Protein AF-A0A3A4QJX8-F1 (afdb_monomer_lite)

Foldseek 3Di:
DDDDDDDDDDDDDDDDPVVVVVVVPPPDDDDDDDDDDDPPPPPPPDDDPVVVVVVVVVVPPPPPDDDDDDDDDDDDDDDDDDDDDPPDDQDDQDPVAAQEAAEDAADCCVPQVVLLVVLLCLLSVVRSHHYHYQPPADHCCLQCCVVPDDPCLLQNLLLVQLSGDPPHAHEYAALSSLQSNVVNLVVCLVDPVSQVVSCVVRVDGGDNPHHYYYPLSVLVSCVVVVVLQPFALLAAAAEEAAAAAQSQPHDPVCPVPDGNPCSLVSNNVSSRYHYDDWDHNHHHLCLSCCPPCVVVNLVSLCVVLVRCVVRPHQEYEYSHSSNQVSNQVRPPDLRQHHYYYSSNVVCLSRLHDPPPPSCVSGSNRCVVVCVVSVSHD

Sequence (377 aa):
MRSDKQPSPRGPPSPNPIFMTFIKKWSIRFTATVAPTNWRSCCATIWPEEIRLRILTLACACCKNANSIFCLRRSVACPISENFSRRKRPLPMPDKKFLEFSYFPGCSLETTAKENNRSLYTFCERHNIALKELDDWNCCGSSSTHSIDHDPAKWLPTRNLALAPPGRPLMAACPNCYMRLKLAHMILNQNGDDREEYKRLWGRDFDPDLRIITFFELLSDLAEAGAFETHKPGLKGMRVAAYYGCMLARPPVMRHERNFYGLMEKVLLSLGAEPLKWGYSARCCGTFLAASRPDIAARSVADIMAGAEQVRAECIVTACAMCQMNLEIRSRLPGKTPVFHFSELLALSLGIGGGKGWFRRHLIDPRPLLRARKLIG

pLDDT: mean 75.68, std 26.72, range [21.42, 98.19]

Secondary structure (DSSP, 8-state):
--PPPPPPPPPPPPPPTHHHHHHTT-------------GGGGGGSS--HHHHHHHHHHTSSTTS-----------------S-----PPPPPP--SS-EEEEEE--HHHHHT-HHHHHHHHHHHHHTTEEEEEPTT-----TTTHHHH-HHHHHHHHHHHHHHSPTTS-EEESSHHHHHHHHHHHHHHHH-HHHHHHHHHHHSS---TT--EEEHHHHHHHHHHTTTTTTS--TTTT-EEEEE-GGGG---GGGTTSPP-TTHHHHHHHHTT-EEPP-TTTT----GGGTTT-HHHHHHHHHHHHHHHHHTT-SEEEESSHHHHHHHHHH--S-----EEEHHHHHHHHTT----TTGGGG-SS--HHHHHHTTS--

Radius of gyration: 25.17 Å; chains: 1; bounding box: 93×65×52 Å

Structure (mmCIF, N/CA/C/O backbone):
data_AF-A0A3A4QJX8-F1
#
_entry.id   AF-A0A3A4QJX8-F1
#
loop_
_atom_site.group_PDB
_atom_site.id
_atom_site.type_symbol
_atom_site.label_atom_id
_atom_site.label_alt_id
_atom_site.label_comp_id
_atom_site.label_asym_id
_atom_site.label_entity_id
_atom_site.label_seq_id
_atom_site.pdbx_PDB_ins_code
_atom_site.Cartn_x
_atom_site.Cartn_y
_atom_site.Cartn_z
_atom_site.occupancy
_atom_site.B_iso_or_equiv
_atom_site.auth_seq_id
_atom_site.auth_comp_id
_atom_site.auth_asym_id
_atom_site.auth_atom_id
_atom_site.pdbx_PDB_model_num
ATOM 1 N N . MET A 1 1 ? 70.877 -0.647 -26.194 1.00 34.88 1 MET A N 1
ATOM 2 C CA . MET A 1 1 ? 70.172 -1.380 -25.124 1.00 34.88 1 MET A CA 1
ATOM 3 C C . MET A 1 1 ? 68.832 -0.697 -24.874 1.00 34.88 1 MET A C 1
ATOM 5 O O . MET A 1 1 ? 68.828 0.465 -24.516 1.00 34.88 1 MET A O 1
ATOM 9 N N . ARG A 1 2 ? 67.756 -1.442 -25.173 1.00 31.66 2 ARG A N 1
ATOM 10 C CA . ARG A 1 2 ? 66.374 -1.434 -24.643 1.00 31.66 2 ARG A CA 1
ATOM 11 C C . ARG A 1 2 ? 65.581 -0.118 -24.549 1.00 31.66 2 ARG A C 1
ATOM 13 O O . ARG A 1 2 ? 65.767 0.685 -23.648 1.00 31.66 2 ARG A O 1
ATOM 20 N N . SER A 1 3 ? 64.606 -0.015 -25.453 1.00 29.14 3 SER A N 1
ATOM 21 C CA . SER A 1 3 ? 63.384 0.781 -25.342 1.00 29.14 3 SER A CA 1
ATOM 22 C C . SER A 1 3 ? 62.307 -0.001 -24.573 1.00 29.14 3 SER A C 1
ATOM 24 O O . SER A 1 3 ? 61.985 -1.134 -24.936 1.00 29.14 3 SER A O 1
ATOM 26 N N . ASP A 1 4 ? 61.738 0.600 -23.528 1.00 33.84 4 ASP A N 1
ATOM 27 C CA . ASP A 1 4 ? 60.621 0.032 -22.767 1.00 33.84 4 ASP A CA 1
ATOM 28 C C . ASP A 1 4 ? 59.278 0.326 -23.456 1.00 33.84 4 ASP A C 1
ATOM 30 O O . ASP A 1 4 ? 58.887 1.478 -23.647 1.00 33.84 4 ASP A O 1
ATOM 34 N N . LYS A 1 5 ? 58.556 -0.739 -23.831 1.00 35.41 5 LYS A N 1
ATOM 35 C CA . LYS A 1 5 ? 57.153 -0.706 -24.273 1.00 35.41 5 LYS A CA 1
ATOM 36 C C . LYS A 1 5 ? 56.242 -1.083 -23.100 1.00 35.41 5 LYS A C 1
ATOM 38 O O . LYS A 1 5 ? 56.389 -2.164 -22.534 1.00 35.41 5 LYS A O 1
ATOM 43 N N . GLN A 1 6 ? 55.267 -0.233 -22.779 1.00 32.62 6 GLN A N 1
ATOM 44 C CA . GLN A 1 6 ? 54.141 -0.563 -21.892 1.00 32.62 6 GLN A CA 1
ATOM 45 C C . GLN A 1 6 ? 53.175 -1.572 -22.561 1.00 32.62 6 GLN A C 1
ATOM 47 O O . GLN A 1 6 ? 52.979 -1.494 -23.777 1.00 32.62 6 GLN A O 1
ATOM 52 N N . PRO A 1 7 ? 52.536 -2.496 -21.812 1.00 34.75 7 PRO A N 1
ATOM 53 C CA . PRO A 1 7 ? 51.542 -3.422 -22.357 1.00 34.75 7 PRO A CA 1
ATOM 54 C C . PRO A 1 7 ? 50.116 -2.834 -22.363 1.00 34.75 7 PRO A C 1
ATOM 56 O O . PRO A 1 7 ? 49.698 -2.159 -21.425 1.00 34.75 7 PRO A O 1
ATOM 59 N N . SER A 1 8 ? 49.347 -3.148 -23.411 1.00 33.94 8 SER A N 1
ATOM 60 C CA . SER A 1 8 ? 47.922 -2.814 -23.574 1.00 33.94 8 SER A CA 1
ATOM 61 C C . SER A 1 8 ? 46.993 -3.680 -22.697 1.00 33.94 8 SER A C 1
ATOM 63 O O . SER A 1 8 ? 47.307 -4.854 -22.467 1.00 33.94 8 SER A O 1
ATOM 65 N N . PRO A 1 9 ? 45.812 -3.186 -22.270 1.00 34.75 9 PRO A N 1
ATOM 66 C CA . PRO A 1 9 ? 44.851 -3.977 -21.499 1.00 34.75 9 PRO A CA 1
ATOM 67 C C . PRO A 1 9 ? 44.106 -5.000 -22.379 1.00 34.75 9 PRO A C 1
ATOM 69 O O . PRO A 1 9 ? 43.700 -4.706 -23.501 1.00 34.75 9 PRO A O 1
ATOM 72 N N . ARG A 1 10 ? 43.939 -6.224 -21.860 1.00 33.81 10 ARG A N 1
ATOM 73 C CA . ARG A 1 10 ? 43.224 -7.343 -22.504 1.00 33.81 10 ARG A CA 1
ATOM 74 C C . ARG A 1 10 ? 41.706 -7.148 -22.381 1.00 33.81 10 ARG A C 1
ATOM 76 O O . ARG A 1 10 ? 41.230 -6.787 -21.309 1.00 33.81 10 ARG A O 1
ATOM 83 N N . GLY A 1 11 ? 40.964 -7.420 -23.457 1.00 36.19 11 GLY A N 1
ATOM 84 C CA . GLY A 1 11 ? 39.494 -7.439 -23.467 1.00 36.19 11 GLY A CA 1
ATOM 85 C C . GLY A 1 11 ? 38.885 -8.614 -22.676 1.00 36.19 11 GLY A C 1
ATOM 86 O O . GLY A 1 11 ? 39.611 -9.536 -22.291 1.00 36.19 11 GLY A O 1
ATOM 87 N N . PRO A 1 12 ? 37.564 -8.590 -22.410 1.00 34.88 12 PRO A N 1
ATOM 88 C CA . PRO A 1 12 ? 36.885 -9.598 -21.595 1.00 34.88 12 PRO A CA 1
ATOM 89 C C . PRO A 1 12 ? 36.792 -10.964 -22.307 1.00 34.88 12 PRO A C 1
ATOM 91 O O . PRO A 1 12 ? 36.687 -11.009 -23.535 1.00 34.88 12 PRO A O 1
ATOM 94 N N . PRO A 1 13 ? 36.816 -12.091 -21.565 1.00 36.34 13 PRO A N 1
ATOM 95 C CA . PRO A 1 13 ? 36.761 -13.425 -22.154 1.00 36.34 13 PRO A CA 1
ATOM 96 C C . PRO A 1 13 ? 35.344 -13.784 -22.628 1.00 36.34 13 PRO A C 1
ATOM 98 O O . PRO A 1 13 ? 34.347 -13.437 -21.996 1.00 36.34 13 PRO A O 1
ATOM 101 N N . SER A 1 14 ? 35.262 -14.527 -23.732 1.00 39.19 14 SER A N 1
ATOM 102 C CA . SER A 1 14 ? 34.026 -15.094 -24.284 1.00 39.19 14 SER A CA 1
ATOM 103 C C . SER A 1 14 ? 33.377 -16.125 -23.342 1.00 39.19 14 SER A C 1
ATOM 105 O O . SER A 1 14 ? 34.102 -16.876 -22.680 1.00 39.19 14 SER A O 1
ATOM 107 N N . PRO A 1 15 ? 32.036 -16.241 -23.306 1.00 37.75 15 PRO A N 1
ATOM 108 C CA . PRO A 1 15 ? 31.345 -17.156 -22.402 1.00 37.75 15 PRO A CA 1
ATOM 109 C C . PRO A 1 15 ? 31.545 -18.639 -22.763 1.00 37.75 15 PRO A C 1
ATOM 111 O O . PRO A 1 15 ? 31.557 -19.035 -23.927 1.00 37.75 15 PRO A O 1
ATOM 114 N N . ASN A 1 16 ? 31.680 -19.457 -21.717 1.00 37.38 16 ASN A N 1
ATOM 115 C CA . ASN A 1 16 ? 31.965 -20.891 -21.757 1.00 37.38 16 ASN A CA 1
ATOM 116 C C . ASN A 1 16 ? 30.760 -21.712 -22.299 1.00 37.38 16 ASN A C 1
ATOM 118 O O . ASN A 1 16 ? 29.659 -21.608 -21.746 1.00 37.38 16 ASN A O 1
ATOM 122 N N . PRO A 1 17 ? 30.943 -22.567 -23.327 1.00 36.31 17 PRO A N 1
ATOM 123 C CA . PRO A 1 17 ? 29.863 -23.313 -23.993 1.00 36.31 17 PRO A CA 1
ATOM 124 C C . PRO A 1 17 ? 29.139 -24.361 -23.121 1.00 36.31 17 PRO A C 1
ATOM 126 O O . PRO A 1 17 ? 28.079 -24.860 -23.502 1.00 36.31 17 PRO A O 1
ATOM 129 N N . ILE A 1 18 ? 29.636 -24.667 -21.918 1.00 39.19 18 ILE A N 1
ATOM 130 C CA . ILE A 1 18 ? 29.004 -25.636 -21.003 1.00 39.19 18 ILE A CA 1
ATOM 131 C C . ILE A 1 18 ? 27.717 -25.072 -20.359 1.00 39.19 18 ILE A C 1
ATOM 133 O O . ILE A 1 18 ? 26.780 -25.825 -20.091 1.00 39.19 18 ILE A O 1
ATOM 137 N N . PHE A 1 19 ? 27.598 -23.748 -20.196 1.00 34.91 19 PHE A N 1
ATOM 138 C CA . PHE A 1 19 ? 26.443 -23.116 -19.534 1.00 34.91 19 PHE A CA 1
ATOM 139 C C . PHE A 1 19 ? 25.174 -23.092 -20.413 1.00 34.91 19 PHE A C 1
ATOM 141 O O . PHE A 1 19 ? 24.059 -23.246 -19.918 1.00 34.91 19 PHE A O 1
ATOM 148 N N . MET A 1 20 ? 25.326 -22.978 -21.738 1.00 34.25 20 MET A N 1
ATOM 149 C CA . MET A 1 20 ? 24.193 -22.910 -22.678 1.00 34.25 20 MET A CA 1
ATOM 150 C C . MET A 1 20 ? 23.488 -24.255 -22.901 1.00 34.25 20 MET A C 1
ATOM 152 O O . MET A 1 20 ? 22.307 -24.290 -23.250 1.00 34.25 20 MET A O 1
ATOM 156 N N . THR A 1 21 ? 24.173 -25.371 -22.649 1.00 32.56 21 THR A N 1
ATOM 157 C CA . THR A 1 21 ? 23.607 -26.718 -22.837 1.00 32.56 21 THR A CA 1
ATOM 158 C C . THR A 1 21 ? 22.718 -27.140 -21.656 1.00 32.56 21 THR A C 1
ATOM 160 O O . THR A 1 21 ? 21.839 -27.987 -21.810 1.00 32.56 21 THR A O 1
ATOM 163 N N . PHE A 1 22 ? 22.878 -26.503 -20.488 1.00 33.41 22 PHE A N 1
ATOM 164 C CA . PHE A 1 22 ? 22.120 -26.813 -19.270 1.00 33.41 22 PHE A CA 1
ATOM 165 C C . PHE A 1 22 ? 20.679 -26.268 -19.306 1.00 33.41 22 PHE A C 1
ATOM 167 O O . PHE A 1 22 ? 19.753 -26.920 -18.828 1.00 33.41 22 PHE A O 1
ATOM 174 N N . ILE A 1 23 ? 20.465 -25.113 -19.947 1.00 34.44 23 ILE A N 1
ATOM 175 C CA . ILE A 1 23 ? 19.156 -24.435 -20.001 1.00 34.44 23 ILE A CA 1
ATOM 176 C C . ILE A 1 23 ? 18.172 -25.142 -20.953 1.00 34.44 23 ILE A C 1
ATOM 178 O O . ILE A 1 23 ? 16.965 -25.109 -20.728 1.00 34.44 23 ILE A O 1
ATOM 182 N N . LYS A 1 24 ? 18.657 -25.860 -21.976 1.00 31.62 24 LYS A N 1
ATOM 183 C CA . LYS A 1 24 ? 17.790 -26.564 -22.943 1.00 31.62 24 LYS A CA 1
ATOM 184 C C . LYS A 1 24 ? 17.239 -27.915 -22.461 1.00 31.62 24 LYS A C 1
ATOM 186 O O . LYS A 1 24 ? 16.343 -28.443 -23.106 1.00 31.62 24 LYS A O 1
ATOM 191 N N . LYS A 1 25 ? 17.741 -28.491 -21.358 1.00 28.72 25 LYS A N 1
ATOM 192 C CA . LYS A 1 25 ? 17.367 -29.854 -20.912 1.00 28.72 25 LYS A CA 1
ATOM 193 C C . LYS A 1 25 ? 16.323 -29.927 -19.787 1.00 28.72 25 LYS A C 1
ATOM 195 O O . LYS A 1 25 ? 15.890 -31.027 -19.466 1.00 28.72 25 LYS A O 1
ATOM 200 N N . TRP A 1 26 ? 15.892 -28.800 -19.213 1.00 29.97 26 TRP A N 1
ATOM 201 C CA . TRP A 1 26 ? 14.998 -28.771 -18.038 1.00 29.97 26 TRP A CA 1
ATOM 202 C C . TRP A 1 26 ? 13.561 -28.298 -18.316 1.00 29.97 26 TRP A C 1
ATOM 204 O O . TRP A 1 26 ? 12.843 -27.884 -17.411 1.00 29.97 26 TRP A O 1
ATOM 214 N N . SER A 1 27 ? 13.093 -28.422 -19.558 1.00 30.11 27 SER A N 1
ATOM 215 C CA . SER A 1 27 ? 11.668 -28.349 -19.891 1.00 30.11 27 SER A CA 1
ATOM 216 C C . SER A 1 27 ? 11.034 -29.743 -19.803 1.00 30.11 27 SER A C 1
ATOM 218 O O . SER A 1 27 ? 10.849 -30.405 -20.824 1.00 30.11 27 SER A O 1
ATOM 220 N N . ILE A 1 28 ? 10.710 -30.214 -18.595 1.00 28.03 28 ILE A N 1
ATOM 221 C CA . ILE A 1 28 ? 9.864 -31.404 -18.404 1.00 28.03 28 ILE A CA 1
ATOM 222 C C . ILE A 1 28 ? 8.749 -31.075 -17.405 1.00 28.03 28 ILE A C 1
ATOM 224 O O . ILE A 1 28 ? 8.997 -30.686 -16.267 1.00 28.03 28 ILE A O 1
ATOM 228 N N . ARG A 1 29 ? 7.508 -31.220 -17.888 1.00 28.34 29 ARG A N 1
ATOM 229 C CA . ARG A 1 29 ? 6.239 -31.157 -17.147 1.00 28.34 29 ARG A CA 1
ATOM 230 C C . ARG A 1 29 ? 6.253 -32.112 -15.950 1.00 28.34 29 ARG A C 1
ATOM 232 O O . ARG A 1 29 ? 6.611 -33.270 -16.126 1.00 28.34 29 ARG A O 1
ATOM 239 N N . PHE A 1 30 ? 5.713 -31.687 -14.808 1.00 24.16 30 PHE A N 1
ATOM 240 C CA . PHE A 1 30 ? 5.224 -32.620 -13.789 1.00 24.16 30 PHE A CA 1
ATOM 241 C C . PHE A 1 30 ? 3.836 -32.221 -13.286 1.00 24.16 30 PHE A C 1
ATOM 243 O O . PHE A 1 30 ? 3.646 -31.220 -12.599 1.00 24.16 30 PHE A O 1
ATOM 250 N N . THR A 1 31 ? 2.865 -33.045 -13.668 1.00 25.00 31 THR A N 1
ATOM 251 C CA . THR A 1 31 ? 1.567 -33.232 -13.021 1.00 25.00 31 THR A CA 1
ATOM 252 C C . THR A 1 31 ? 1.694 -34.241 -11.872 1.00 25.00 31 THR A C 1
ATOM 254 O O . THR A 1 31 ? 2.441 -35.206 -11.998 1.00 25.00 31 THR A O 1
ATOM 257 N N . ALA A 1 32 ? 0.856 -34.052 -10.845 1.00 23.36 32 ALA A N 1
ATOM 258 C CA . ALA A 1 32 ? 0.386 -35.023 -9.840 1.00 23.36 32 ALA A CA 1
ATOM 259 C C . ALA A 1 32 ? 1.192 -35.240 -8.527 1.00 23.36 32 ALA A C 1
ATOM 261 O O . ALA A 1 32 ? 2.211 -35.917 -8.476 1.00 23.36 32 ALA A O 1
ATOM 262 N N . THR A 1 33 ? 0.612 -34.682 -7.450 1.00 25.83 33 THR A N 1
ATOM 263 C CA . THR A 1 33 ? 0.292 -35.281 -6.126 1.00 25.83 33 THR A CA 1
ATOM 264 C C . THR A 1 33 ? 1.274 -36.232 -5.430 1.00 25.83 33 THR A C 1
ATOM 266 O O . THR A 1 33 ? 1.272 -37.408 -5.766 1.00 25.83 33 THR A O 1
ATOM 269 N N . VAL A 1 34 ? 1.889 -35.790 -4.314 1.00 24.80 34 VAL A N 1
ATOM 270 C CA . VAL A 1 34 ? 2.037 -36.564 -3.051 1.00 24.80 34 VAL A CA 1
ATOM 271 C C . VAL A 1 34 ? 2.145 -35.596 -1.849 1.00 24.80 34 VAL A C 1
ATOM 273 O O . VAL A 1 34 ? 2.796 -34.556 -1.935 1.00 24.80 34 VAL A O 1
ATOM 276 N N . ALA A 1 35 ? 1.473 -35.928 -0.741 1.00 22.44 35 ALA A N 1
ATOM 277 C CA . ALA A 1 35 ? 1.447 -35.216 0.545 1.00 22.44 35 ALA A CA 1
ATOM 278 C C . ALA A 1 35 ? 2.652 -35.604 1.464 1.00 22.44 35 ALA A C 1
ATOM 280 O O . ALA A 1 35 ? 3.434 -36.477 1.100 1.00 22.44 35 ALA A O 1
ATOM 281 N N . PRO A 1 36 ? 2.860 -34.954 2.630 1.00 35.78 36 PRO A N 1
ATOM 282 C CA . PRO A 1 36 ? 4.188 -34.580 3.133 1.00 35.78 36 PRO A CA 1
ATOM 283 C C . PRO A 1 36 ? 4.789 -35.550 4.161 1.00 35.78 36 PRO A C 1
ATOM 285 O O . PRO A 1 36 ? 4.071 -36.056 5.012 1.00 35.78 36 PRO A O 1
ATOM 288 N N . THR A 1 37 ? 6.119 -35.702 4.188 1.00 23.03 37 THR A N 1
ATOM 289 C CA . THR A 1 37 ? 6.895 -35.990 5.416 1.00 23.03 37 THR A CA 1
ATOM 290 C C . THR A 1 37 ? 8.404 -35.744 5.208 1.00 23.03 37 THR A C 1
ATOM 292 O O . THR A 1 37 ? 8.977 -36.131 4.200 1.00 23.03 37 THR A O 1
ATOM 295 N N . ASN A 1 38 ? 9.037 -35.111 6.206 1.00 25.94 38 ASN A N 1
ATOM 296 C CA . ASN A 1 38 ? 10.486 -34.963 6.453 1.00 25.94 38 ASN A CA 1
ATOM 297 C C . ASN A 1 38 ? 11.374 -34.156 5.474 1.00 25.94 38 ASN A C 1
ATOM 299 O O . ASN A 1 38 ? 11.999 -34.674 4.559 1.00 25.94 38 ASN A O 1
ATOM 303 N N . TRP A 1 39 ? 11.580 -32.875 5.811 1.00 27.47 39 TRP A N 1
ATOM 304 C CA . TRP A 1 39 ? 12.445 -31.908 5.106 1.00 27.47 39 TRP A CA 1
ATOM 305 C C . TRP A 1 39 ? 13.965 -32.073 5.348 1.00 27.47 39 TRP A C 1
ATOM 307 O O . TRP A 1 39 ? 14.774 -31.428 4.684 1.00 27.47 39 TRP A O 1
ATOM 317 N N . ARG A 1 40 ? 14.396 -32.930 6.285 1.00 27.44 40 ARG A N 1
ATOM 318 C CA . ARG A 1 40 ? 15.812 -33.001 6.708 1.00 27.44 40 ARG A CA 1
ATOM 319 C C . ARG A 1 40 ? 16.726 -33.858 5.821 1.00 27.44 40 ARG A C 1
ATOM 321 O O . ARG A 1 40 ? 17.934 -33.816 6.016 1.00 27.44 40 ARG A O 1
ATOM 328 N N . SER A 1 41 ? 16.197 -34.566 4.828 1.00 30.81 41 SER A N 1
ATOM 329 C CA . SER A 1 41 ? 16.977 -35.441 3.934 1.00 30.81 41 SER A CA 1
ATOM 330 C C . SER A 1 41 ? 17.248 -34.862 2.535 1.00 30.81 41 SER A C 1
ATOM 332 O O . SER A 1 41 ? 18.052 -35.430 1.804 1.00 30.81 41 SER A O 1
ATOM 334 N N . CYS A 1 42 ? 16.675 -33.709 2.157 1.00 27.58 42 CYS A N 1
ATOM 335 C CA . CYS A 1 42 ? 16.881 -33.125 0.816 1.00 27.58 42 CYS A CA 1
ATOM 336 C C . CYS A 1 42 ? 18.126 -32.228 0.669 1.00 27.58 42 CYS A C 1
ATOM 338 O O . CYS A 1 42 ? 18.514 -31.913 -0.453 1.00 27.58 42 CYS A O 1
ATOM 340 N N . CYS A 1 43 ? 18.780 -31.814 1.758 1.00 29.55 43 CYS A N 1
ATOM 341 C CA . CYS A 1 43 ? 19.888 -30.847 1.688 1.00 29.55 43 CYS A CA 1
ATOM 342 C C . CYS A 1 43 ? 21.292 -31.471 1.570 1.00 29.55 43 CYS A C 1
ATOM 344 O O . CYS A 1 43 ? 22.281 -30.736 1.558 1.00 29.55 43 CYS A O 1
ATOM 346 N N . ALA A 1 44 ? 21.414 -32.797 1.471 1.00 33.06 44 ALA A N 1
ATOM 347 C CA . ALA A 1 44 ? 22.715 -33.473 1.473 1.00 33.06 44 ALA A CA 1
ATOM 348 C C . ALA A 1 44 ? 23.283 -33.807 0.079 1.00 33.06 44 ALA A C 1
ATOM 350 O O . ALA A 1 44 ? 24.427 -34.240 0.004 1.00 33.06 44 ALA A O 1
ATOM 351 N N . THR A 1 45 ? 22.555 -33.571 -1.019 1.00 32.97 45 THR A N 1
ATOM 352 C CA . THR A 1 45 ? 22.919 -34.167 -2.326 1.00 32.97 45 THR A CA 1
ATOM 353 C C . THR A 1 45 ? 23.102 -33.189 -3.492 1.00 32.97 45 THR A C 1
ATOM 355 O O . THR A 1 45 ? 23.201 -33.637 -4.628 1.00 32.97 45 THR A O 1
ATOM 358 N N . ILE A 1 46 ? 23.150 -31.867 -3.267 1.00 38.22 46 ILE A N 1
ATOM 359 C CA . ILE A 1 46 ? 23.064 -30.890 -4.383 1.00 38.22 46 ILE A CA 1
ATOM 360 C C . ILE A 1 46 ? 24.272 -29.934 -4.519 1.00 38.22 46 ILE A C 1
ATOM 362 O O . ILE A 1 46 ? 24.297 -29.135 -5.445 1.00 38.22 46 ILE A O 1
ATOM 366 N N . TRP A 1 47 ? 25.313 -29.990 -3.677 1.00 34.25 47 TRP A N 1
ATOM 367 C CA . TRP A 1 47 ? 26.427 -29.022 -3.785 1.00 34.25 47 TRP A CA 1
ATOM 368 C C . TRP A 1 47 ? 27.813 -29.664 -3.594 1.00 34.25 47 TRP A C 1
ATOM 370 O O . TRP A 1 47 ? 28.034 -30.275 -2.547 1.00 34.25 47 TRP A O 1
ATOM 380 N N . PRO A 1 48 ? 28.756 -29.499 -4.549 1.00 39.69 48 PRO A N 1
ATOM 381 C CA . PRO A 1 48 ? 30.147 -29.928 -4.396 1.00 39.69 48 PRO A CA 1
ATOM 382 C C . PRO A 1 48 ? 30.887 -29.167 -3.285 1.00 39.69 48 PRO A C 1
ATOM 384 O O . PRO A 1 48 ? 30.662 -27.976 -3.050 1.00 39.69 48 PRO A O 1
ATOM 387 N N . GLU A 1 49 ? 31.807 -29.867 -2.625 1.00 37.94 49 GLU A N 1
ATOM 388 C CA . GLU A 1 49 ? 32.555 -29.447 -1.430 1.00 37.94 49 GLU A CA 1
ATOM 389 C C . GLU A 1 49 ? 33.399 -28.167 -1.633 1.00 37.94 49 GLU A C 1
ATOM 391 O O . GLU A 1 49 ? 33.572 -27.368 -0.711 1.00 37.94 49 GLU A O 1
ATOM 396 N N . GLU A 1 50 ? 33.807 -27.883 -2.871 1.00 36.09 50 GLU A N 1
ATOM 397 C CA . GLU A 1 50 ? 34.602 -26.705 -3.249 1.00 36.09 50 GLU A CA 1
ATOM 398 C C . GLU A 1 50 ? 33.850 -25.369 -3.093 1.00 36.09 50 GLU A C 1
ATOM 400 O O . GLU A 1 50 ? 34.462 -24.325 -2.848 1.00 36.09 50 GLU A O 1
ATOM 405 N N . ILE A 1 51 ? 32.513 -25.380 -3.165 1.00 42.41 51 ILE A N 1
ATOM 406 C CA . ILE A 1 51 ? 31.695 -24.171 -2.977 1.00 42.41 51 ILE A CA 1
ATOM 407 C C . ILE A 1 51 ? 31.536 -23.840 -1.486 1.00 42.41 51 ILE A C 1
ATOM 409 O O . ILE A 1 51 ? 31.482 -22.667 -1.109 1.00 42.41 51 ILE A O 1
ATOM 413 N N . ARG A 1 52 ? 31.536 -24.854 -0.610 1.00 40.50 52 ARG A N 1
ATOM 414 C CA . ARG A 1 52 ? 31.433 -24.655 0.845 1.00 40.50 52 ARG A CA 1
ATOM 415 C C . ARG A 1 52 ? 32.673 -23.968 1.419 1.00 40.50 52 ARG A C 1
ATOM 417 O O . ARG A 1 52 ? 32.539 -23.114 2.292 1.00 40.50 52 ARG A O 1
ATOM 424 N N . LEU A 1 53 ? 33.860 -24.273 0.892 1.00 36.56 53 LEU A N 1
ATOM 425 C CA . LEU A 1 53 ? 35.120 -23.697 1.372 1.00 36.56 53 LEU A CA 1
ATOM 426 C C . LEU A 1 53 ? 35.318 -22.233 0.946 1.00 36.56 53 LEU A C 1
ATOM 428 O O . LEU A 1 53 ? 35.813 -21.440 1.745 1.00 36.56 53 LEU A O 1
ATOM 432 N N . ARG A 1 54 ? 34.847 -21.831 -0.245 1.00 35.50 54 ARG A N 1
ATOM 433 C CA . ARG A 1 54 ? 34.922 -20.430 -0.715 1.00 35.50 54 ARG A CA 1
ATOM 434 C C . ARG A 1 54 ? 33.991 -19.473 0.036 1.00 35.50 54 ARG A C 1
ATOM 436 O O . ARG A 1 54 ? 34.326 -18.302 0.203 1.00 35.50 54 ARG A O 1
ATOM 443 N N . ILE A 1 55 ? 32.854 -19.965 0.529 1.00 39.09 55 ILE A N 1
ATOM 444 C CA . ILE A 1 55 ? 31.901 -19.172 1.326 1.00 39.09 55 ILE A CA 1
ATOM 445 C C . ILE A 1 55 ? 32.470 -18.854 2.722 1.00 39.09 55 ILE A C 1
ATOM 447 O O . ILE A 1 55 ? 32.201 -17.786 3.269 1.00 39.09 55 ILE A O 1
ATOM 451 N N . LEU A 1 56 ? 33.312 -19.730 3.280 1.00 32.09 56 LEU A N 1
ATOM 452 C CA . LEU A 1 56 ? 33.903 -19.547 4.611 1.00 32.09 56 LEU A CA 1
ATOM 453 C C . LEU A 1 56 ? 35.142 -18.635 4.622 1.00 32.09 56 LEU A C 1
ATOM 455 O O . LEU A 1 56 ? 35.378 -17.953 5.617 1.00 32.09 56 LEU A O 1
ATOM 459 N N . THR A 1 57 ? 35.906 -18.547 3.529 1.00 33.53 57 THR A N 1
ATOM 460 C CA . THR A 1 57 ? 37.117 -17.698 3.483 1.00 33.53 57 THR A CA 1
ATOM 461 C C . THR A 1 57 ? 36.815 -16.218 3.219 1.00 33.53 57 THR A C 1
ATOM 463 O O . THR A 1 57 ? 37.528 -15.348 3.715 1.00 33.53 57 THR A O 1
ATOM 466 N N . LEU A 1 58 ? 35.727 -15.900 2.506 1.00 33.31 58 LEU A N 1
ATOM 467 C CA . LEU A 1 58 ? 35.328 -14.513 2.214 1.00 33.31 58 LEU A CA 1
ATOM 468 C C . LEU A 1 58 ? 34.679 -13.793 3.411 1.00 33.31 58 LEU A C 1
ATOM 470 O O . LEU A 1 58 ? 34.715 -12.566 3.481 1.00 33.31 58 LEU A O 1
ATOM 474 N N . ALA A 1 59 ? 34.165 -14.536 4.396 1.00 29.66 59 ALA A N 1
ATOM 475 C CA . ALA A 1 59 ? 33.576 -13.972 5.612 1.00 29.66 59 ALA A CA 1
ATOM 476 C C . ALA A 1 59 ? 34.617 -13.397 6.599 1.00 29.66 59 ALA A C 1
ATOM 478 O O . ALA A 1 59 ? 34.262 -12.601 7.466 1.00 29.66 59 ALA A O 1
ATOM 479 N N . CYS A 1 60 ? 35.903 -13.749 6.468 1.00 26.88 60 CYS A N 1
ATOM 480 C CA . CYS A 1 60 ? 36.940 -13.355 7.430 1.00 26.88 60 CYS A CA 1
ATOM 481 C C . CYS A 1 60 ? 37.740 -12.098 7.022 1.00 26.88 60 CYS A C 1
ATOM 483 O O . CYS A 1 60 ? 38.411 -11.496 7.861 1.00 26.88 60 CYS A O 1
ATOM 485 N N . ALA A 1 61 ? 37.663 -11.661 5.759 1.00 27.41 61 ALA A N 1
ATOM 486 C CA . ALA A 1 61 ? 38.491 -10.564 5.239 1.00 27.41 61 ALA A CA 1
ATOM 487 C C . ALA A 1 61 ? 37.889 -9.156 5.431 1.00 27.41 61 ALA A C 1
ATOM 489 O O . ALA A 1 61 ? 38.604 -8.163 5.333 1.00 27.41 61 ALA A O 1
ATOM 490 N N . CYS A 1 62 ? 36.595 -9.040 5.751 1.00 28.02 62 CYS A N 1
ATOM 491 C CA . CYS A 1 62 ? 35.897 -7.747 5.771 1.00 28.02 62 CYS A CA 1
ATOM 492 C C . CYS A 1 62 ? 35.960 -6.996 7.122 1.00 28.02 62 CYS A C 1
ATOM 494 O O . CYS A 1 62 ? 35.399 -5.911 7.249 1.00 28.02 62 CYS A O 1
ATOM 496 N N . CYS A 1 63 ? 36.653 -7.541 8.131 1.00 27.42 63 CYS A N 1
ATOM 497 C CA . CYS A 1 63 ? 36.702 -6.986 9.495 1.00 27.42 63 CYS A CA 1
ATOM 498 C C . CYS A 1 63 ? 37.958 -6.154 9.828 1.00 27.42 63 CYS A C 1
ATOM 500 O O . CYS A 1 63 ? 38.171 -5.823 10.992 1.00 27.42 63 CYS A O 1
ATOM 502 N N . LYS A 1 64 ? 38.795 -5.785 8.850 1.00 26.30 64 LYS A N 1
ATOM 503 C CA . LYS A 1 64 ? 40.006 -4.976 9.088 1.00 26.30 64 LYS A CA 1
ATOM 504 C C . LYS A 1 64 ? 40.109 -3.793 8.123 1.00 26.30 64 LYS A C 1
ATOM 506 O O . LYS A 1 64 ? 40.880 -3.859 7.177 1.00 26.30 64 LYS A O 1
ATOM 511 N N . ASN A 1 65 ? 39.324 -2.739 8.354 1.00 26.48 65 ASN A N 1
ATOM 512 C CA . ASN A 1 65 ? 39.748 -1.342 8.154 1.00 26.48 65 ASN A CA 1
ATOM 513 C C . ASN A 1 65 ? 38.603 -0.371 8.471 1.00 26.48 65 ASN A C 1
ATOM 515 O O . ASN A 1 65 ? 37.814 0.002 7.608 1.00 26.48 65 ASN A O 1
ATOM 519 N N . ALA A 1 66 ? 38.545 0.062 9.727 1.00 27.55 66 ALA A N 1
ATOM 520 C CA . ALA A 1 66 ? 37.833 1.259 10.145 1.00 27.55 66 ALA A CA 1
ATOM 521 C C . ALA A 1 66 ? 38.873 2.203 10.757 1.00 27.55 66 ALA A C 1
ATOM 523 O O . ALA A 1 66 ? 39.409 1.888 11.814 1.00 27.55 66 ALA A O 1
ATOM 524 N N . ASN A 1 67 ? 39.209 3.291 10.053 1.00 25.12 67 ASN A N 1
ATOM 525 C CA . ASN A 1 67 ? 39.732 4.544 10.613 1.00 25.12 67 ASN A CA 1
ATOM 526 C C . ASN A 1 67 ? 40.056 5.549 9.494 1.00 25.12 67 ASN A C 1
ATOM 528 O O . ASN A 1 67 ? 41.063 5.419 8.804 1.00 25.12 67 ASN A O 1
ATOM 532 N N . SER A 1 68 ? 39.229 6.582 9.344 1.00 26.83 68 SER A N 1
ATOM 533 C CA . SER A 1 68 ? 39.685 7.981 9.370 1.00 26.83 68 SER A CA 1
ATOM 534 C C . SER A 1 68 ? 38.502 8.945 9.219 1.00 26.83 68 SER A C 1
ATOM 536 O O . SER A 1 68 ? 37.588 8.757 8.419 1.00 26.83 68 SER A O 1
ATOM 538 N N . ILE A 1 69 ? 38.522 9.954 10.083 1.00 24.44 69 ILE A N 1
ATOM 539 C CA . ILE A 1 69 ? 37.622 11.105 10.182 1.00 24.44 69 ILE A CA 1
ATOM 540 C C . ILE A 1 69 ? 38.309 12.282 9.459 1.00 24.44 69 ILE A C 1
ATOM 542 O O . ILE A 1 69 ? 39.531 12.279 9.347 1.00 24.44 69 ILE A O 1
ATOM 546 N N . PHE A 1 70 ? 37.514 13.296 9.084 1.00 21.44 70 PHE A N 1
ATOM 547 C CA . PHE A 1 70 ? 37.851 14.664 8.632 1.00 21.44 70 PHE A CA 1
ATOM 548 C C . PHE A 1 70 ? 37.898 14.918 7.114 1.00 21.44 70 PHE A C 1
ATOM 550 O O . PHE A 1 70 ? 38.873 14.595 6.452 1.00 21.44 70 PHE A O 1
ATOM 557 N N . CYS A 1 71 ? 36.884 15.637 6.597 1.00 23.14 71 CYS A N 1
ATOM 558 C CA . CYS A 1 71 ? 37.102 16.944 5.950 1.00 23.14 71 CYS A CA 1
ATOM 559 C C . CYS A 1 71 ? 35.792 17.707 5.634 1.00 23.14 71 CYS A C 1
ATOM 561 O O . CYS A 1 71 ? 35.050 17.387 4.714 1.00 23.14 71 CYS A O 1
ATOM 563 N N . LEU A 1 72 ? 35.540 18.715 6.473 1.00 23.61 72 LEU A N 1
ATOM 564 C CA . LEU A 1 72 ? 35.125 20.102 6.200 1.00 23.61 72 LEU A CA 1
ATOM 565 C C . LEU A 1 72 ? 34.103 20.468 5.095 1.00 23.61 72 LEU A C 1
ATOM 567 O O . LEU A 1 72 ? 34.333 20.371 3.896 1.00 23.61 72 LEU A O 1
ATOM 571 N N . ARG A 1 73 ? 33.035 21.107 5.602 1.00 22.41 73 ARG A N 1
ATOM 572 C CA . ARG A 1 73 ? 32.226 22.217 5.062 1.00 22.41 73 ARG A CA 1
ATOM 573 C C . ARG A 1 73 ? 32.786 22.944 3.823 1.00 22.41 73 ARG A C 1
ATOM 575 O O . ARG A 1 73 ? 33.802 23.628 3.919 1.00 22.41 73 ARG A O 1
ATOM 582 N N . ARG A 1 74 ? 31.962 23.034 2.772 1.00 23.53 74 ARG A N 1
ATOM 583 C CA . ARG A 1 74 ? 31.719 24.288 2.034 1.00 23.53 74 ARG A CA 1
ATOM 584 C C . ARG A 1 74 ? 30.344 24.260 1.370 1.00 23.53 74 ARG A C 1
ATOM 586 O O . ARG A 1 74 ? 30.078 23.472 0.470 1.00 23.53 74 ARG A O 1
ATOM 593 N N . SER A 1 75 ? 29.473 25.125 1.870 1.00 25.48 75 SER A N 1
ATOM 594 C CA . SER A 1 75 ? 28.168 25.453 1.315 1.00 25.48 75 SER A CA 1
ATOM 595 C C . SER A 1 75 ? 28.375 26.203 0.001 1.00 25.48 75 SER A C 1
ATOM 597 O O . SER A 1 75 ? 28.890 27.319 0.012 1.00 25.48 75 SER A O 1
ATOM 599 N N . VAL A 1 76 ? 27.986 25.601 -1.119 1.00 25.55 76 VAL A N 1
ATOM 600 C CA . VAL A 1 76 ? 27.850 26.305 -2.397 1.00 25.55 76 VAL A CA 1
ATOM 601 C C . VAL A 1 76 ? 26.388 26.192 -2.798 1.00 25.55 76 VAL A C 1
ATOM 603 O O . VAL A 1 76 ? 25.866 25.096 -2.996 1.00 25.55 76 VAL A O 1
ATOM 606 N N . ALA A 1 77 ? 25.713 27.338 -2.812 1.00 22.33 77 ALA A N 1
ATOM 607 C CA . ALA A 1 77 ? 24.339 27.478 -3.254 1.00 22.33 77 ALA A CA 1
ATOM 608 C C . ALA A 1 77 ? 24.230 27.055 -4.727 1.00 22.33 77 ALA A C 1
ATOM 610 O O . ALA A 1 77 ? 24.975 27.545 -5.573 1.00 22.33 77 ALA A O 1
ATOM 611 N N . CYS A 1 78 ? 23.308 26.141 -5.026 1.00 21.42 78 CYS A N 1
ATOM 612 C CA . CYS A 1 78 ? 22.966 25.753 -6.389 1.00 21.42 78 CYS A CA 1
ATOM 613 C C . CYS A 1 78 ? 21.661 26.472 -6.775 1.00 21.42 78 CYS A C 1
ATOM 615 O O . CYS A 1 78 ? 20.642 26.234 -6.119 1.00 21.42 78 CYS A O 1
ATOM 617 N N . PRO A 1 79 ? 21.664 27.364 -7.781 1.00 23.11 79 PRO A N 1
ATOM 618 C CA . PRO A 1 79 ? 20.452 28.010 -8.254 1.00 23.11 79 PRO A CA 1
ATOM 619 C C . PRO A 1 79 ? 19.711 27.038 -9.178 1.00 23.11 79 PRO A C 1
ATOM 621 O O . PRO A 1 79 ? 20.161 26.745 -10.281 1.00 23.11 79 PRO A O 1
ATOM 624 N N . ILE A 1 80 ? 18.576 26.512 -8.717 1.00 25.06 80 ILE A N 1
ATOM 625 C CA . ILE A 1 80 ? 17.608 25.817 -9.570 1.00 25.06 80 ILE A CA 1
ATOM 626 C C . ILE A 1 80 ? 16.356 26.686 -9.593 1.00 25.06 80 ILE A C 1
ATOM 628 O O . ILE A 1 80 ? 15.546 26.640 -8.668 1.00 25.06 80 ILE A O 1
ATOM 632 N N . SER A 1 81 ? 16.200 27.476 -10.650 1.00 25.59 81 SER A N 1
ATOM 633 C CA . SER A 1 81 ? 14.917 28.055 -11.029 1.00 25.59 81 SER A CA 1
ATOM 634 C C . SER A 1 81 ? 14.548 27.568 -12.423 1.00 25.59 81 SER A C 1
ATOM 636 O O . SER A 1 81 ? 15.375 27.557 -13.328 1.00 25.59 81 SER A O 1
ATOM 638 N N . GLU A 1 82 ? 13.274 27.209 -12.544 1.00 27.22 82 GLU A N 1
ATOM 639 C CA . GLU A 1 82 ? 12.511 27.126 -13.788 1.00 27.22 82 GLU A CA 1
ATOM 640 C C . GLU A 1 82 ? 12.778 25.926 -14.699 1.00 27.22 82 GLU A C 1
ATOM 642 O O . GLU A 1 82 ? 13.627 25.923 -15.582 1.00 27.22 82 GLU A O 1
ATOM 647 N N . ASN A 1 83 ? 11.913 24.929 -14.493 1.00 27.44 83 ASN A N 1
ATOM 648 C CA . ASN A 1 83 ? 11.189 24.146 -15.501 1.00 27.44 83 ASN A CA 1
ATOM 649 C C . ASN A 1 83 ? 11.243 22.659 -15.170 1.00 27.44 83 ASN A C 1
ATOM 651 O O . ASN A 1 83 ? 12.231 21.995 -15.441 1.00 27.44 83 ASN A O 1
ATOM 655 N N . PHE A 1 84 ? 10.156 22.153 -14.578 1.00 27.92 84 PHE A N 1
ATOM 656 C CA . PHE A 1 84 ? 9.442 20.932 -14.987 1.00 27.92 84 PHE A CA 1
ATOM 657 C C . PHE A 1 84 ? 8.454 20.521 -13.883 1.00 27.92 84 PHE A C 1
ATOM 659 O O . PHE A 1 84 ? 8.701 19.640 -13.065 1.00 27.92 84 PHE A O 1
ATOM 666 N N . SER A 1 85 ? 7.280 21.151 -13.881 1.00 27.73 85 SER A N 1
ATOM 667 C CA . SER A 1 85 ? 6.088 20.619 -13.216 1.00 27.73 85 SER A CA 1
ATOM 668 C C . SER A 1 85 ? 5.084 20.222 -14.299 1.00 27.73 85 SER A C 1
ATOM 670 O O . SER A 1 85 ? 4.093 20.912 -14.532 1.00 27.73 85 SER A O 1
ATOM 672 N N . ARG A 1 86 ? 5.313 19.085 -14.967 1.00 33.12 86 ARG A N 1
ATOM 673 C CA . ARG A 1 86 ? 4.215 18.374 -15.637 1.00 33.12 86 ARG A CA 1
ATOM 674 C C . ARG A 1 86 ? 3.385 17.704 -14.540 1.00 33.12 86 ARG A C 1
ATOM 676 O O . ARG A 1 86 ? 3.642 16.557 -14.180 1.00 33.12 86 ARG A O 1
ATOM 683 N N . ARG A 1 87 ? 2.416 18.427 -13.965 1.00 35.81 87 ARG A N 1
ATOM 684 C CA . ARG A 1 87 ? 1.379 17.804 -13.127 1.00 35.81 87 ARG A CA 1
ATOM 685 C C . ARG A 1 87 ? 0.659 16.779 -14.005 1.00 35.81 87 ARG A C 1
ATOM 687 O O . ARG A 1 87 ? 0.048 17.149 -15.006 1.00 35.81 87 ARG A O 1
ATOM 694 N N . LYS A 1 88 ? 0.780 15.491 -13.675 1.00 45.19 88 LYS A N 1
ATOM 695 C CA . LYS A 1 88 ? -0.029 14.443 -14.309 1.00 45.19 88 LYS A CA 1
ATOM 696 C C . LYS A 1 88 ? -1.500 14.769 -14.040 1.00 45.19 88 LYS A C 1
ATOM 698 O O . LYS A 1 88 ? -1.850 15.125 -12.917 1.00 45.19 88 LYS A O 1
ATOM 703 N N . ARG A 1 89 ? -2.324 14.718 -15.088 1.00 38.31 89 ARG A N 1
ATOM 704 C CA . ARG A 1 89 ? -3.758 15.030 -15.024 1.00 38.31 89 ARG A CA 1
ATOM 705 C C . ARG A 1 89 ? -4.433 14.051 -14.034 1.00 38.31 89 ARG A C 1
ATOM 707 O O . ARG A 1 89 ? -4.115 12.861 -14.123 1.00 38.31 89 ARG A O 1
ATOM 714 N N . PRO A 1 90 ? -5.303 14.514 -13.114 1.00 47.03 90 PRO A N 1
ATOM 715 C CA . PRO A 1 90 ? -6.062 13.630 -12.226 1.00 47.03 90 PRO A CA 1
ATOM 716 C C . PRO A 1 90 ? -6.834 12.586 -13.037 1.00 47.03 90 PRO A C 1
ATOM 718 O O . PRO A 1 90 ? -7.241 12.871 -14.170 1.00 47.03 90 PRO A O 1
ATOM 721 N N . LEU A 1 91 ? -7.024 11.382 -12.488 1.00 48.44 91 LEU A N 1
ATOM 722 C CA . LEU A 1 91 ? -7.912 10.400 -13.112 1.00 48.44 91 LEU A CA 1
ATOM 723 C C . LEU A 1 91 ? -9.328 11.001 -13.220 1.00 48.44 91 LEU A C 1
ATOM 725 O O . LEU A 1 91 ? -9.798 11.603 -12.254 1.00 48.44 91 LEU A O 1
ATOM 729 N N . PRO A 1 92 ? -9.998 10.891 -14.382 1.00 42.88 92 PRO A N 1
ATOM 730 C CA . PRO A 1 92 ? -11.354 11.398 -14.534 1.00 42.88 92 PRO A CA 1
ATOM 731 C C . PRO A 1 92 ? -12.294 10.686 -13.553 1.00 42.88 92 PRO A C 1
ATOM 733 O O . PRO A 1 92 ? -12.173 9.477 -13.340 1.00 42.88 92 PRO A O 1
ATOM 736 N N . MET A 1 93 ? -13.236 11.440 -12.981 1.00 44.69 93 MET A N 1
ATOM 737 C CA . MET A 1 93 ? -14.372 10.881 -12.244 1.00 44.69 93 MET A CA 1
ATOM 738 C C . MET A 1 93 ? -15.075 9.827 -13.108 1.00 44.69 93 MET A C 1
ATOM 740 O O . MET A 1 93 ? -15.222 10.051 -14.313 1.00 44.69 93 MET A O 1
ATOM 744 N N . PRO A 1 94 ? -15.493 8.680 -12.545 1.00 45.12 94 PRO A N 1
ATOM 745 C CA . PRO A 1 94 ? -16.078 7.610 -13.336 1.00 45.12 94 PRO A CA 1
ATOM 746 C C . PRO A 1 94 ? -17.452 8.023 -13.874 1.00 45.12 94 PRO A C 1
ATOM 748 O O . PRO A 1 94 ? -18.474 7.911 -13.203 1.00 45.12 94 PRO A O 1
ATOM 751 N N . ASP A 1 95 ? -17.459 8.466 -15.125 1.00 45.25 95 ASP A N 1
ATOM 752 C CA . ASP A 1 95 ? -18.649 8.698 -15.931 1.00 45.25 95 ASP A CA 1
ATOM 753 C C . ASP A 1 95 ? -18.977 7.392 -16.670 1.00 45.25 95 ASP A C 1
ATOM 755 O O . ASP A 1 95 ? -18.370 7.112 -17.698 1.00 45.25 95 ASP A O 1
ATOM 759 N N . LYS A 1 96 ? -19.833 6.527 -16.093 1.00 48.06 96 LYS A N 1
ATOM 760 C CA . LYS A 1 96 ? -20.344 5.217 -16.604 1.00 48.06 96 LYS A CA 1
ATOM 761 C C . LYS A 1 96 ? -19.358 4.225 -17.277 1.00 48.06 96 LYS A C 1
ATOM 763 O O . LYS A 1 96 ? -19.774 3.129 -17.649 1.00 48.06 96 LYS A O 1
ATOM 768 N N . LYS A 1 97 ? -18.072 4.541 -17.413 1.00 57.34 97 LYS A N 1
ATOM 769 C CA . LYS A 1 97 ? -17.030 3.752 -18.071 1.00 57.34 97 LYS A CA 1
ATOM 770 C C . LYS A 1 97 ? -16.067 3.259 -16.997 1.00 57.34 97 LYS A C 1
ATOM 772 O O . LYS A 1 97 ? -15.520 4.059 -16.243 1.00 57.34 97 LYS A O 1
ATOM 777 N N . PHE A 1 98 ? -15.891 1.942 -16.916 1.00 69.94 98 PHE A N 1
ATOM 778 C CA . PHE A 1 98 ? -14.981 1.330 -15.952 1.00 69.94 98 PHE A CA 1
ATOM 779 C C . PHE A 1 98 ? -13.550 1.821 -16.190 1.00 69.94 98 PHE A C 1
ATOM 781 O O . PHE A 1 98 ? -13.047 1.762 -17.315 1.00 69.94 98 PHE A O 1
ATOM 788 N N . LEU A 1 99 ? -12.892 2.285 -15.127 1.00 87.94 99 LEU A N 1
ATOM 789 C CA . LEU A 1 99 ? -11.447 2.495 -15.142 1.00 87.94 99 LEU A CA 1
ATOM 790 C C . LEU A 1 99 ? -10.783 1.121 -15.058 1.00 87.94 99 LEU A C 1
ATOM 792 O O . LEU A 1 99 ? -11.096 0.345 -14.160 1.00 87.94 99 LEU A O 1
ATOM 796 N N . GLU A 1 100 ? -9.883 0.803 -15.982 1.00 94.31 100 GLU A N 1
ATOM 797 C CA . GLU A 1 100 ? -9.249 -0.514 -16.042 1.00 94.31 100 GLU A CA 1
ATOM 798 C C . GLU A 1 100 ? -7.742 -0.418 -15.787 1.00 94.31 100 GLU A C 1
ATOM 800 O O . GLU A 1 100 ? -7.042 0.381 -16.412 1.00 94.31 100 GLU A O 1
ATOM 805 N N . PHE A 1 101 ? -7.243 -1.261 -14.883 1.00 96.88 101 PHE A N 1
ATOM 806 C CA . PHE A 1 101 ? -5.829 -1.356 -14.532 1.00 96.88 101 PHE A CA 1
ATOM 807 C C . PHE A 1 101 ? -5.326 -2.779 -14.722 1.00 96.88 101 PHE A C 1
ATOM 809 O O . PHE A 1 101 ? -5.982 -3.742 -14.322 1.00 96.88 101 PHE A O 1
ATOM 816 N N . SER A 1 102 ? -4.120 -2.907 -15.266 1.00 97.69 102 SER A N 1
ATOM 817 C CA . SER A 1 102 ? -3.330 -4.120 -15.081 1.00 97.69 102 SER A CA 1
ATOM 818 C C . SER A 1 102 ? -2.956 -4.200 -13.605 1.00 97.69 102 SER A C 1
ATOM 820 O O . SER A 1 102 ? -2.608 -3.183 -13.004 1.00 97.69 102 SER A O 1
ATOM 822 N N . TYR A 1 103 ? -3.033 -5.375 -13.001 1.00 97.69 103 TYR A N 1
ATOM 823 C CA . TYR A 1 103 ? -2.921 -5.538 -11.561 1.00 97.69 103 TYR A CA 1
ATOM 824 C C . TYR A 1 103 ? -1.767 -6.458 -11.191 1.00 97.69 103 TYR A C 1
ATOM 826 O O . TYR A 1 103 ? -1.642 -7.574 -11.687 1.00 97.69 103 TYR A O 1
ATOM 834 N N . PHE A 1 104 ? -0.919 -5.971 -10.292 1.00 97.38 104 PHE A N 1
ATOM 835 C CA . PHE A 1 104 ? 0.174 -6.731 -9.713 1.00 97.38 104 PHE A CA 1
ATOM 836 C C . PHE A 1 104 ? 0.014 -6.780 -8.186 1.00 97.38 104 PHE A C 1
ATOM 838 O O . PHE A 1 104 ? 0.373 -5.810 -7.499 1.00 97.38 104 PHE A O 1
ATOM 845 N N . PRO A 1 105 ? -0.514 -7.890 -7.627 1.00 94.69 105 PRO A N 1
ATOM 846 C CA . PRO A 1 105 ? -0.705 -8.019 -6.180 1.00 94.69 105 PRO A CA 1
ATOM 847 C C . PRO A 1 105 ? 0.633 -8.126 -5.438 1.00 94.69 105 PRO A C 1
ATOM 849 O O . PRO A 1 105 ? 0.796 -7.609 -4.328 1.00 94.69 105 PRO A O 1
ATOM 852 N N . GLY A 1 106 ? 1.613 -8.778 -6.069 1.00 93.81 106 GLY A N 1
ATOM 853 C CA . GLY A 1 106 ? 2.853 -9.205 -5.435 1.00 93.81 106 GLY A CA 1
ATOM 854 C C . GLY A 1 106 ? 2.672 -10.451 -4.560 1.00 93.81 106 GLY A C 1
ATOM 855 O O . GLY A 1 106 ? 1.564 -10.880 -4.239 1.00 93.81 106 GLY A O 1
ATOM 856 N N . CYS A 1 107 ? 3.794 -11.037 -4.136 1.00 92.75 107 CYS A N 1
ATOM 857 C CA . CYS A 1 107 ? 3.817 -12.350 -3.483 1.00 92.75 107 CYS A CA 1
ATOM 858 C C . CYS A 1 107 ? 3.025 -12.429 -2.173 1.00 92.75 107 CYS A C 1
ATOM 860 O O . CYS A 1 107 ? 2.384 -13.444 -1.907 1.00 92.75 107 CYS A O 1
ATOM 862 N N . SER A 1 108 ? 3.048 -11.380 -1.352 1.00 90.75 108 SER A N 1
ATOM 863 C CA . SER A 1 108 ? 2.415 -11.404 -0.031 1.00 90.75 108 SER A CA 1
ATOM 864 C C . SER A 1 108 ? 0.894 -11.371 -0.110 1.00 90.75 108 SER A C 1
ATOM 866 O O . SER A 1 108 ? 0.242 -12.179 0.545 1.00 90.75 108 SER A O 1
ATOM 868 N N . LEU A 1 109 ? 0.334 -10.470 -0.925 1.00 91.25 109 LEU A N 1
ATOM 869 C CA . LEU A 1 109 ? -1.114 -10.353 -1.104 1.00 91.25 109 LEU A CA 1
ATOM 870 C C . LEU A 1 109 ? -1.683 -11.594 -1.796 1.00 91.25 109 LEU A C 1
ATOM 872 O O . LEU A 1 109 ? -2.777 -12.031 -1.451 1.00 91.25 109 LEU A O 1
ATOM 876 N N . GLU A 1 110 ? -0.919 -12.205 -2.702 1.00 91.50 110 GLU A N 1
ATOM 877 C CA . GLU A 1 110 ? -1.355 -13.432 -3.366 1.00 91.50 110 GLU A CA 1
ATOM 878 C C . GLU A 1 110 ? -1.382 -14.651 -2.435 1.00 91.50 110 GLU A C 1
ATOM 880 O O . GLU A 1 110 ? -2.167 -15.571 -2.628 1.00 91.50 110 GLU A O 1
ATOM 885 N N . THR A 1 111 ? -0.556 -14.696 -1.388 1.00 89.31 111 THR A N 1
ATOM 886 C CA . THR A 1 111 ? -0.367 -15.933 -0.607 1.00 89.31 111 THR A CA 1
ATOM 887 C C . THR A 1 111 ? -0.836 -15.819 0.836 1.00 89.31 111 THR A C 1
ATOM 889 O O . THR A 1 111 ? -1.788 -16.477 1.270 1.00 89.31 111 THR A O 1
ATOM 892 N N . THR A 1 112 ? -0.121 -15.017 1.607 1.00 85.81 112 THR A N 1
ATOM 893 C CA . THR A 1 112 ? -0.194 -14.970 3.064 1.00 85.81 112 THR A CA 1
ATOM 894 C C . THR A 1 112 ? -1.221 -13.948 3.532 1.00 85.81 112 THR A C 1
ATOM 896 O O . THR A 1 112 ? -1.875 -14.214 4.533 1.00 85.81 112 THR A O 1
ATOM 899 N N . ALA A 1 113 ? -1.449 -12.887 2.751 1.00 89.81 113 ALA A N 1
ATOM 900 C CA . ALA A 1 113 ? -2.386 -11.803 3.037 1.00 89.81 113 ALA A CA 1
ATOM 901 C C . ALA A 1 113 ? -3.549 -11.718 2.020 1.00 89.81 113 ALA A C 1
ATOM 903 O O . ALA A 1 113 ? -3.827 -10.664 1.439 1.00 89.81 113 ALA A O 1
ATOM 904 N N . LYS A 1 114 ? -4.212 -12.852 1.751 1.00 90.31 114 LYS A N 1
ATOM 905 C CA . LYS A 1 114 ? -5.294 -12.958 0.747 1.00 90.31 114 LYS A CA 1
ATOM 906 C C . LYS A 1 114 ? -6.514 -12.097 1.079 1.00 90.31 114 LYS A C 1
ATOM 908 O O . LYS A 1 114 ? -7.201 -11.624 0.178 1.00 90.31 114 LYS A O 1
ATOM 913 N N . GLU A 1 115 ? -6.791 -11.892 2.358 1.00 88.56 115 GLU A N 1
ATOM 914 C CA . GLU A 1 115 ? -7.824 -10.990 2.875 1.00 88.56 115 GLU A CA 1
ATOM 915 C C . GLU A 1 115 ? -7.574 -9.531 2.462 1.00 88.56 115 GLU A C 1
ATOM 917 O O . GLU A 1 115 ? -8.510 -8.815 2.091 1.00 88.56 115 GLU A O 1
ATOM 922 N N . ASN A 1 116 ? -6.306 -9.124 2.388 1.00 91.19 116 ASN A N 1
ATOM 923 C CA . ASN A 1 116 ? -5.916 -7.797 1.919 1.00 91.19 116 ASN A CA 1
ATOM 924 C C . ASN A 1 116 ? -6.107 -7.664 0.409 1.00 91.19 116 ASN A C 1
ATOM 926 O O . ASN A 1 116 ? -6.639 -6.661 -0.056 1.00 91.19 116 ASN A O 1
ATOM 930 N N . ASN A 1 117 ? -5.745 -8.697 -0.356 1.00 92.50 117 ASN A N 1
ATOM 931 C CA . ASN A 1 117 ? -5.990 -8.715 -1.798 1.00 92.50 117 ASN A CA 1
ATOM 932 C C . ASN A 1 117 ? -7.495 -8.639 -2.099 1.00 92.50 117 ASN A C 1
ATOM 934 O O . ASN A 1 117 ? -7.954 -7.792 -2.860 1.00 92.50 117 ASN A O 1
ATOM 938 N N . ARG A 1 118 ? -8.290 -9.474 -1.418 1.00 91.12 118 ARG A N 1
ATOM 939 C CA . ARG A 1 118 ? -9.746 -9.516 -1.581 1.00 91.12 118 ARG A CA 1
ATOM 940 C C . ARG A 1 118 ? -10.415 -8.196 -1.206 1.00 91.12 118 ARG A C 1
ATOM 942 O O . ARG A 1 118 ? -11.311 -7.757 -1.924 1.00 91.12 118 ARG A O 1
ATOM 949 N N . SER A 1 119 ? -10.000 -7.569 -0.105 1.00 91.50 119 SER A N 1
ATOM 950 C CA . SER A 1 119 ? -10.542 -6.268 0.310 1.00 91.50 119 SER A CA 1
ATOM 951 C C . SER A 1 119 ? -10.253 -5.170 -0.710 1.00 91.50 119 SER A C 1
ATOM 953 O O . SER A 1 119 ? -11.130 -4.357 -0.986 1.00 91.50 119 SER A O 1
ATOM 955 N N . LEU A 1 120 ? -9.070 -5.192 -1.326 1.00 92.31 120 LEU A N 1
ATOM 956 C CA . LEU A 1 120 ? -8.697 -4.264 -2.387 1.00 92.31 120 LEU A CA 1
ATOM 957 C C . LEU A 1 120 ? -9.543 -4.477 -3.653 1.00 92.31 120 LEU A C 1
ATOM 959 O O . LEU A 1 120 ? -10.123 -3.513 -4.144 1.00 92.31 120 LEU A O 1
ATOM 963 N N . TYR A 1 121 ? -9.686 -5.718 -4.134 1.00 92.25 121 TYR A N 1
ATOM 964 C CA . TYR A 1 121 ? -10.575 -6.034 -5.265 1.00 92.25 121 TYR A CA 1
ATOM 965 C C . TYR A 1 121 ? -12.009 -5.572 -5.003 1.00 92.25 121 TYR A C 1
ATOM 967 O O . TYR A 1 121 ? -12.588 -4.855 -5.810 1.00 92.25 121 TYR A O 1
ATOM 975 N N . THR A 1 122 ? -12.543 -5.917 -3.830 1.00 90.94 122 THR A N 1
ATOM 976 C CA . THR A 1 122 ? -13.908 -5.562 -3.423 1.00 90.94 122 THR A CA 1
ATOM 977 C C . THR A 1 122 ? -14.119 -4.044 -3.412 1.00 90.94 122 THR A C 1
ATOM 979 O O . THR A 1 122 ? -15.151 -3.545 -3.859 1.00 90.94 122 THR A O 1
ATOM 982 N N . PHE A 1 123 ? -13.129 -3.297 -2.916 1.00 90.56 123 PHE A N 1
ATOM 983 C CA . PHE A 1 123 ? -13.140 -1.840 -2.946 1.00 90.56 123 PHE A CA 1
ATOM 984 C C . PHE A 1 123 ? -13.136 -1.309 -4.388 1.00 90.56 123 PHE A C 1
ATOM 986 O O . PHE A 1 123 ? -13.987 -0.499 -4.747 1.00 90.56 123 PHE A O 1
ATOM 993 N N . CYS A 1 124 ? -12.222 -1.785 -5.235 1.00 92.38 124 CYS A N 1
ATOM 994 C CA . CYS A 1 124 ? -12.131 -1.348 -6.627 1.00 92.38 124 CYS A CA 1
ATOM 995 C C . CYS A 1 124 ? -13.416 -1.645 -7.417 1.00 92.38 124 CYS A C 1
ATOM 997 O O . CYS A 1 124 ? -13.927 -0.751 -8.091 1.00 92.38 124 CYS A O 1
ATOM 999 N N . GLU A 1 125 ? -13.995 -2.838 -7.270 1.00 89.94 125 GLU A N 1
ATOM 1000 C CA . GLU A 1 125 ? -15.264 -3.212 -7.908 1.00 89.94 125 GLU A CA 1
ATOM 1001 C C . GLU A 1 125 ? -16.398 -2.256 -7.523 1.00 89.94 125 GLU A C 1
ATOM 1003 O O . GLU A 1 125 ? -17.132 -1.785 -8.394 1.00 89.94 125 GLU A O 1
ATOM 1008 N N . ARG A 1 126 ? -16.504 -1.888 -6.237 1.00 87.75 126 ARG A N 1
ATOM 1009 C CA . ARG A 1 126 ? -17.515 -0.930 -5.764 1.00 87.75 126 ARG A CA 1
ATOM 1010 C C . ARG A 1 126 ? -17.384 0.446 -6.417 1.00 87.75 126 ARG A C 1
ATOM 1012 O O . ARG A 1 126 ? -18.392 1.125 -6.602 1.00 87.75 126 ARG A O 1
ATOM 1019 N N . HIS A 1 127 ? -16.164 0.841 -6.760 1.00 88.50 127 HIS A N 1
ATOM 1020 C CA . HIS A 1 127 ? -15.852 2.116 -7.401 1.00 88.50 127 HIS A CA 1
ATOM 1021 C C . HIS A 1 127 ? -15.773 2.018 -8.937 1.00 88.50 127 HIS A C 1
ATOM 1023 O O . HIS A 1 127 ? -15.251 2.928 -9.576 1.00 88.50 127 HIS A O 1
ATOM 1029 N N . ASN A 1 128 ? -16.319 0.953 -9.542 1.00 90.56 128 ASN A N 1
ATOM 1030 C CA . ASN A 1 128 ? -16.284 0.698 -10.988 1.00 90.56 128 ASN A CA 1
ATOM 1031 C C . ASN A 1 128 ? -14.856 0.689 -11.565 1.00 90.56 128 ASN A C 1
ATOM 1033 O O . ASN A 1 128 ? -14.598 1.193 -12.662 1.00 90.56 128 ASN A O 1
ATOM 1037 N N . ILE A 1 129 ? -13.917 0.113 -10.815 1.00 94.19 129 ILE A N 1
ATOM 1038 C CA . ILE A 1 129 ? -12.522 -0.051 -11.215 1.00 94.19 129 ILE A CA 1
ATOM 1039 C C . ILE A 1 129 ? -12.256 -1.536 -11.452 1.00 94.19 129 ILE A C 1
ATOM 1041 O O . ILE A 1 129 ? -12.300 -2.347 -10.527 1.00 94.19 129 ILE A O 1
ATOM 1045 N N . ALA A 1 130 ? -11.962 -1.891 -12.698 1.00 94.94 130 ALA A N 1
ATOM 1046 C CA . ALA A 1 130 ? -11.629 -3.248 -13.096 1.00 94.94 130 ALA A CA 1
ATOM 1047 C C . ALA A 1 130 ? -10.123 -3.496 -12.935 1.00 94.94 130 ALA A C 1
ATOM 1049 O O . ALA A 1 130 ? -9.294 -2.803 -13.527 1.00 94.94 130 ALA A O 1
ATOM 1050 N N . LEU A 1 131 ? -9.773 -4.513 -12.151 1.00 96.12 131 LEU A N 1
ATOM 1051 C CA . LEU A 1 131 ? -8.398 -4.971 -11.974 1.00 96.12 131 LEU A CA 1
ATOM 1052 C C . LEU A 1 131 ? -8.184 -6.252 -12.782 1.00 96.12 131 LEU A C 1
ATOM 1054 O O . LEU A 1 131 ? -8.873 -7.250 -12.574 1.00 96.12 131 LEU A O 1
ATOM 1058 N N . LYS A 1 132 ? -7.243 -6.213 -13.726 1.00 96.62 132 LYS A N 1
ATOM 1059 C CA . LYS A 1 132 ? -6.847 -7.350 -14.563 1.00 96.62 132 LYS A CA 1
ATOM 1060 C C . LYS A 1 132 ? -5.471 -7.818 -14.130 1.00 96.62 132 LYS A C 1
ATOM 1062 O O . LYS A 1 132 ? -4.482 -7.167 -14.456 1.00 96.62 132 LYS A O 1
ATOM 1067 N N . GLU A 1 133 ? -5.412 -8.895 -13.356 1.00 97.12 133 GLU A N 1
ATOM 1068 C CA . GLU A 1 133 ? -4.136 -9.441 -12.896 1.00 97.12 133 GLU A CA 1
ATOM 1069 C C . GLU A 1 133 ? -3.218 -9.786 -14.072 1.00 97.12 133 GLU A C 1
ATOM 1071 O O . GLU A 1 133 ? -3.684 -10.229 -15.119 1.00 97.12 133 GLU A O 1
ATOM 1076 N N . LEU A 1 134 ? -1.921 -9.513 -13.921 1.00 97.25 134 LEU A N 1
ATOM 1077 C CA . LEU A 1 134 ? -0.925 -9.924 -14.904 1.00 97.25 134 LEU A CA 1
ATOM 1078 C C . LEU A 1 134 ? -0.837 -11.454 -14.940 1.00 97.25 134 LEU A C 1
ATOM 1080 O O . LEU A 1 134 ? -0.619 -12.083 -13.911 1.00 97.25 134 LEU A O 1
ATOM 1084 N N . ASP A 1 135 ? -0.926 -12.061 -16.115 1.00 95.69 135 ASP A N 1
ATOM 1085 C CA . ASP A 1 135 ? -0.689 -13.498 -16.228 1.00 95.69 135 ASP A CA 1
ATOM 1086 C C . ASP A 1 135 ? 0.807 -13.804 -16.058 1.00 95.69 135 ASP A C 1
ATOM 1088 O O . ASP A 1 135 ? 1.654 -13.130 -16.644 1.00 95.69 135 ASP A O 1
ATOM 1092 N N . ASP A 1 136 ? 1.135 -14.833 -15.270 1.00 94.81 136 ASP A N 1
ATOM 1093 C CA . ASP A 1 136 ? 2.508 -15.343 -15.090 1.00 94.81 136 ASP A CA 1
ATOM 1094 C C . ASP A 1 136 ? 3.524 -14.314 -14.535 1.00 94.81 136 ASP A C 1
ATOM 1096 O O . ASP A 1 136 ? 4.714 -14.300 -14.882 1.00 94.81 136 ASP A O 1
ATOM 1100 N N . TRP A 1 137 ? 3.062 -13.430 -13.642 1.00 96.56 137 TRP A N 1
ATOM 1101 C CA . TRP A 1 137 ? 3.937 -12.504 -12.920 1.00 96.56 137 TRP A CA 1
ATOM 1102 C C . TRP A 1 137 ? 4.887 -13.232 -11.955 1.00 96.56 137 TRP A C 1
ATOM 1104 O O . TRP A 1 137 ? 4.582 -14.289 -11.404 1.00 96.56 137 TRP A O 1
ATOM 1114 N N . ASN A 1 138 ? 6.044 -12.623 -11.670 1.00 95.19 138 ASN A N 1
ATOM 1115 C CA . ASN A 1 138 ? 6.997 -13.109 -10.661 1.00 95.19 138 ASN A CA 1
ATOM 1116 C C . ASN A 1 138 ? 7.194 -12.114 -9.509 1.00 95.19 138 ASN A C 1
ATOM 1118 O O . ASN A 1 138 ? 6.915 -10.918 -9.610 1.00 95.19 138 ASN A O 1
ATOM 1122 N N . CYS A 1 139 ? 7.749 -12.595 -8.394 1.00 94.12 139 CYS A N 1
ATOM 1123 C CA . CYS A 1 139 ? 8.125 -11.738 -7.270 1.00 94.12 139 CYS A CA 1
ATOM 1124 C C . CYS A 1 139 ? 9.062 -10.604 -7.721 1.00 94.12 139 CYS A C 1
ATOM 1126 O O . CYS A 1 139 ? 10.044 -10.850 -8.413 1.00 94.12 139 CYS A O 1
ATOM 1128 N N . CYS A 1 140 ? 8.813 -9.375 -7.267 1.00 92.56 140 CYS A N 1
ATOM 1129 C CA . CYS A 1 140 ? 9.596 -8.189 -7.631 1.00 92.56 140 CYS A CA 1
ATOM 1130 C C . CYS A 1 140 ? 11.003 -8.112 -6.999 1.00 92.56 140 CYS A C 1
ATOM 1132 O O . CYS A 1 140 ? 11.722 -7.144 -7.236 1.00 92.56 140 CYS A O 1
ATOM 1134 N N . GLY A 1 141 ? 11.377 -9.063 -6.135 1.00 89.69 141 GLY A N 1
ATOM 1135 C CA . GLY A 1 141 ? 12.691 -9.092 -5.477 1.00 89.69 141 GLY A CA 1
ATOM 1136 C C . GLY A 1 141 ? 12.891 -8.043 -4.372 1.00 89.69 141 GLY A C 1
ATOM 1137 O O . GLY A 1 141 ? 14.024 -7.764 -3.973 1.00 89.69 141 GLY A O 1
ATOM 1138 N N . SER A 1 142 ? 11.817 -7.439 -3.847 1.00 82.94 142 SER A N 1
ATOM 1139 C CA . SER A 1 142 ? 11.935 -6.278 -2.954 1.00 82.94 142 SER A CA 1
ATOM 1140 C C . SER A 1 142 ? 12.669 -6.529 -1.635 1.00 82.94 142 SER A C 1
ATOM 1142 O O . SER A 1 142 ? 13.222 -5.580 -1.083 1.00 82.94 142 SER A O 1
ATOM 1144 N N . SER A 1 143 ? 12.657 -7.765 -1.127 1.00 74.25 143 SER A N 1
ATOM 1145 C CA . SER A 1 143 ? 13.105 -8.103 0.230 1.00 74.25 143 SER A CA 1
ATOM 1146 C C . SER A 1 143 ? 14.626 -8.143 0.361 1.00 74.25 143 SER A C 1
ATOM 1148 O O . SER A 1 143 ? 15.187 -7.405 1.161 1.00 74.25 143 SER A O 1
ATOM 1150 N N . SER A 1 144 ? 15.291 -8.981 -0.436 1.00 76.44 144 SER A N 1
ATOM 1151 C CA . SER A 1 144 ? 16.720 -9.284 -0.251 1.00 76.44 144 SER A CA 1
ATOM 1152 C C . SER A 1 144 ? 17.511 -9.248 -1.550 1.00 76.44 144 SER A C 1
ATOM 1154 O O . SER A 1 144 ? 18.710 -9.012 -1.508 1.00 76.44 144 SER A O 1
ATOM 1156 N N . THR A 1 145 ? 16.855 -9.421 -2.702 1.00 80.31 145 THR A N 1
ATOM 1157 C CA . THR A 1 145 ? 17.532 -9.542 -3.998 1.00 80.31 145 THR A CA 1
ATOM 1158 C C . THR A 1 145 ? 18.426 -8.341 -4.281 1.00 80.31 145 THR A C 1
ATOM 1160 O O . THR A 1 145 ? 19.605 -8.506 -4.551 1.00 80.31 145 THR A O 1
ATOM 1163 N N . HIS A 1 146 ? 17.902 -7.132 -4.082 1.00 74.19 146 HIS A N 1
ATOM 1164 C CA . HIS A 1 146 ? 18.645 -5.883 -4.268 1.00 74.19 146 HIS A CA 1
ATOM 1165 C C . HIS A 1 146 ? 19.874 -5.692 -3.369 1.00 74.19 146 HIS A C 1
ATOM 1167 O O . HIS A 1 146 ? 20.674 -4.806 -3.641 1.00 74.19 146 HIS A O 1
ATOM 1173 N N . SER A 1 147 ? 19.992 -6.449 -2.278 1.00 76.00 147 SER A N 1
ATOM 1174 C CA . SER A 1 147 ? 21.144 -6.393 -1.373 1.00 76.00 147 SER A CA 1
ATOM 1175 C C . SER A 1 147 ? 22.169 -7.488 -1.664 1.00 76.00 147 SER A C 1
ATOM 1177 O O . SER A 1 147 ? 23.249 -7.458 -1.086 1.00 76.00 147 SER A O 1
ATOM 1179 N N . ILE A 1 148 ? 21.814 -8.469 -2.499 1.00 80.00 148 ILE A N 1
ATOM 1180 C CA . ILE A 1 148 ? 22.630 -9.653 -2.788 1.00 80.00 148 ILE A CA 1
ATOM 1181 C C . ILE A 1 148 ? 23.218 -9.558 -4.194 1.00 80.00 148 ILE A C 1
ATOM 1183 O O . ILE A 1 148 ? 24.405 -9.809 -4.365 1.00 80.00 148 ILE A O 1
ATOM 1187 N N . ASP A 1 149 ? 22.399 -9.199 -5.185 1.00 84.44 149 ASP A N 1
ATOM 1188 C CA . ASP A 1 149 ? 22.810 -9.172 -6.586 1.00 84.44 149 ASP A CA 1
ATOM 1189 C C . ASP A 1 149 ? 22.029 -8.104 -7.367 1.00 84.44 149 ASP A C 1
ATOM 1191 O O . ASP A 1 149 ? 20.797 -8.021 -7.301 1.00 84.44 149 ASP A O 1
ATOM 1195 N N . HIS A 1 150 ? 22.767 -7.270 -8.096 1.00 84.00 150 HIS A N 1
ATOM 1196 C CA . HIS A 1 150 ? 22.222 -6.172 -8.882 1.00 84.00 150 HIS A CA 1
ATOM 1197 C C . HIS A 1 150 ? 21.406 -6.672 -10.082 1.00 84.00 150 HIS A C 1
ATOM 1199 O O . HIS A 1 150 ? 20.358 -6.100 -10.395 1.00 84.00 150 HIS A O 1
ATOM 1205 N N . ASP A 1 151 ? 21.830 -7.765 -10.714 1.00 86.94 151 ASP A N 1
ATOM 1206 C CA . ASP A 1 151 ? 21.239 -8.222 -11.970 1.00 86.94 151 ASP A CA 1
ATOM 1207 C C . ASP A 1 151 ? 19.832 -8.798 -11.760 1.00 86.94 151 ASP A C 1
ATOM 1209 O O . ASP A 1 151 ? 18.877 -8.259 -12.326 1.00 86.94 151 ASP A O 1
ATOM 1213 N N . PRO A 1 152 ? 19.596 -9.768 -10.855 1.00 86.44 152 PRO A N 1
ATOM 1214 C CA . PRO A 1 152 ? 18.245 -10.208 -10.521 1.00 86.44 152 PRO A CA 1
ATOM 1215 C C . PRO A 1 152 ? 17.379 -9.087 -9.931 1.00 86.44 152 PRO A C 1
ATOM 1217 O O . PRO A 1 152 ? 16.162 -9.083 -10.127 1.00 86.44 152 PRO A O 1
ATOM 1220 N N . ALA A 1 153 ? 17.972 -8.115 -9.227 1.00 86.94 153 ALA A N 1
ATOM 1221 C CA . ALA A 1 153 ? 17.234 -6.963 -8.712 1.00 86.94 153 ALA A CA 1
ATOM 1222 C C . ALA A 1 153 ? 16.712 -6.048 -9.829 1.00 86.94 153 ALA A C 1
ATOM 1224 O O . ALA A 1 153 ? 15.669 -5.413 -9.651 1.00 86.94 153 ALA A O 1
ATOM 1225 N N . LYS A 1 154 ? 17.404 -6.023 -10.972 1.00 88.19 154 LYS A N 1
ATOM 1226 C CA . LYS A 1 154 ? 16.983 -5.362 -12.208 1.00 88.19 154 LYS A CA 1
ATOM 1227 C C . LYS A 1 154 ? 16.016 -6.237 -13.011 1.00 88.19 154 LYS A C 1
ATOM 1229 O O . LYS A 1 154 ? 14.962 -5.769 -13.431 1.00 88.19 154 LYS A O 1
ATOM 1234 N N . TRP A 1 155 ? 16.309 -7.520 -13.199 1.00 92.06 155 TRP A N 1
ATOM 1235 C CA . TRP A 1 155 ? 15.545 -8.389 -14.102 1.00 92.06 155 TRP A CA 1
ATOM 1236 C C . TRP A 1 155 ? 14.165 -8.786 -13.563 1.00 92.06 155 TRP A C 1
ATOM 1238 O O . TRP A 1 155 ? 13.182 -8.739 -14.298 1.00 92.06 155 TRP A O 1
ATOM 1248 N N . LEU A 1 156 ? 14.043 -9.117 -12.274 1.00 95.44 156 LEU A N 1
ATOM 1249 C CA . LEU A 1 156 ? 12.764 -9.542 -11.688 1.00 95.44 156 LEU A CA 1
ATOM 1250 C C . LEU A 1 156 ? 11.622 -8.522 -11.862 1.00 95.44 156 LEU A C 1
ATOM 1252 O O . LEU A 1 156 ? 10.534 -8.929 -12.273 1.00 95.44 156 LEU A O 1
ATOM 1256 N N . PRO A 1 157 ? 11.791 -7.218 -11.563 1.00 96.19 157 PRO A N 1
ATOM 1257 C CA . PRO A 1 157 ? 10.734 -6.246 -11.818 1.00 96.19 157 PRO A CA 1
ATOM 1258 C C . PRO A 1 157 ? 10.483 -6.022 -13.315 1.00 96.19 157 PRO A C 1
ATOM 1260 O O . PRO A 1 157 ? 9.334 -5.807 -13.690 1.00 96.19 157 PRO A O 1
ATOM 1263 N N . THR A 1 158 ? 11.502 -6.100 -14.178 1.00 96.69 158 THR A N 1
ATOM 1264 C CA . THR A 1 158 ? 11.315 -5.828 -15.615 1.00 96.69 158 THR A CA 1
ATOM 1265 C C . THR A 1 158 ? 10.480 -6.879 -16.333 1.00 96.69 158 THR A C 1
ATOM 1267 O O . THR A 1 158 ? 9.708 -6.509 -17.215 1.00 96.69 158 THR A O 1
ATOM 1270 N N . ARG A 1 159 ? 10.523 -8.147 -15.908 1.00 96.56 159 ARG A N 1
ATOM 1271 C CA . ARG A 1 159 ? 9.596 -9.173 -16.413 1.00 96.56 159 ARG A CA 1
ATOM 1272 C C . ARG A 1 159 ? 8.136 -8.761 -16.222 1.00 96.56 159 ARG A C 1
ATOM 1274 O O . ARG A 1 159 ? 7.354 -8.835 -17.159 1.00 96.56 159 ARG A O 1
ATOM 1281 N N . ASN A 1 160 ? 7.782 -8.240 -15.048 1.00 97.75 160 ASN A N 1
ATOM 1282 C CA . ASN A 1 160 ? 6.423 -7.759 -14.782 1.00 97.75 160 ASN A CA 1
ATOM 1283 C C . ASN A 1 160 ? 6.060 -6.518 -15.617 1.00 97.75 160 ASN A C 1
ATOM 1285 O O . ASN A 1 160 ? 4.900 -6.352 -15.980 1.00 97.75 160 ASN A O 1
ATOM 1289 N N . LEU A 1 161 ? 7.035 -5.665 -15.960 1.00 97.62 161 LEU A N 1
ATOM 1290 C CA . LEU A 1 161 ? 6.812 -4.572 -16.915 1.00 97.62 161 LEU A CA 1
ATOM 1291 C C . LEU A 1 161 ? 6.520 -5.112 -18.324 1.00 97.62 161 LEU A C 1
ATOM 1293 O O . LEU A 1 161 ? 5.655 -4.576 -19.000 1.00 97.62 161 LEU A O 1
ATOM 1297 N N . ALA A 1 162 ? 7.197 -6.185 -18.750 1.00 97.12 162 ALA A N 1
ATOM 1298 C CA . ALA A 1 162 ? 6.988 -6.824 -20.058 1.00 97.12 162 ALA A CA 1
ATOM 1299 C C . ALA A 1 162 ? 5.633 -7.530 -20.207 1.00 97.12 162 ALA A C 1
ATOM 1301 O O . ALA A 1 162 ? 5.161 -7.738 -21.326 1.00 97.12 162 ALA A O 1
ATOM 1302 N N . LEU A 1 163 ? 5.018 -7.906 -19.086 1.00 97.06 163 LEU A N 1
ATOM 1303 C CA . LEU A 1 163 ? 3.683 -8.501 -19.042 1.00 97.06 163 LEU A CA 1
ATOM 1304 C C . LEU A 1 163 ? 2.570 -7.447 -19.094 1.00 97.06 163 LEU A C 1
ATOM 1306 O O . LEU A 1 163 ? 1.428 -7.784 -19.402 1.00 97.06 163 LEU A O 1
ATOM 1310 N N . ALA A 1 164 ? 2.877 -6.181 -18.799 1.00 96.19 164 ALA A N 1
ATOM 1311 C CA . ALA A 1 164 ? 1.884 -5.121 -18.828 1.00 96.19 164 ALA A CA 1
ATOM 1312 C C . ALA A 1 164 ? 1.502 -4.780 -20.284 1.00 96.19 164 ALA A C 1
ATOM 1314 O O . ALA A 1 164 ? 2.377 -4.455 -21.087 1.00 96.19 164 ALA A O 1
ATOM 1315 N N . PRO A 1 165 ? 0.210 -4.839 -20.651 1.00 93.69 165 PRO A N 1
ATOM 1316 C CA . PRO A 1 165 ? -0.233 -4.463 -21.985 1.00 93.69 165 PRO A CA 1
ATOM 1317 C C . PRO A 1 165 ? -0.088 -2.950 -22.219 1.00 93.69 165 PRO A C 1
ATOM 1319 O O . PRO A 1 165 ? -0.339 -2.161 -21.300 1.00 93.69 165 PRO A O 1
ATOM 1322 N N . PRO A 1 166 ? 0.248 -2.531 -23.453 1.00 90.31 166 PRO A N 1
ATOM 1323 C CA . PRO A 1 166 ? 0.381 -1.121 -23.794 1.00 90.31 166 PRO A CA 1
ATOM 1324 C C . PRO A 1 166 ? -0.949 -0.385 -23.606 1.00 90.31 166 PRO A C 1
ATOM 1326 O O . PRO A 1 166 ? -2.030 -0.931 -23.837 1.00 90.31 166 PRO A O 1
ATOM 1329 N N . GLY A 1 167 ? -0.874 0.873 -23.173 1.00 89.94 167 GLY A N 1
ATOM 1330 C CA . GLY A 1 167 ? -2.045 1.737 -22.993 1.00 89.94 167 GLY A CA 1
ATOM 1331 C C . GLY A 1 167 ? -2.902 1.448 -21.752 1.00 89.94 167 GLY A C 1
ATOM 1332 O O . GLY A 1 167 ? -3.804 2.236 -21.462 1.00 89.94 167 GLY A O 1
ATOM 1333 N N . ARG A 1 168 ? -2.618 0.389 -20.976 1.00 94.69 168 ARG A N 1
ATOM 1334 C CA . ARG A 1 168 ? -3.284 0.119 -19.691 1.00 94.69 168 ARG A CA 1
ATOM 1335 C C . ARG A 1 168 ? -2.317 0.356 -18.524 1.00 94.69 168 ARG A C 1
ATOM 1337 O O . ARG A 1 168 ? -1.299 -0.329 -18.437 1.00 94.69 168 ARG A O 1
ATOM 1344 N N . PRO A 1 169 ? -2.616 1.278 -17.590 1.00 96.56 169 PRO A N 1
ATOM 1345 C CA . PRO A 1 169 ? -1.745 1.511 -16.445 1.00 96.56 169 PRO A CA 1
ATOM 1346 C C . PRO A 1 169 ? -1.587 0.256 -15.574 1.00 96.56 169 PRO A C 1
ATOM 1348 O O . PRO A 1 169 ? -2.535 -0.508 -15.384 1.00 96.56 169 PRO A O 1
ATOM 1351 N N . LEU A 1 170 ? -0.394 0.072 -15.009 1.00 97.88 170 LEU A N 1
ATOM 1352 C CA . LEU A 1 170 ? -0.061 -1.020 -14.099 1.00 97.88 170 LEU A CA 1
ATOM 1353 C C . LEU A 1 170 ? -0.189 -0.556 -12.646 1.00 97.88 170 LEU A C 1
ATOM 1355 O O . LEU A 1 170 ? 0.615 0.245 -12.168 1.00 97.88 170 LEU A O 1
ATOM 1359 N N . MET A 1 171 ? -1.174 -1.081 -11.924 1.00 97.25 171 MET A N 1
ATOM 1360 C CA . MET A 1 171 ? -1.327 -0.865 -10.492 1.00 97.25 171 MET A CA 1
ATOM 1361 C C . MET A 1 171 ? -0.602 -1.948 -9.694 1.00 97.25 171 MET A C 1
ATOM 1363 O O . MET A 1 171 ? -0.936 -3.130 -9.768 1.00 97.25 171 MET A O 1
ATOM 1367 N N . ALA A 1 172 ? 0.349 -1.524 -8.865 1.00 95.69 172 ALA A N 1
ATOM 1368 C CA . ALA A 1 172 ? 0.977 -2.374 -7.865 1.00 95.69 172 ALA A CA 1
ATOM 1369 C C . ALA A 1 172 ? 0.313 -2.166 -6.497 1.00 95.69 172 ALA A C 1
ATOM 1371 O O . ALA A 1 172 ? 0.300 -1.054 -5.957 1.00 95.69 172 ALA A O 1
ATOM 1372 N N . ALA A 1 173 ? -0.210 -3.246 -5.916 1.00 91.81 173 ALA A N 1
ATOM 1373 C CA . ALA A 1 173 ? -0.884 -3.197 -4.618 1.00 91.81 173 ALA A CA 1
ATOM 1374 C C . ALA A 1 173 ? 0.095 -3.044 -3.447 1.00 91.81 173 ALA A C 1
ATOM 1376 O O . ALA A 1 173 ? -0.171 -2.342 -2.475 1.00 91.81 173 ALA A O 1
ATOM 1377 N N . CYS A 1 174 ? 1.256 -3.693 -3.540 1.00 90.88 174 CYS A N 1
ATOM 1378 C CA . CYS A 1 174 ? 2.297 -3.611 -2.526 1.00 90.88 174 CYS A CA 1
ATOM 1379 C C . CYS A 1 174 ? 3.204 -2.380 -2.763 1.00 90.88 174 CYS A C 1
ATOM 1381 O O . CYS A 1 174 ? 3.801 -2.269 -3.840 1.00 90.88 174 CYS A O 1
ATOM 1383 N N . PRO A 1 175 ? 3.423 -1.506 -1.758 1.00 89.94 175 PRO A N 1
ATOM 1384 C CA . PRO A 1 175 ? 4.291 -0.331 -1.906 1.00 89.94 175 PRO A CA 1
ATOM 1385 C C . PRO A 1 175 ? 5.733 -0.656 -2.325 1.00 89.94 175 PRO A C 1
ATOM 1387 O O . PRO A 1 175 ? 6.334 0.046 -3.136 1.00 89.94 175 PRO A O 1
ATOM 1390 N N . ASN A 1 176 ? 6.285 -1.763 -1.821 1.00 90.25 176 ASN A N 1
ATOM 1391 C CA . ASN A 1 176 ? 7.629 -2.206 -2.193 1.00 90.25 176 ASN A CA 1
ATOM 1392 C C . ASN A 1 176 ? 7.687 -2.758 -3.624 1.00 90.25 176 ASN A C 1
ATOM 1394 O O . ASN A 1 176 ? 8.692 -2.569 -4.308 1.00 90.25 176 ASN A O 1
ATOM 1398 N N . CYS A 1 177 ? 6.614 -3.407 -4.087 1.00 93.62 177 CYS A N 1
ATOM 1399 C CA . CYS A 1 177 ? 6.490 -3.847 -5.475 1.00 93.62 177 CYS A CA 1
ATOM 1400 C C . CYS A 1 177 ? 6.480 -2.645 -6.421 1.00 93.62 177 CYS A C 1
ATOM 1402 O O . CYS A 1 177 ? 7.258 -2.619 -7.372 1.00 93.62 177 CYS A O 1
ATOM 1404 N N . TYR A 1 178 ? 5.678 -1.622 -6.105 1.00 94.44 178 TYR A N 1
ATOM 1405 C CA . TYR A 1 178 ? 5.677 -0.357 -6.838 1.00 94.44 178 TYR A CA 1
ATOM 1406 C C . TYR A 1 178 ? 7.081 0.241 -6.936 1.00 94.44 178 TYR A C 1
ATOM 1408 O O . TYR A 1 178 ? 7.537 0.554 -8.031 1.00 94.44 178 TYR A O 1
ATOM 1416 N N . MET A 1 179 ? 7.792 0.350 -5.808 1.00 92.25 179 MET A N 1
ATOM 1417 C CA . MET A 1 179 ? 9.133 0.935 -5.786 1.00 92.25 179 MET A CA 1
ATOM 1418 C C . MET A 1 179 ? 10.099 0.188 -6.717 1.00 92.25 179 MET A C 1
ATOM 1420 O O . MET A 1 179 ? 10.853 0.825 -7.445 1.00 92.25 179 MET A O 1
ATOM 1424 N N . ARG A 1 180 ? 10.067 -1.151 -6.749 1.00 93.44 180 ARG A N 1
ATOM 1425 C CA . ARG A 1 180 ? 10.944 -1.938 -7.636 1.00 93.44 180 ARG A CA 1
ATOM 1426 C C . ARG A 1 180 ? 10.575 -1.801 -9.107 1.00 93.44 180 ARG A C 1
ATOM 1428 O O . ARG A 1 180 ? 11.466 -1.576 -9.920 1.00 93.44 180 ARG A O 1
ATOM 1435 N N . LEU A 1 181 ? 9.287 -1.879 -9.438 1.00 96.06 181 LEU A N 1
ATOM 1436 C CA . LEU A 1 181 ? 8.806 -1.684 -10.808 1.00 96.06 181 LEU A CA 1
ATOM 1437 C C . LEU A 1 181 ? 9.164 -0.293 -11.329 1.00 96.06 181 LEU A C 1
ATOM 1439 O O . LEU A 1 181 ? 9.684 -0.149 -12.431 1.00 96.06 181 LEU A O 1
ATOM 1443 N N . LYS A 1 182 ? 8.930 0.731 -10.508 1.00 95.06 182 LYS A N 1
ATOM 1444 C CA . LYS A 1 182 ? 9.173 2.120 -10.872 1.00 95.06 182 LYS A CA 1
ATOM 1445 C C . LYS A 1 182 ? 10.668 2.421 -11.015 1.00 95.06 182 LYS A C 1
ATOM 1447 O O . LYS A 1 182 ? 11.039 3.085 -11.973 1.00 95.06 182 LYS A O 1
ATOM 1452 N N . LEU A 1 183 ? 11.528 1.897 -10.133 1.00 93.06 183 LEU A N 1
ATOM 1453 C CA . LEU A 1 183 ? 12.986 2.015 -10.287 1.00 93.06 183 LEU A CA 1
ATOM 1454 C C . LEU A 1 183 ? 13.462 1.368 -11.591 1.00 93.06 183 LEU A C 1
ATOM 1456 O O . LEU A 1 183 ? 14.203 1.993 -12.341 1.00 93.06 183 LEU A O 1
ATOM 1460 N N . ALA A 1 184 ? 13.004 0.149 -11.881 1.00 95.06 184 ALA A N 1
ATOM 1461 C CA . ALA A 1 184 ? 13.366 -0.554 -13.107 1.00 95.06 184 ALA A CA 1
ATOM 1462 C C . ALA A 1 184 ? 12.913 0.204 -14.366 1.00 95.06 184 ALA A C 1
ATOM 1464 O O . ALA A 1 184 ? 13.689 0.365 -15.302 1.00 95.06 184 ALA A O 1
ATOM 1465 N N . HIS A 1 185 ? 11.689 0.740 -14.360 1.00 96.44 185 HIS A N 1
ATOM 1466 C CA . HIS A 1 185 ? 11.161 1.567 -15.450 1.00 96.44 185 HIS A CA 1
ATOM 1467 C C . HIS A 1 185 ? 11.969 2.856 -15.655 1.00 96.44 185 HIS A C 1
ATOM 1469 O O . HIS A 1 185 ? 12.228 3.248 -16.789 1.00 96.44 185 HIS A O 1
ATOM 1475 N N . MET A 1 186 ? 12.421 3.499 -14.574 1.00 94.75 186 MET A N 1
ATOM 1476 C CA . MET A 1 186 ? 13.279 4.687 -14.657 1.00 94.75 186 MET A CA 1
ATOM 1477 C C . MET A 1 186 ? 14.665 4.369 -15.225 1.00 94.75 186 MET A C 1
ATOM 1479 O O . MET A 1 186 ? 15.159 5.137 -16.044 1.00 94.75 186 MET A O 1
ATOM 1483 N N . ILE A 1 187 ? 15.268 3.244 -14.826 1.00 93.75 187 ILE A N 1
ATOM 1484 C CA . ILE A 1 187 ? 16.565 2.785 -15.349 1.00 93.75 187 ILE A CA 1
ATOM 1485 C C . ILE A 1 187 ? 16.466 2.525 -16.858 1.00 93.75 187 ILE A C 1
ATOM 1487 O O . ILE A 1 187 ? 17.245 3.082 -17.627 1.00 93.75 187 ILE A O 1
ATOM 1491 N N . LEU A 1 188 ? 15.450 1.772 -17.294 1.00 95.62 188 LEU A N 1
ATOM 1492 C CA . LEU A 1 188 ? 15.216 1.487 -18.715 1.00 95.62 188 LEU A CA 1
ATOM 1493 C C . LEU A 1 188 ? 14.958 2.755 -19.540 1.00 95.62 188 LEU A C 1
ATOM 1495 O O . LEU A 1 188 ? 15.394 2.851 -20.681 1.00 95.62 188 LEU A O 1
ATOM 1499 N N . ASN A 1 189 ? 14.293 3.759 -18.967 1.00 95.44 189 ASN A N 1
ATOM 1500 C CA . ASN A 1 189 ? 14.096 5.044 -19.640 1.00 95.44 189 ASN A CA 1
ATOM 1501 C C . ASN A 1 189 ? 15.390 5.849 -19.830 1.00 95.44 189 ASN A C 1
ATOM 1503 O O . ASN A 1 189 ? 15.448 6.703 -20.71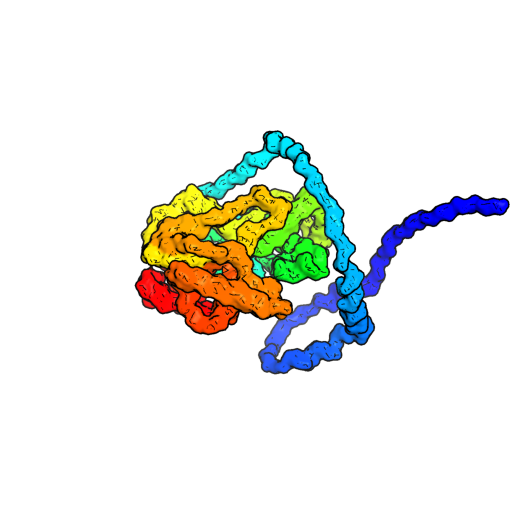1 1.00 95.44 189 ASN A O 1
ATOM 1507 N N . GLN A 1 190 ? 16.408 5.616 -19.002 1.00 94.50 190 GLN A N 1
ATOM 1508 C CA . GLN A 1 190 ? 17.646 6.399 -18.996 1.00 94.50 190 GLN A CA 1
ATOM 1509 C C . GLN A 1 190 ? 18.793 5.715 -19.743 1.00 94.50 190 GLN A C 1
ATOM 1511 O O . GLN A 1 190 ? 19.709 6.403 -20.187 1.00 94.50 190 GLN A O 1
ATOM 1516 N N . ASN A 1 191 ? 18.752 4.390 -19.900 1.00 94.25 191 ASN A N 1
ATOM 1517 C CA . ASN A 1 191 ? 19.861 3.614 -20.445 1.00 94.25 191 ASN A CA 1
ATOM 1518 C C . ASN A 1 191 ? 19.443 2.785 -21.673 1.00 94.25 191 ASN A C 1
ATOM 1520 O O . ASN A 1 191 ? 18.501 1.996 -21.627 1.00 94.25 191 ASN A O 1
ATOM 1524 N N . GLY A 1 192 ? 20.146 2.972 -22.795 1.00 94.56 192 GLY A N 1
ATOM 1525 C CA . GLY A 1 192 ? 19.948 2.188 -24.019 1.00 94.56 192 GLY A CA 1
ATOM 1526 C C . GLY A 1 192 ? 20.352 0.723 -23.859 1.00 94.56 192 GLY A C 1
ATOM 1527 O O . GLY A 1 192 ? 19.598 -0.155 -24.265 1.00 94.56 192 GLY A O 1
ATOM 1528 N N . ASP A 1 193 ? 21.472 0.456 -23.189 1.00 95.38 193 ASP A N 1
ATOM 1529 C CA . ASP A 1 193 ? 21.999 -0.903 -23.031 1.00 95.38 193 ASP A CA 1
ATOM 1530 C C . ASP A 1 193 ? 21.060 -1.774 -22.186 1.00 95.38 193 ASP A C 1
ATOM 1532 O O . ASP A 1 193 ? 20.803 -2.932 -22.515 1.00 95.38 193 ASP A O 1
ATOM 1536 N N . ASP A 1 194 ? 20.465 -1.194 -21.138 1.00 95.25 194 ASP A N 1
ATOM 1537 C CA . ASP A 1 194 ? 19.463 -1.887 -20.323 1.00 95.25 194 ASP A CA 1
ATOM 1538 C C . ASP A 1 194 ? 18.188 -2.205 -21.131 1.00 95.25 194 ASP A C 1
ATOM 1540 O O . ASP A 1 194 ? 17.537 -3.219 -20.869 1.00 95.25 194 ASP A O 1
ATOM 1544 N N . ARG A 1 195 ? 17.829 -1.384 -22.132 1.00 96.44 195 ARG A N 1
ATOM 1545 C CA . ARG A 1 195 ? 16.690 -1.652 -23.033 1.00 96.44 195 ARG A CA 1
ATOM 1546 C C . ARG A 1 195 ? 16.985 -2.776 -24.019 1.00 96.44 195 ARG A C 1
ATOM 1548 O O . ARG A 1 195 ? 16.118 -3.621 -24.237 1.00 96.44 195 ARG A O 1
ATOM 1555 N N . GLU A 1 196 ? 18.193 -2.829 -24.569 1.00 96.50 196 GLU A N 1
ATOM 1556 C CA . GLU A 1 196 ? 18.610 -3.947 -25.421 1.00 96.50 196 GLU A CA 1
ATOM 1557 C C . GLU A 1 196 ? 18.653 -5.257 -24.629 1.00 96.50 196 GLU A C 1
ATOM 1559 O O . GLU A 1 196 ? 18.163 -6.296 -25.082 1.00 96.50 196 GLU A O 1
ATOM 1564 N N . GLU A 1 197 ? 19.153 -5.210 -23.392 1.00 95.81 197 GLU A N 1
ATOM 1565 C CA . GLU A 1 197 ? 19.117 -6.362 -22.501 1.00 95.81 197 GLU A CA 1
ATOM 1566 C C . GLU A 1 197 ? 17.680 -6.793 -22.175 1.00 95.81 197 GLU A C 1
ATOM 1568 O O . GLU A 1 197 ? 17.360 -7.980 -22.259 1.00 95.81 197 GLU A O 1
ATOM 1573 N N . TYR A 1 198 ? 16.800 -5.843 -21.854 1.00 96.69 198 TYR A N 1
ATOM 1574 C CA . TYR A 1 198 ? 15.376 -6.091 -21.631 1.00 96.69 198 TYR A CA 1
ATOM 1575 C C . TYR A 1 198 ? 14.730 -6.803 -22.824 1.00 96.69 198 TYR A C 1
ATOM 1577 O O . TYR A 1 198 ? 14.066 -7.829 -22.652 1.00 96.69 198 TYR A O 1
ATOM 1585 N N . LYS A 1 199 ? 14.971 -6.300 -24.039 1.00 97.19 199 LYS A N 1
ATOM 1586 C CA . LYS A 1 199 ? 14.443 -6.882 -25.275 1.00 97.19 199 LYS A CA 1
ATOM 1587 C C . LYS A 1 199 ? 14.965 -8.297 -25.493 1.00 97.19 199 LYS A C 1
ATOM 1589 O O . LYS A 1 199 ? 14.190 -9.188 -25.833 1.00 97.19 199 LYS A O 1
ATOM 1594 N N . ARG A 1 200 ? 16.253 -8.533 -25.229 1.00 97.12 200 ARG A N 1
ATOM 1595 C CA . ARG A 1 200 ? 16.875 -9.863 -25.304 1.00 97.12 200 ARG A CA 1
ATOM 1596 C C . ARG A 1 200 ? 16.281 -10.848 -24.292 1.00 97.12 200 ARG A C 1
ATOM 1598 O O . ARG A 1 200 ? 16.111 -12.017 -24.625 1.00 97.12 200 ARG A O 1
ATOM 1605 N N . LEU A 1 201 ? 15.998 -10.406 -23.065 1.00 96.06 201 LEU A N 1
ATOM 1606 C CA . LEU A 1 201 ? 15.465 -11.262 -21.999 1.00 96.06 201 LEU A CA 1
ATOM 1607 C C . LEU A 1 201 ? 13.990 -11.614 -22.210 1.00 96.06 201 LEU A C 1
ATOM 1609 O O . LEU A 1 201 ? 13.596 -12.757 -21.979 1.00 96.06 201 LEU A O 1
ATOM 1613 N N . TRP A 1 202 ? 13.178 -10.642 -22.629 1.00 95.94 202 TRP A N 1
ATOM 1614 C CA . TRP A 1 202 ? 11.717 -10.776 -22.629 1.00 95.94 202 TRP A CA 1
ATOM 1615 C C . TRP A 1 202 ? 11.095 -10.873 -24.024 1.00 95.94 202 TRP A C 1
ATOM 1617 O O . TRP A 1 202 ? 9.903 -11.156 -24.134 1.00 95.94 202 TRP A O 1
ATOM 1627 N N . GLY A 1 203 ? 11.881 -10.667 -25.085 1.00 96.12 203 GLY A N 1
ATOM 1628 C CA . GLY A 1 203 ? 11.428 -10.770 -26.475 1.00 96.12 203 GLY A CA 1
ATOM 1629 C C . GLY A 1 203 ? 10.399 -9.709 -26.869 1.00 96.12 203 GLY A C 1
ATOM 1630 O O . GLY A 1 203 ? 9.592 -9.950 -27.764 1.00 96.12 203 GLY A O 1
ATOM 1631 N N . ARG A 1 204 ? 10.373 -8.568 -26.169 1.00 94.44 204 ARG A N 1
ATOM 1632 C CA . ARG A 1 204 ? 9.402 -7.479 -26.351 1.00 94.44 204 ARG A CA 1
ATOM 1633 C C . ARG A 1 204 ? 10.090 -6.128 -26.224 1.00 94.44 204 ARG A C 1
ATOM 1635 O O . ARG A 1 204 ? 11.070 -6.002 -25.491 1.00 94.44 204 ARG A O 1
ATOM 1642 N N . ASP A 1 205 ? 9.556 -5.130 -26.918 1.00 94.06 205 ASP A N 1
ATOM 1643 C CA . ASP A 1 205 ? 10.025 -3.755 -26.785 1.00 94.06 205 ASP A CA 1
ATOM 1644 C C . ASP A 1 205 ? 9.564 -3.152 -25.452 1.00 94.06 205 ASP A C 1
ATOM 1646 O O . ASP A 1 205 ? 8.480 -3.449 -24.947 1.00 94.06 205 ASP A O 1
ATOM 1650 N N . PHE A 1 206 ? 10.421 -2.320 -24.863 1.00 96.62 206 PHE A N 1
ATOM 1651 C CA . PHE A 1 206 ? 10.122 -1.597 -23.632 1.00 96.62 206 PHE A CA 1
ATOM 1652 C C . PHE A 1 206 ? 9.124 -0.465 -23.899 1.00 96.62 206 PHE A C 1
ATOM 1654 O O . PHE A 1 206 ? 9.331 0.325 -24.817 1.00 96.62 206 PHE A O 1
ATOM 1661 N N . ASP A 1 207 ? 8.089 -0.354 -23.062 1.00 96.38 207 ASP A N 1
ATOM 1662 C CA . ASP A 1 207 ? 7.136 0.760 -23.078 1.00 96.38 207 ASP A CA 1
ATOM 1663 C C . ASP A 1 207 ? 7.619 1.908 -22.154 1.00 96.38 207 ASP A C 1
ATOM 1665 O O . ASP A 1 207 ? 7.470 1.821 -20.922 1.00 96.38 207 ASP A O 1
ATOM 1669 N N . PRO A 1 208 ? 8.191 3.000 -22.707 1.00 95.94 208 PRO A N 1
ATOM 1670 C CA . PRO A 1 208 ? 8.655 4.138 -21.913 1.00 95.94 208 PRO A CA 1
ATOM 1671 C C . PRO A 1 208 ? 7.505 4.906 -21.249 1.00 95.94 208 PRO A C 1
ATOM 1673 O O . PRO A 1 208 ? 7.715 5.540 -20.211 1.00 95.94 208 PRO A O 1
ATOM 1676 N N . ASP A 1 209 ? 6.291 4.801 -21.792 1.00 95.69 209 ASP A N 1
ATOM 1677 C CA . ASP A 1 209 ? 5.108 5.542 -21.362 1.00 95.69 209 ASP A CA 1
ATOM 1678 C C . ASP A 1 209 ? 4.228 4.753 -20.380 1.00 95.69 209 ASP A C 1
ATOM 1680 O O . ASP A 1 209 ? 3.261 5.303 -19.835 1.00 95.69 209 ASP A O 1
ATOM 1684 N N . LEU A 1 210 ? 4.582 3.493 -20.079 1.00 96.88 210 LEU A N 1
ATOM 1685 C CA . LEU A 1 210 ? 3.862 2.651 -19.124 1.00 96.88 210 LEU A CA 1
ATOM 1686 C C . LEU A 1 210 ? 3.665 3.372 -17.782 1.00 96.88 210 LEU A C 1
ATOM 1688 O O . LEU A 1 210 ? 4.589 3.589 -16.987 1.00 96.88 210 LEU A O 1
ATOM 1692 N N . ARG A 1 211 ? 2.407 3.711 -17.484 1.00 95.75 211 ARG A N 1
ATOM 1693 C CA . ARG A 1 211 ? 2.039 4.346 -16.219 1.00 95.75 211 ARG A CA 1
ATOM 1694 C C . ARG A 1 211 ? 1.951 3.293 -15.117 1.00 95.75 211 ARG A C 1
ATOM 1696 O O . ARG A 1 211 ? 0.971 2.564 -15.024 1.00 95.75 211 ARG A O 1
ATOM 1703 N N . ILE A 1 212 ? 2.946 3.277 -14.238 1.00 96.56 212 ILE A N 1
ATOM 1704 C CA . ILE A 1 212 ? 2.944 2.473 -13.009 1.00 96.56 212 ILE A CA 1
ATOM 1705 C C . ILE A 1 212 ? 2.370 3.321 -11.870 1.00 96.56 212 ILE A C 1
ATOM 1707 O O . ILE A 1 212 ? 2.878 4.417 -11.625 1.00 96.56 212 ILE A O 1
ATOM 1711 N N . ILE A 1 213 ? 1.347 2.822 -11.173 1.00 95.25 213 ILE A N 1
ATOM 1712 C CA . ILE A 1 213 ? 0.707 3.501 -10.036 1.00 95.25 213 ILE A CA 1
ATOM 1713 C C . ILE A 1 213 ? 0.682 2.620 -8.783 1.00 95.25 213 ILE A C 1
ATOM 1715 O O . ILE A 1 213 ? 0.751 1.391 -8.856 1.00 95.25 213 ILE A O 1
ATOM 1719 N N . THR A 1 214 ? 0.560 3.253 -7.616 1.00 93.88 214 THR A N 1
ATOM 1720 C CA . THR A 1 214 ? 0.246 2.557 -6.356 1.00 93.88 214 THR A CA 1
ATOM 1721 C C . THR A 1 214 ? -1.256 2.562 -6.100 1.00 93.88 214 THR A C 1
ATOM 1723 O O . THR A 1 214 ? -1.965 3.445 -6.582 1.00 93.88 214 THR A O 1
ATOM 1726 N N . PHE A 1 215 ? -1.724 1.664 -5.232 1.00 92.75 215 PHE A N 1
ATOM 1727 C CA . PHE A 1 215 ? -3.071 1.766 -4.663 1.00 92.75 215 PHE A CA 1
ATOM 1728 C C . PHE A 1 215 ? -3.330 3.127 -3.983 1.00 92.75 215 PHE A C 1
ATOM 1730 O O . PHE A 1 215 ? -4.416 3.679 -4.087 1.00 92.75 215 PHE A O 1
ATOM 1737 N N . PHE A 1 216 ? -2.319 3.724 -3.346 1.00 93.50 216 PHE A N 1
ATOM 1738 C CA . PHE A 1 216 ? -2.444 5.031 -2.690 1.00 93.50 216 PHE A CA 1
ATOM 1739 C C . PHE A 1 216 ? -2.551 6.200 -3.674 1.00 93.50 216 PHE A C 1
ATOM 1741 O O . PHE A 1 216 ? -3.197 7.195 -3.366 1.00 93.50 216 PHE A O 1
ATOM 1748 N N . GLU A 1 217 ? -1.970 6.080 -4.868 1.00 93.81 217 GLU A N 1
ATOM 1749 C CA . GLU A 1 217 ? -2.177 7.056 -5.939 1.00 93.81 217 GLU A CA 1
ATOM 1750 C C . GLU A 1 217 ? -3.638 7.051 -6.389 1.00 93.81 217 GLU A C 1
ATOM 1752 O O . GLU A 1 217 ? -4.262 8.107 -6.437 1.00 93.81 217 GLU A O 1
ATOM 1757 N N . LEU A 1 218 ? -4.196 5.856 -6.615 1.00 93.00 218 LEU A N 1
ATOM 1758 C CA . LEU A 1 218 ? -5.611 5.680 -6.933 1.00 93.00 218 LEU A CA 1
ATOM 1759 C C . LEU A 1 218 ? -6.511 6.257 -5.830 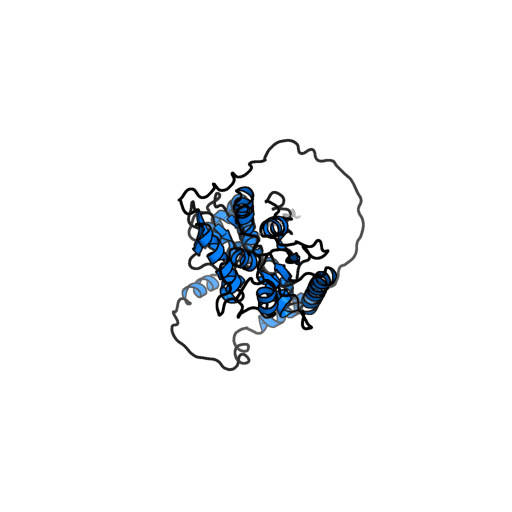1.00 93.00 218 LEU A C 1
ATOM 1761 O O . LEU A 1 218 ? -7.456 6.980 -6.121 1.00 93.00 218 LEU A O 1
ATOM 1765 N N . LEU A 1 219 ? -6.203 5.976 -4.563 1.00 91.56 219 LEU A N 1
ATOM 1766 C CA . LEU A 1 219 ? -6.959 6.507 -3.427 1.00 91.56 219 LEU A CA 1
ATOM 1767 C C . LEU A 1 219 ? -6.890 8.028 -3.321 1.00 91.56 219 LEU A C 1
ATOM 1769 O O . LEU A 1 219 ? -7.894 8.652 -2.993 1.00 91.56 219 LEU A O 1
ATOM 1773 N N . SER A 1 220 ? -5.724 8.621 -3.581 1.00 92.81 220 SER A N 1
ATOM 1774 C CA . SER A 1 220 ? -5.574 10.075 -3.595 1.00 92.81 220 SER A CA 1
ATOM 1775 C C . SER A 1 220 ? -6.441 10.689 -4.684 1.00 92.81 220 SER A C 1
ATOM 1777 O O . SER A 1 220 ? -7.155 11.646 -4.407 1.00 92.81 220 SER A O 1
ATOM 1779 N N . ASP A 1 221 ? -6.425 10.108 -5.885 1.00 92.31 221 ASP A N 1
ATOM 1780 C CA . ASP A 1 221 ? -7.229 10.587 -7.010 1.00 92.31 221 ASP A CA 1
ATOM 1781 C C . ASP A 1 221 ? -8.732 10.461 -6.703 1.00 92.31 221 ASP A C 1
ATOM 1783 O O . ASP A 1 221 ? -9.478 11.415 -6.898 1.00 92.31 221 ASP A O 1
ATOM 1787 N N . LEU A 1 222 ? -9.177 9.336 -6.127 1.00 90.38 222 LEU A N 1
ATOM 1788 C CA . LEU A 1 222 ? -10.565 9.154 -5.680 1.00 90.38 222 LEU A CA 1
ATOM 1789 C C . LEU A 1 222 ? -10.963 10.153 -4.582 1.00 90.38 222 LEU A C 1
ATOM 1791 O O . LEU A 1 222 ? -12.057 10.714 -4.622 1.00 90.38 222 LEU A O 1
ATOM 1795 N N . ALA A 1 223 ? -10.086 10.396 -3.605 1.00 88.94 223 ALA A N 1
ATOM 1796 C CA . ALA A 1 223 ? -10.347 11.338 -2.521 1.00 88.94 223 ALA A CA 1
ATOM 1797 C C . ALA A 1 223 ? -10.413 12.789 -3.011 1.00 88.94 223 ALA A C 1
ATOM 1799 O O . ALA A 1 223 ? -11.251 13.552 -2.543 1.00 88.94 223 ALA A O 1
ATOM 1800 N N . GLU A 1 224 ? -9.539 13.180 -3.939 1.00 89.12 224 GLU A N 1
ATOM 1801 C CA . GLU A 1 224 ? -9.568 14.496 -4.593 1.00 89.12 224 GLU A CA 1
ATOM 1802 C C . GLU A 1 224 ? -10.841 14.691 -5.419 1.00 89.12 224 GLU A C 1
ATOM 1804 O O . GLU A 1 224 ? -11.340 15.807 -5.528 1.00 89.12 224 GLU A O 1
ATOM 1809 N N . ALA A 1 225 ? -11.390 13.602 -5.948 1.00 88.31 225 ALA A N 1
ATOM 1810 C CA . ALA A 1 225 ? -12.615 13.610 -6.723 1.00 88.31 225 ALA A CA 1
ATOM 1811 C C . ALA A 1 225 ? -13.897 13.500 -5.862 1.00 88.31 225 ALA A C 1
ATOM 1813 O O . ALA A 1 225 ? -14.996 13.368 -6.393 1.00 88.31 225 ALA A O 1
ATOM 1814 N N . GLY A 1 226 ? -13.776 13.551 -4.530 1.00 85.25 226 GLY A N 1
ATOM 1815 C CA . GLY A 1 226 ? -14.918 13.545 -3.608 1.00 85.25 226 GLY A CA 1
ATOM 1816 C C . GLY A 1 226 ? -15.542 12.165 -3.375 1.00 85.25 226 GLY A C 1
ATOM 1817 O O . GLY A 1 226 ? -16.624 12.065 -2.797 1.00 85.25 226 GLY A O 1
ATOM 1818 N N . ALA A 1 227 ? -14.869 11.073 -3.767 1.00 85.12 227 ALA A N 1
ATOM 1819 C CA . ALA A 1 227 ? -15.426 9.720 -3.693 1.00 85.12 227 ALA A CA 1
ATOM 1820 C C . ALA A 1 227 ? -15.779 9.258 -2.269 1.00 85.12 227 ALA A C 1
ATOM 1822 O O . ALA A 1 227 ? -16.497 8.278 -2.130 1.00 85.12 227 ALA A O 1
ATOM 1823 N N . PHE A 1 228 ? -15.299 9.929 -1.218 1.00 83.19 228 PHE A N 1
ATOM 1824 C CA . PHE A 1 228 ? -15.557 9.561 0.179 1.00 83.19 228 PHE A CA 1
ATOM 1825 C C . PHE A 1 228 ? -16.525 10.508 0.907 1.00 83.19 228 PHE A C 1
ATOM 1827 O O . PHE A 1 228 ? -16.957 10.187 2.007 1.00 83.19 228 PHE A O 1
ATOM 1834 N N . GLU A 1 229 ? -16.927 11.629 0.302 1.00 77.12 229 GLU A N 1
ATOM 1835 C CA . GLU A 1 229 ? -17.701 12.686 0.983 1.00 77.12 229 GLU A CA 1
ATOM 1836 C C . GLU A 1 229 ? -19.169 12.313 1.234 1.00 77.12 229 GLU A C 1
ATOM 1838 O O . GLU A 1 229 ? -19.781 12.763 2.198 1.00 77.12 229 GLU A O 1
ATOM 1843 N N . THR A 1 230 ? -19.743 11.465 0.381 1.00 69.50 230 THR A N 1
ATOM 1844 C CA . THR A 1 230 ? -21.162 11.070 0.434 1.00 69.50 230 THR A CA 1
ATOM 1845 C C . THR A 1 230 ? -21.421 9.825 1.284 1.00 69.50 230 THR A C 1
ATOM 1847 O O . THR A 1 230 ? -22.563 9.377 1.416 1.00 69.50 230 THR A O 1
ATOM 1850 N N . HIS A 1 231 ? -20.373 9.239 1.863 1.00 70.25 231 HIS A N 1
ATOM 1851 C CA . HIS A 1 231 ? -20.478 7.992 2.604 1.00 70.25 231 HIS A CA 1
ATOM 1852 C C . HIS A 1 231 ? -20.999 8.235 4.020 1.00 70.25 231 HIS A C 1
ATOM 1854 O O . HIS A 1 231 ? -20.563 9.143 4.725 1.00 70.25 231 HIS A O 1
ATOM 1860 N N . LYS A 1 232 ? -21.938 7.389 4.469 1.00 69.06 232 LYS A N 1
ATOM 1861 C CA . LYS A 1 232 ? -22.338 7.381 5.882 1.00 69.06 232 LYS A CA 1
ATOM 1862 C C . LYS A 1 232 ? -21.098 7.062 6.729 1.00 69.06 232 LYS A C 1
ATOM 1864 O O . LYS A 1 232 ? -20.349 6.166 6.339 1.00 69.06 232 LYS A O 1
ATOM 1869 N N . PRO A 1 233 ? -20.884 7.736 7.873 1.00 67.69 233 PRO A N 1
ATOM 1870 C CA . PRO A 1 233 ? -19.672 7.574 8.672 1.00 67.69 233 PRO A CA 1
ATOM 1871 C C . PRO A 1 233 ? -19.647 6.195 9.343 1.00 67.69 233 PRO A C 1
ATOM 1873 O O . PRO A 1 233 ? -20.057 6.039 10.495 1.00 67.69 233 PRO A O 1
ATOM 1876 N N . GLY A 1 234 ? -19.190 5.182 8.605 1.00 81.44 234 GLY A N 1
ATOM 1877 C CA . GLY A 1 234 ? -19.118 3.798 9.066 1.00 81.44 234 GLY A CA 1
ATOM 1878 C C . GLY A 1 234 ? -18.139 3.620 10.224 1.00 81.44 234 GLY A C 1
ATOM 1879 O O . GLY A 1 234 ? -18.330 2.742 11.054 1.00 81.44 234 GLY A O 1
ATOM 1880 N N . LEU A 1 235 ? -17.134 4.495 10.342 1.00 91.75 235 LEU A N 1
ATOM 1881 C CA . LEU A 1 235 ? -16.075 4.404 11.351 1.00 91.75 235 LEU A CA 1
ATOM 1882 C C . LEU A 1 235 ? -16.257 5.396 12.512 1.00 91.75 235 LEU A C 1
ATOM 1884 O O . LEU A 1 235 ? -15.283 5.729 13.185 1.00 91.75 235 LEU A O 1
ATOM 1888 N N . LYS A 1 236 ? -17.483 5.890 12.745 1.00 92.06 236 LYS A N 1
ATOM 1889 C CA . LYS A 1 236 ? -17.766 7.000 13.672 1.00 92.06 236 LYS A CA 1
ATOM 1890 C C . LYS A 1 236 ? -17.063 6.859 15.034 1.00 92.06 236 LYS A C 1
ATOM 1892 O O . LYS A 1 236 ? -17.366 5.952 15.816 1.00 92.06 236 LYS A O 1
ATOM 1897 N N . GLY A 1 237 ? -16.170 7.806 15.329 1.00 92.56 237 GLY A N 1
ATOM 1898 C CA . GLY A 1 237 ? -15.461 7.938 16.607 1.00 92.56 237 GLY A CA 1
ATOM 1899 C C . GLY A 1 237 ? -14.474 6.806 16.906 1.00 92.56 237 GLY A C 1
ATOM 1900 O O . GLY A 1 237 ? -14.157 6.561 18.070 1.00 92.56 237 GLY A O 1
ATOM 1901 N N . MET A 1 238 ? -14.075 6.031 15.893 1.00 96.31 238 MET A N 1
ATOM 1902 C CA . MET A 1 238 ? -13.081 4.967 16.026 1.00 96.31 238 MET A CA 1
ATOM 1903 C C . MET A 1 238 ? -11.682 5.580 16.024 1.00 96.31 238 MET A C 1
ATOM 1905 O O . MET A 1 238 ? -11.287 6.204 15.042 1.00 96.31 238 MET A O 1
ATOM 1909 N N . ARG A 1 239 ? -10.917 5.396 17.101 1.00 97.88 239 ARG A N 1
ATOM 1910 C CA . ARG A 1 239 ? -9.576 5.977 17.244 1.00 97.88 239 ARG A CA 1
ATOM 1911 C C . ARG A 1 239 ? -8.533 5.114 16.552 1.00 97.88 239 ARG A C 1
ATOM 1913 O O . ARG A 1 239 ? -8.274 3.984 16.970 1.00 97.88 239 ARG A O 1
ATOM 1920 N N . VAL A 1 240 ? -7.913 5.653 15.509 1.00 98.19 240 VAL A N 1
ATOM 1921 C CA . VAL A 1 240 ? -7.072 4.881 14.590 1.00 98.19 240 VAL A CA 1
ATOM 1922 C C . VAL A 1 240 ? -5.634 5.384 14.591 1.00 98.19 240 VAL A C 1
ATOM 1924 O O . VAL A 1 240 ? -5.379 6.553 14.318 1.00 98.19 240 VAL A O 1
ATOM 1927 N N . ALA A 1 241 ? -4.672 4.487 14.799 1.00 98.00 241 ALA A N 1
ATOM 1928 C CA . ALA A 1 241 ? -3.262 4.764 14.541 1.00 98.00 241 ALA A CA 1
ATOM 1929 C C . ALA A 1 241 ? -2.920 4.445 13.074 1.00 98.00 241 ALA A C 1
ATOM 1931 O O . ALA A 1 241 ? -2.756 3.281 12.699 1.00 98.00 241 ALA A O 1
ATOM 1932 N N . ALA A 1 242 ? -2.818 5.475 12.227 1.00 98.00 242 ALA A N 1
ATOM 1933 C CA . ALA A 1 242 ? -2.401 5.312 10.834 1.00 98.00 242 ALA A CA 1
ATOM 1934 C C . ALA A 1 242 ? -0.899 4.985 10.753 1.00 98.00 242 ALA A C 1
ATOM 1936 O O . ALA A 1 242 ? -0.049 5.745 11.228 1.00 98.00 242 ALA A O 1
ATOM 1937 N N . TYR A 1 243 ? -0.572 3.838 10.161 1.00 97.69 243 TYR A N 1
ATOM 1938 C CA . TYR A 1 243 ? 0.773 3.285 10.072 1.00 97.69 243 TYR A CA 1
ATOM 1939 C C . TYR A 1 243 ? 1.192 3.084 8.611 1.00 97.69 243 TYR A C 1
ATOM 1941 O O . TYR A 1 243 ? 0.859 2.092 7.958 1.00 97.69 243 TYR A O 1
ATOM 1949 N N . TYR A 1 244 ? 1.988 4.014 8.097 1.00 95.88 244 TYR A N 1
ATOM 1950 C CA . TYR A 1 244 ? 2.573 3.911 6.762 1.00 95.88 244 TYR A CA 1
ATOM 1951 C C . TYR A 1 244 ? 3.812 3.012 6.738 1.00 95.88 244 TYR A C 1
ATOM 1953 O O . TYR A 1 244 ? 4.137 2.400 5.716 1.00 95.88 244 TYR A O 1
ATOM 1961 N N . GLY A 1 245 ? 4.542 2.962 7.855 1.00 93.88 245 GLY A N 1
ATOM 1962 C CA . GLY A 1 245 ? 5.846 2.320 7.923 1.00 93.88 245 GLY A CA 1
ATOM 1963 C C . GLY A 1 245 ? 6.821 2.921 6.907 1.00 93.88 245 GLY A C 1
ATOM 1964 O O . GLY A 1 245 ? 6.836 4.126 6.661 1.00 93.88 245 GLY A O 1
ATOM 1965 N N . CYS A 1 246 ? 7.631 2.071 6.277 1.00 90.94 246 CYS A N 1
ATOM 1966 C CA . CYS A 1 246 ? 8.619 2.514 5.295 1.00 90.94 246 CYS A CA 1
ATOM 1967 C C . CYS A 1 246 ? 8.033 2.917 3.930 1.00 90.94 246 CYS A C 1
ATOM 1969 O O . CYS A 1 246 ? 8.801 3.346 3.079 1.00 90.94 246 CYS A O 1
ATOM 1971 N N . MET A 1 247 ? 6.713 2.837 3.704 1.00 88.69 247 MET A N 1
ATOM 1972 C CA . MET A 1 247 ? 6.103 3.259 2.433 1.00 88.69 247 MET A CA 1
ATOM 1973 C C . MET A 1 247 ? 6.390 4.731 2.088 1.00 88.69 247 MET A C 1
ATOM 1975 O O . MET A 1 247 ? 6.512 5.080 0.914 1.00 88.69 247 MET A O 1
ATOM 1979 N N . LEU A 1 248 ? 6.474 5.598 3.099 1.00 84.81 248 LEU A N 1
ATOM 1980 C CA . LEU A 1 248 ? 6.777 7.019 2.906 1.00 84.81 248 LEU A CA 1
ATOM 1981 C C . LEU A 1 248 ? 8.255 7.267 2.583 1.00 84.81 248 LEU A C 1
ATOM 1983 O O . LEU A 1 248 ? 8.599 8.329 2.068 1.00 84.81 248 LEU A O 1
ATOM 1987 N N . ALA A 1 249 ? 9.128 6.303 2.884 1.00 85.19 249 ALA A N 1
ATOM 1988 C CA . ALA A 1 249 ? 10.543 6.405 2.577 1.00 85.19 249 ALA A CA 1
ATOM 1989 C C . ALA A 1 249 ? 10.768 6.126 1.088 1.00 85.19 249 ALA A C 1
ATOM 1991 O O . ALA A 1 249 ? 10.260 5.150 0.535 1.00 85.19 249 ALA A O 1
ATOM 1992 N N . ARG A 1 250 ? 11.553 6.985 0.433 1.00 83.69 250 ARG A N 1
ATOM 1993 C CA . ARG A 1 250 ? 11.888 6.845 -0.986 1.00 83.69 250 ARG A CA 1
ATOM 1994 C C . ARG A 1 250 ? 13.375 7.024 -1.232 1.00 83.69 250 ARG A C 1
ATOM 1996 O O . ARG A 1 250 ? 13.999 7.846 -0.560 1.00 83.69 250 ARG A O 1
ATOM 2003 N N . PRO A 1 251 ? 13.940 6.299 -2.211 1.00 86.12 251 PRO A N 1
ATOM 2004 C CA . PRO A 1 251 ? 15.295 6.567 -2.654 1.00 86.12 251 PRO A CA 1
ATOM 2005 C C . PRO A 1 251 ? 15.370 7.970 -3.287 1.00 86.12 251 PRO A C 1
ATOM 2007 O O . PRO A 1 251 ? 14.389 8.411 -3.895 1.00 86.12 251 PRO A O 1
ATOM 2010 N N . PRO A 1 252 ? 16.523 8.662 -3.215 1.00 89.88 252 PRO A N 1
ATOM 2011 C CA . PRO A 1 252 ? 16.680 10.024 -3.739 1.00 89.88 252 PRO A CA 1
ATOM 2012 C C . PRO A 1 252 ? 16.269 10.192 -5.207 1.00 89.88 252 PRO A C 1
ATOM 2014 O O . PRO A 1 252 ? 15.724 11.228 -5.584 1.00 89.88 252 PRO A O 1
ATOM 2017 N N . VAL A 1 253 ? 16.465 9.155 -6.025 1.00 89.50 253 VAL A N 1
ATOM 2018 C CA . VAL A 1 253 ? 16.066 9.144 -7.441 1.00 89.50 253 VAL A CA 1
ATOM 2019 C C . VAL A 1 253 ? 14.550 9.325 -7.633 1.00 89.50 253 VAL A C 1
ATOM 2021 O O . VAL A 1 253 ? 14.119 9.879 -8.635 1.00 89.50 253 VAL A O 1
ATOM 2024 N N . MET A 1 254 ? 13.731 8.957 -6.640 1.00 89.75 254 MET A N 1
ATOM 2025 C CA . MET A 1 254 ? 12.266 9.087 -6.649 1.00 89.75 254 MET A CA 1
ATOM 2026 C C . MET A 1 254 ? 11.747 10.323 -5.901 1.00 89.75 254 MET A C 1
ATOM 2028 O O . MET A 1 254 ? 10.562 10.391 -5.569 1.00 89.75 254 MET A O 1
ATOM 2032 N N . ARG A 1 255 ? 12.600 11.315 -5.614 1.00 88.38 255 ARG A N 1
ATOM 2033 C CA . ARG A 1 255 ? 12.218 12.506 -4.826 1.00 88.38 255 ARG A CA 1
ATOM 2034 C C . ARG A 1 255 ? 11.067 13.330 -5.422 1.00 88.38 255 ARG A C 1
ATOM 2036 O O . ARG A 1 255 ? 10.414 14.060 -4.689 1.00 88.38 255 ARG A O 1
ATOM 2043 N N . HIS A 1 256 ? 10.834 13.228 -6.732 1.00 88.56 256 HIS A N 1
ATOM 2044 C CA . HIS A 1 256 ? 9.789 13.973 -7.447 1.00 88.56 256 HIS A CA 1
ATOM 2045 C C . HIS A 1 256 ? 8.457 13.216 -7.562 1.00 88.56 256 HIS A C 1
ATOM 2047 O O . HIS A 1 256 ? 7.478 13.762 -8.063 1.00 88.56 256 HIS A O 1
ATOM 2053 N N . GLU A 1 257 ? 8.400 11.964 -7.108 1.00 89.12 257 GLU A N 1
ATOM 2054 C CA . GLU A 1 257 ? 7.157 11.193 -7.081 1.00 89.12 257 GLU A CA 1
ATOM 2055 C C . GLU A 1 257 ? 6.223 11.712 -5.960 1.00 89.12 257 GLU A C 1
ATOM 2057 O O . GLU A 1 257 ? 6.686 12.205 -4.929 1.00 89.12 257 GLU A O 1
ATOM 2062 N N . ARG A 1 258 ? 4.897 11.543 -6.093 1.00 88.56 258 ARG A N 1
ATOM 2063 C CA . ARG A 1 258 ? 3.881 12.048 -5.129 1.00 88.56 258 ARG A CA 1
ATOM 2064 C C . ARG A 1 258 ? 4.051 11.480 -3.723 1.00 88.56 258 ARG A C 1
ATOM 2066 O O . ARG A 1 258 ? 4.071 10.264 -3.593 1.00 88.56 258 ARG A O 1
ATOM 2073 N N . ASN A 1 259 ? 4.124 12.295 -2.676 1.00 89.12 259 ASN A N 1
ATOM 2074 C CA . ASN A 1 259 ? 4.119 11.806 -1.291 1.00 89.12 259 ASN A CA 1
ATOM 2075 C C . ASN A 1 259 ? 2.670 11.621 -0.796 1.00 89.12 259 ASN A C 1
ATOM 2077 O O . ASN A 1 259 ? 1.831 12.477 -1.053 1.00 89.12 259 ASN A O 1
ATOM 2081 N N . PHE A 1 260 ? 2.388 10.518 -0.098 1.00 91.88 260 PHE A N 1
ATOM 2082 C CA . PHE A 1 260 ? 1.051 10.169 0.404 1.00 91.88 260 PHE A CA 1
ATOM 2083 C C . PHE A 1 260 ? 0.894 10.381 1.917 1.00 91.88 260 PHE A C 1
ATOM 2085 O O . PHE A 1 260 ? -0.049 9.868 2.516 1.00 91.88 260 PHE A O 1
ATOM 2092 N N . TYR A 1 261 ? 1.818 11.105 2.552 1.00 92.69 261 TYR A N 1
ATOM 2093 C CA . TYR A 1 261 ? 1.702 11.487 3.957 1.00 92.69 261 TYR A CA 1
ATOM 2094 C C . TYR A 1 261 ? 0.382 12.230 4.212 1.00 92.69 261 TYR A C 1
ATOM 2096 O O . TYR A 1 261 ? 0.045 13.167 3.490 1.00 92.69 261 TYR A O 1
ATOM 2104 N N . GLY A 1 262 ? -0.359 11.813 5.238 1.00 94.50 262 GLY A N 1
ATOM 2105 C CA . GLY A 1 262 ? -1.659 12.388 5.588 1.00 94.50 262 GLY A CA 1
ATOM 2106 C C . GLY A 1 262 ? -2.849 11.835 4.794 1.00 94.50 262 GLY A C 1
ATOM 2107 O O . GLY A 1 262 ? -3.988 12.155 5.131 1.00 94.50 262 GLY A O 1
ATOM 2108 N N . LEU A 1 263 ? -2.634 11.013 3.757 1.00 95.00 263 LEU A N 1
ATOM 2109 C CA . LEU A 1 263 ? -3.727 10.478 2.938 1.00 95.00 263 LEU A CA 1
ATOM 2110 C C . LEU A 1 263 ? -4.619 9.504 3.720 1.00 95.00 263 LEU A C 1
ATOM 2112 O O . LEU A 1 263 ? -5.841 9.619 3.652 1.00 95.00 263 LEU A O 1
ATOM 2116 N N . MET A 1 264 ? -4.032 8.568 4.476 1.00 96.12 264 MET A N 1
ATOM 2117 C CA . MET A 1 264 ? -4.796 7.629 5.309 1.00 96.12 264 MET A CA 1
ATOM 2118 C C . MET A 1 264 ? -5.631 8.378 6.336 1.00 96.12 264 MET A C 1
ATOM 2120 O O . MET A 1 264 ? -6.810 8.085 6.484 1.00 96.12 264 MET A O 1
ATOM 2124 N N . GLU A 1 265 ? -5.038 9.357 7.017 1.00 96.19 265 GLU A N 1
ATOM 2125 C CA . GLU A 1 265 ? -5.721 10.178 8.007 1.00 96.19 265 GLU A CA 1
ATOM 2126 C C . GLU A 1 265 ? -6.875 10.951 7.368 1.00 96.19 265 GLU A C 1
ATOM 2128 O O . GLU A 1 265 ? -7.993 10.872 7.866 1.00 96.19 265 GLU A O 1
ATOM 2133 N N . LYS A 1 266 ? -6.639 11.628 6.235 1.00 94.56 266 LYS A N 1
ATOM 2134 C CA . LYS A 1 266 ? -7.679 12.373 5.509 1.00 94.56 266 LYS A CA 1
ATOM 2135 C C . LYS A 1 266 ? -8.860 11.473 5.136 1.00 94.56 266 LYS A C 1
ATOM 2137 O O . LYS A 1 266 ? -10.008 11.836 5.381 1.00 94.56 266 LYS A O 1
ATOM 2142 N N . VAL A 1 267 ? -8.585 10.301 4.562 1.00 94.25 267 VAL A N 1
ATOM 2143 C CA . VAL A 1 267 ? -9.634 9.368 4.127 1.00 94.25 267 VAL A CA 1
ATOM 2144 C C . VAL A 1 267 ? -10.364 8.763 5.329 1.00 94.25 267 VAL A C 1
ATOM 2146 O O . VAL A 1 267 ? -11.590 8.778 5.364 1.00 94.25 267 VAL A O 1
ATOM 2149 N N . LEU A 1 268 ? -9.651 8.296 6.355 1.00 94.62 268 LEU A N 1
ATOM 2150 C CA . LEU A 1 268 ? -10.274 7.734 7.560 1.00 94.62 268 LEU A CA 1
ATOM 2151 C C . LEU A 1 268 ? -11.134 8.768 8.295 1.00 94.62 268 LEU A C 1
ATOM 2153 O O . LEU A 1 268 ? -12.233 8.433 8.736 1.00 94.62 268 LEU A O 1
ATOM 2157 N N . LEU A 1 269 ? -10.676 10.020 8.370 1.00 94.12 269 LEU A N 1
ATOM 2158 C CA . LEU A 1 269 ? -11.447 11.128 8.931 1.00 94.12 269 LEU A CA 1
ATOM 2159 C C . LEU A 1 269 ? -12.747 11.356 8.149 1.00 94.12 269 LEU A C 1
ATOM 2161 O O . LEU A 1 269 ? -13.806 11.481 8.759 1.00 94.12 269 LEU A O 1
ATOM 2165 N N . SER A 1 270 ? -12.696 11.341 6.810 1.00 91.88 270 SER A N 1
ATOM 2166 C CA . SER A 1 270 ? -13.904 11.474 5.974 1.00 91.88 270 SER A CA 1
ATOM 2167 C C . SER A 1 270 ? -14.915 10.338 6.183 1.00 91.88 270 SER A C 1
ATOM 2169 O O . SER A 1 270 ? -16.115 10.540 6.036 1.00 91.88 270 SER A O 1
ATOM 2171 N N . LEU A 1 271 ? -14.448 9.165 6.619 1.00 92.00 271 LEU A N 1
ATOM 2172 C CA . LEU A 1 271 ? -15.276 8.000 6.949 1.00 92.00 271 LEU A CA 1
ATOM 2173 C C . LEU A 1 271 ? -15.755 7.992 8.416 1.00 92.00 271 LEU A C 1
ATOM 2175 O O . LEU A 1 271 ? -16.397 7.036 8.862 1.00 92.00 271 LEU A O 1
ATOM 2179 N N . GLY A 1 272 ? -15.460 9.056 9.169 1.00 92.88 272 GLY A N 1
ATOM 2180 C CA . GLY A 1 272 ? -15.894 9.269 10.549 1.00 92.88 272 GLY A CA 1
ATOM 2181 C C . GLY A 1 272 ? -14.949 8.737 11.626 1.00 92.88 272 GLY A C 1
ATOM 2182 O O . GLY A 1 272 ? -15.295 8.821 12.804 1.00 92.88 272 GLY A O 1
ATOM 2183 N N . ALA A 1 273 ? -13.786 8.194 11.262 1.00 96.25 273 ALA A N 1
ATOM 2184 C CA . ALA A 1 273 ? -12.781 7.790 12.240 1.00 96.25 273 ALA A CA 1
ATOM 2185 C C . ALA A 1 273 ? -12.092 9.009 12.878 1.00 96.25 273 ALA A C 1
ATOM 2187 O O . ALA A 1 273 ? -12.180 10.134 12.389 1.00 96.25 273 ALA A O 1
ATOM 2188 N N . GLU A 1 274 ? -11.337 8.759 13.942 1.00 97.50 274 GLU A N 1
ATOM 2189 C CA . GLU A 1 274 ? -10.481 9.721 14.632 1.00 97.50 274 GLU A CA 1
ATOM 2190 C C . GLU A 1 274 ? -9.012 9.289 14.475 1.00 97.50 274 GLU A C 1
ATOM 2192 O O . GLU A 1 274 ? -8.494 8.523 15.298 1.00 97.50 274 GLU A O 1
ATOM 2197 N N . PRO A 1 275 ? -8.316 9.714 13.402 1.00 97.75 275 PRO A N 1
ATOM 2198 C CA . PRO A 1 275 ? -6.901 9.413 13.237 1.00 97.75 275 PRO A CA 1
ATOM 2199 C C . PRO A 1 275 ? -6.072 10.068 14.346 1.00 97.75 275 PRO A C 1
ATOM 2201 O O . PRO A 1 275 ? -6.127 11.279 14.560 1.00 97.75 275 PRO A O 1
ATOM 2204 N N . LEU A 1 276 ? -5.277 9.265 15.047 1.00 98.06 276 LEU A N 1
ATOM 2205 C CA . LEU A 1 276 ? -4.441 9.709 16.153 1.00 98.06 276 LEU A CA 1
ATOM 2206 C C . LEU A 1 276 ? -3.065 10.158 15.659 1.00 98.06 276 LEU A C 1
ATOM 2208 O O . LEU A 1 276 ? -2.422 9.490 14.846 1.00 98.06 276 LEU A O 1
ATOM 2212 N N . LYS A 1 277 ? -2.560 11.256 16.225 1.00 96.81 277 LYS A N 1
ATOM 2213 C CA . LYS A 1 277 ? -1.160 11.663 16.066 1.00 96.81 277 LYS A CA 1
ATOM 2214 C C . LYS A 1 277 ? -0.285 10.841 17.012 1.00 96.81 277 LYS A C 1
ATOM 2216 O O . LYS A 1 277 ? -0.524 10.817 18.215 1.00 96.81 277 LYS A O 1
ATOM 2221 N N . TRP A 1 278 ? 0.748 10.196 16.480 1.00 96.69 278 TRP A N 1
ATOM 2222 C CA . TRP A 1 278 ? 1.619 9.293 17.236 1.00 96.69 278 TRP A CA 1
ATOM 2223 C C . TRP A 1 278 ? 3.014 9.200 16.600 1.00 96.69 278 TRP A C 1
ATOM 2225 O O . TRP A 1 278 ? 3.196 9.533 15.430 1.00 96.69 278 TRP A O 1
ATOM 2235 N N . GLY A 1 279 ? 4.015 8.774 17.377 1.00 95.44 279 GLY A N 1
ATOM 2236 C CA . GLY A 1 279 ? 5.432 8.850 16.987 1.00 95.44 279 GLY A CA 1
ATOM 2237 C C . GLY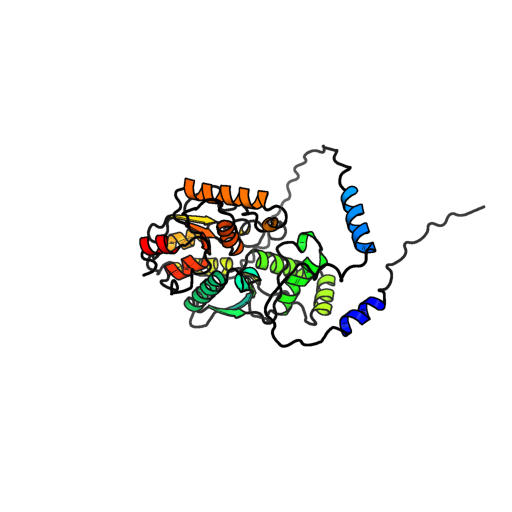 A 1 279 ? 5.925 7.774 16.010 1.00 95.44 279 GLY A C 1
ATOM 2238 O O . GLY A 1 279 ? 7.046 7.869 15.519 1.00 95.44 279 GLY A O 1
ATOM 2239 N N . TYR A 1 280 ? 5.114 6.754 15.716 1.00 96.19 280 TYR A N 1
ATOM 2240 C CA . TYR A 1 280 ? 5.556 5.562 14.979 1.00 96.19 280 TYR A CA 1
ATOM 2241 C C . TYR A 1 280 ? 4.979 5.441 13.561 1.00 96.19 280 TYR A C 1
ATOM 2243 O O . TYR A 1 280 ? 5.283 4.465 12.875 1.00 96.19 280 TYR A O 1
ATOM 2251 N N . SER A 1 281 ? 4.213 6.426 13.078 1.00 95.81 281 SER A N 1
ATOM 2252 C CA . SER A 1 281 ? 3.503 6.363 11.786 1.00 95.81 281 SER A CA 1
ATOM 2253 C C . SER A 1 281 ? 4.398 6.007 10.587 1.00 95.81 281 SER A C 1
ATOM 2255 O O . SER A 1 281 ? 3.977 5.251 9.711 1.00 95.81 281 SER A O 1
ATOM 2257 N N . ALA A 1 282 ? 5.645 6.489 10.565 1.00 94.62 282 ALA A N 1
ATOM 2258 C CA . ALA A 1 282 ? 6.633 6.233 9.508 1.00 94.62 282 ALA A CA 1
ATOM 2259 C C . ALA A 1 282 ? 7.778 5.283 9.929 1.00 94.62 282 ALA A C 1
ATOM 2261 O O . ALA A 1 282 ? 8.727 5.058 9.173 1.00 94.62 282 ALA A O 1
ATOM 2262 N N . ARG A 1 283 ? 7.734 4.712 11.141 1.00 94.38 283 ARG A N 1
ATOM 2263 C CA . ARG A 1 283 ? 8.795 3.823 11.641 1.00 94.38 283 ARG A CA 1
ATOM 2264 C C . ARG A 1 283 ? 8.742 2.498 10.890 1.00 94.38 283 ARG A C 1
ATOM 2266 O O . ARG A 1 283 ? 7.720 1.835 10.925 1.00 94.38 283 ARG A O 1
ATOM 2273 N N . CYS A 1 284 ? 9.830 2.047 10.264 1.00 93.94 284 CYS A N 1
ATOM 2274 C CA . CYS A 1 284 ? 9.866 0.720 9.626 1.00 93.94 284 CYS A CA 1
ATOM 2275 C C . CYS A 1 284 ? 9.606 -0.408 10.646 1.00 93.94 284 CYS A C 1
ATOM 2277 O O . CYS A 1 284 ? 10.240 -0.405 11.696 1.00 93.94 284 CYS A O 1
ATOM 2279 N N . CYS A 1 285 ? 8.742 -1.380 10.320 1.00 94.06 285 CYS A N 1
ATOM 2280 C CA . CYS A 1 285 ? 8.413 -2.529 11.183 1.00 94.06 285 CYS A CA 1
ATOM 2281 C C . CYS A 1 285 ? 9.481 -3.634 11.186 1.00 94.06 285 CYS A C 1
ATOM 2283 O O . CYS A 1 285 ? 9.402 -4.569 11.978 1.00 94.06 285 CYS A O 1
ATOM 2285 N N . GLY A 1 286 ? 10.474 -3.562 10.295 1.00 92.56 286 GLY A N 1
ATOM 2286 C CA . GLY A 1 286 ? 11.589 -4.510 10.268 1.00 92.56 286 GLY A CA 1
ATOM 2287 C C . GLY A 1 286 ? 11.289 -5.855 9.603 1.00 92.56 286 GLY A C 1
ATOM 2288 O O . GLY A 1 286 ? 12.095 -6.770 9.740 1.00 92.56 286 GLY A O 1
ATOM 2289 N N . THR A 1 287 ? 10.195 -6.001 8.844 1.00 90.81 287 THR A N 1
ATOM 2290 C CA . THR A 1 287 ? 9.847 -7.273 8.178 1.00 90.81 287 THR A CA 1
ATOM 2291 C C . THR A 1 287 ? 10.964 -7.823 7.283 1.00 90.81 287 THR A C 1
ATOM 2293 O O . THR A 1 287 ? 11.136 -9.031 7.188 1.00 90.81 287 THR A O 1
ATOM 2296 N N . PHE A 1 288 ? 11.774 -6.969 6.653 1.00 87.00 288 PHE A N 1
ATOM 2297 C CA . PHE A 1 288 ? 12.907 -7.412 5.826 1.00 87.00 288 PHE A CA 1
ATOM 2298 C C . PHE A 1 288 ? 14.024 -8.100 6.637 1.00 87.00 288 PHE A C 1
ATOM 2300 O O . PHE A 1 288 ? 14.789 -8.887 6.089 1.00 87.00 288 PHE A O 1
ATOM 2307 N N . LEU A 1 289 ? 14.090 -7.845 7.948 1.00 89.81 289 LEU A N 1
ATOM 2308 C CA . LEU A 1 289 ? 15.004 -8.487 8.897 1.00 89.81 289 LEU A CA 1
ATOM 2309 C C . LEU A 1 289 ? 14.378 -9.702 9.586 1.00 89.81 289 LEU A C 1
ATOM 2311 O O . LEU A 1 289 ? 15.021 -10.324 10.426 1.00 89.81 289 LEU A O 1
ATOM 2315 N N . ALA A 1 290 ? 13.133 -10.053 9.253 1.00 87.25 290 ALA A N 1
ATOM 2316 C CA . ALA A 1 290 ? 12.367 -11.095 9.931 1.00 87.25 290 ALA A CA 1
ATOM 2317 C C . ALA A 1 290 ? 13.100 -12.441 10.015 1.00 87.25 290 ALA A C 1
ATOM 2319 O O . ALA A 1 290 ? 12.947 -13.136 11.019 1.00 87.25 290 ALA A O 1
ATOM 2320 N N . ALA A 1 291 ? 13.865 -12.787 8.975 1.00 87.12 291 ALA A N 1
ATOM 2321 C CA . ALA A 1 291 ? 14.636 -14.025 8.895 1.00 87.12 291 ALA A CA 1
ATOM 2322 C C . ALA A 1 291 ? 16.081 -13.867 9.399 1.00 87.12 291 ALA A C 1
ATOM 2324 O O . ALA A 1 291 ? 16.579 -14.743 10.094 1.00 87.12 291 ALA A O 1
ATOM 2325 N N . SER A 1 292 ? 16.752 -12.759 9.067 1.00 90.25 292 SER A N 1
ATOM 2326 C CA . SER A 1 292 ? 18.180 -12.566 9.362 1.00 90.25 292 SER A CA 1
ATOM 2327 C C . SER A 1 292 ? 18.452 -12.020 10.764 1.00 90.25 292 SER A C 1
ATOM 2329 O O . SER A 1 292 ? 19.431 -12.402 11.397 1.00 90.25 292 SER A O 1
ATOM 2331 N N . ARG A 1 293 ? 17.600 -11.115 11.256 1.00 92.06 293 ARG A N 1
ATOM 2332 C CA . ARG A 1 293 ? 17.707 -10.449 12.562 1.00 92.06 293 ARG A CA 1
ATOM 2333 C C . ARG A 1 293 ? 16.332 -10.352 13.234 1.00 92.06 293 ARG A C 1
ATOM 2335 O O . ARG A 1 293 ? 15.802 -9.249 13.425 1.00 92.06 293 ARG A O 1
ATOM 2342 N N . PRO A 1 294 ? 15.732 -11.500 13.610 1.00 91.69 294 PRO A N 1
ATOM 2343 C CA . PRO A 1 294 ? 14.407 -11.536 14.226 1.00 91.69 294 PRO A CA 1
ATOM 2344 C C . PRO A 1 294 ? 14.340 -10.764 15.550 1.00 91.69 294 PRO A C 1
ATOM 2346 O O . PRO A 1 294 ? 13.270 -10.278 15.907 1.00 91.69 294 PRO A O 1
ATOM 2349 N N . ASP A 1 295 ? 15.466 -10.606 16.252 1.00 92.69 295 ASP A N 1
ATOM 2350 C CA . ASP A 1 295 ? 15.583 -9.799 17.468 1.00 92.69 295 ASP A CA 1
ATOM 2351 C C . ASP A 1 295 ? 15.311 -8.309 17.204 1.00 92.69 295 ASP A C 1
ATOM 2353 O O . ASP A 1 295 ? 14.561 -7.677 17.947 1.00 92.69 295 ASP A O 1
ATOM 2357 N N . ILE A 1 296 ? 15.864 -7.756 16.116 1.00 93.44 296 ILE A N 1
ATOM 2358 C CA . ILE A 1 296 ? 15.638 -6.361 15.713 1.00 93.44 296 ILE A CA 1
ATOM 2359 C C . ILE A 1 296 ? 14.187 -6.176 15.271 1.00 93.44 296 ILE A C 1
ATOM 2361 O O . ILE A 1 296 ? 13.535 -5.222 15.696 1.00 93.44 296 ILE A O 1
ATOM 2365 N N . ALA A 1 297 ? 13.676 -7.090 14.440 1.00 93.06 297 ALA A N 1
ATOM 2366 C CA . ALA A 1 297 ? 12.297 -7.031 13.965 1.00 93.06 297 ALA A CA 1
ATOM 2367 C C . ALA A 1 297 ? 11.297 -7.090 15.134 1.00 93.06 297 ALA A C 1
ATOM 2369 O O . ALA A 1 297 ? 10.367 -6.291 15.180 1.00 93.06 297 ALA A O 1
ATOM 2370 N N . ALA A 1 298 ? 11.517 -7.981 16.108 1.00 92.62 298 ALA A N 1
ATOM 2371 C CA . ALA A 1 298 ? 10.652 -8.111 17.278 1.00 92.62 298 ALA A CA 1
ATOM 2372 C C . ALA A 1 298 ? 10.661 -6.856 18.163 1.00 92.62 298 ALA A C 1
ATOM 2374 O O . ALA A 1 298 ? 9.591 -6.396 18.546 1.00 92.62 298 ALA A O 1
ATOM 2375 N N . ARG A 1 299 ? 11.837 -6.267 18.439 1.00 93.19 299 ARG A N 1
ATOM 2376 C CA . ARG A 1 299 ? 11.923 -4.995 19.183 1.00 93.19 299 ARG A CA 1
ATOM 2377 C C . ARG A 1 299 ? 11.163 -3.881 18.469 1.00 93.19 299 ARG A C 1
ATOM 2379 O O . ARG A 1 299 ? 10.339 -3.214 19.077 1.00 93.19 299 ARG A O 1
ATOM 2386 N N . SER A 1 300 ? 11.371 -3.745 17.158 1.00 94.56 300 SER A N 1
ATOM 2387 C CA . SER A 1 300 ? 10.697 -2.705 16.381 1.00 94.56 300 SER A CA 1
ATOM 2388 C C . SER A 1 300 ? 9.175 -2.857 16.386 1.00 94.56 300 SER A C 1
ATOM 2390 O O . SER A 1 300 ? 8.477 -1.851 16.396 1.00 94.56 300 SER A O 1
ATOM 2392 N N . VAL A 1 301 ? 8.659 -4.090 16.357 1.00 94.69 301 VAL A N 1
ATOM 2393 C CA . VAL A 1 301 ? 7.218 -4.357 16.467 1.00 94.69 301 VAL A CA 1
ATOM 2394 C C . VAL A 1 301 ? 6.708 -4.036 17.870 1.00 94.69 301 VAL A C 1
ATOM 2396 O O . VAL A 1 301 ? 5.678 -3.380 17.984 1.00 94.69 301 VAL A O 1
ATOM 2399 N N . ALA A 1 302 ? 7.433 -4.428 18.921 1.00 92.69 302 ALA A N 1
ATOM 2400 C CA . ALA A 1 302 ? 7.057 -4.126 20.301 1.00 92.69 302 ALA A CA 1
ATOM 2401 C C . ALA A 1 302 ? 6.915 -2.613 20.539 1.00 92.69 302 ALA A C 1
ATOM 2403 O O . ALA A 1 302 ? 5.896 -2.180 21.072 1.00 92.69 302 ALA A O 1
ATOM 2404 N N . ASP A 1 303 ? 7.871 -1.811 20.059 1.00 94.19 303 ASP A N 1
ATOM 2405 C CA . ASP A 1 303 ? 7.828 -0.348 20.184 1.00 94.19 303 ASP A CA 1
ATOM 2406 C C . ASP A 1 303 ? 6.614 0.258 19.457 1.00 94.19 303 ASP A C 1
ATOM 2408 O O . ASP A 1 303 ? 5.941 1.142 19.988 1.00 94.19 303 ASP A O 1
ATOM 2412 N N . ILE A 1 304 ? 6.298 -0.239 18.252 1.00 95.69 304 ILE A N 1
ATOM 2413 C CA . ILE A 1 304 ? 5.142 0.224 17.468 1.00 95.69 304 ILE A CA 1
ATOM 2414 C C . ILE A 1 304 ? 3.830 -0.116 18.185 1.00 95.69 304 ILE A C 1
ATOM 2416 O O . ILE A 1 304 ? 2.967 0.753 18.319 1.00 95.69 304 ILE A O 1
ATOM 2420 N N . MET A 1 305 ? 3.675 -1.356 18.658 1.00 94.81 305 MET A N 1
ATOM 2421 C CA . MET A 1 305 ? 2.462 -1.793 19.357 1.00 94.81 305 MET A CA 1
ATOM 2422 C C . MET A 1 305 ? 2.270 -1.016 20.666 1.00 94.81 305 MET A C 1
ATOM 2424 O O . MET A 1 305 ? 1.186 -0.484 20.905 1.00 94.81 305 MET A O 1
ATOM 2428 N N . ALA A 1 306 ? 3.334 -0.850 21.459 1.00 93.38 306 ALA A N 1
ATOM 2429 C CA . ALA A 1 306 ? 3.306 -0.048 22.681 1.00 93.38 306 ALA A CA 1
ATOM 2430 C C . ALA A 1 306 ? 2.969 1.423 22.394 1.00 93.38 306 ALA A C 1
ATOM 2432 O O . ALA A 1 306 ? 2.178 2.034 23.110 1.00 93.38 306 ALA A O 1
ATOM 2433 N N . GLY A 1 307 ? 3.514 1.994 21.316 1.00 95.06 307 GLY A N 1
ATOM 2434 C CA . GLY A 1 307 ? 3.198 3.355 20.888 1.00 95.06 307 GLY A CA 1
ATOM 2435 C C . GLY A 1 307 ? 1.722 3.551 20.535 1.00 95.06 307 GLY A C 1
ATOM 2436 O O . GLY A 1 307 ? 1.154 4.592 20.860 1.00 95.06 307 GLY A O 1
ATOM 2437 N N . ALA A 1 308 ? 1.086 2.558 19.907 1.00 95.44 308 ALA A N 1
ATOM 2438 C CA . ALA A 1 308 ? -0.347 2.592 19.614 1.00 95.44 308 ALA A CA 1
ATOM 2439 C C . ALA A 1 308 ? -1.197 2.522 20.897 1.00 95.44 308 ALA A C 1
ATOM 2441 O O . ALA A 1 308 ? -2.167 3.268 21.043 1.00 95.44 308 ALA A O 1
ATOM 2442 N N . GLU A 1 309 ? -0.809 1.681 21.858 1.00 93.19 309 GLU A N 1
ATOM 2443 C CA . GLU A 1 309 ? -1.478 1.581 23.161 1.00 93.19 309 GLU A CA 1
ATOM 2444 C C . GLU A 1 309 ? -1.338 2.867 23.991 1.00 93.19 309 GLU A C 1
ATOM 2446 O O . GLU A 1 309 ? -2.315 3.322 24.589 1.00 93.19 309 GLU A O 1
ATOM 2451 N N . GLN A 1 310 ? -0.164 3.509 23.974 1.00 94.62 310 GLN A N 1
ATOM 2452 C CA . GLN A 1 310 ? 0.098 4.775 24.676 1.00 94.62 310 GLN A CA 1
ATOM 2453 C C . GLN A 1 310 ? -0.838 5.902 24.230 1.00 94.62 310 GLN A C 1
ATOM 2455 O O . GLN A 1 310 ? -1.324 6.670 25.060 1.00 94.62 310 GLN A O 1
ATOM 2460 N N . VAL A 1 311 ? -1.135 5.981 22.929 1.00 96.50 311 VAL A N 1
ATOM 2461 C CA . VAL A 1 311 ? -2.105 6.949 22.388 1.00 96.50 311 VAL A CA 1
ATOM 2462 C C . VAL A 1 311 ? -3.553 6.453 22.468 1.00 96.50 311 VAL A C 1
ATOM 2464 O O . VAL A 1 311 ? -4.464 7.134 22.003 1.00 96.50 311 VAL A O 1
ATOM 2467 N N . ARG A 1 312 ? -3.785 5.290 23.094 1.00 95.50 312 ARG A N 1
ATOM 2468 C CA . ARG A 1 312 ? -5.095 4.641 23.248 1.00 95.50 312 ARG A CA 1
ATOM 2469 C C . ARG A 1 312 ? -5.784 4.376 21.906 1.00 95.50 312 ARG A C 1
ATOM 2471 O O . ARG A 1 312 ? -7.002 4.537 21.796 1.00 95.50 312 ARG A O 1
ATOM 2478 N N . ALA A 1 313 ? -5.014 3.980 20.892 1.00 96.81 313 ALA A N 1
ATOM 2479 C CA . ALA A 1 313 ? -5.565 3.534 19.620 1.00 96.81 313 ALA A CA 1
ATOM 2480 C C . ALA A 1 313 ? -6.444 2.297 19.829 1.00 96.81 313 ALA A C 1
ATOM 2482 O O . ALA A 1 313 ? -6.081 1.384 20.567 1.00 96.81 313 ALA A O 1
ATOM 2483 N N . GLU A 1 314 ? -7.596 2.254 19.167 1.00 96.69 314 GLU A N 1
ATOM 2484 C CA . GLU A 1 314 ? -8.425 1.047 19.137 1.00 96.69 314 GLU A CA 1
ATOM 2485 C C . GLU A 1 314 ? -7.938 0.060 18.089 1.00 96.69 314 GLU A C 1
ATOM 2487 O O . GLU A 1 314 ? -8.098 -1.141 18.263 1.00 96.69 314 GLU A O 1
ATOM 2492 N N . CYS A 1 315 ? -7.325 0.552 17.014 1.00 97.06 315 CYS A N 1
ATOM 2493 C CA . CYS A 1 315 ? -6.654 -0.284 16.034 1.00 97.06 315 CYS A CA 1
ATOM 2494 C C . CYS A 1 315 ? -5.474 0.439 15.387 1.00 97.06 315 CYS A C 1
ATOM 2496 O O . CYS A 1 315 ? -5.424 1.673 15.325 1.00 97.06 315 CYS A O 1
ATOM 2498 N N . ILE A 1 316 ? -4.567 -0.350 14.821 1.00 97.81 316 ILE A N 1
ATOM 2499 C CA . ILE A 1 316 ? -3.547 0.130 13.888 1.00 97.81 316 ILE A CA 1
ATOM 2500 C C . ILE A 1 316 ? -4.041 -0.141 12.471 1.00 97.81 316 ILE A C 1
ATOM 2502 O O . ILE A 1 316 ? -4.546 -1.223 12.182 1.00 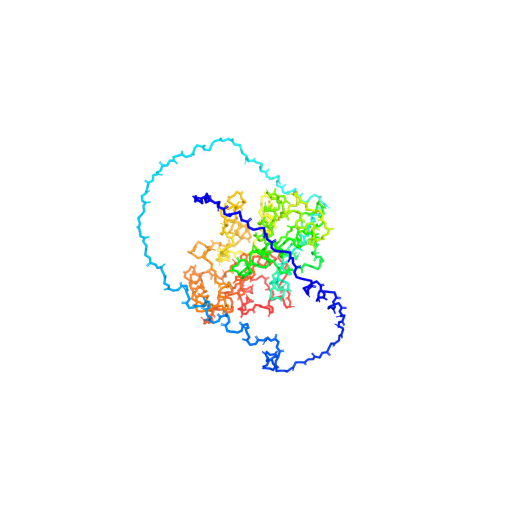97.81 316 ILE A O 1
ATOM 2506 N N . VAL A 1 317 ? -3.871 0.820 11.567 1.00 97.81 317 VAL A N 1
ATOM 2507 C CA . VAL A 1 317 ? -4.226 0.646 10.154 1.00 97.81 317 VAL A CA 1
ATOM 2508 C C . VAL A 1 317 ? -2.985 0.811 9.316 1.00 97.81 317 VAL A C 1
ATOM 2510 O O . VAL A 1 317 ? -2.337 1.852 9.358 1.00 97.81 317 VAL A O 1
ATOM 2513 N N . THR A 1 318 ? -2.639 -0.228 8.569 1.00 96.88 318 THR A N 1
ATOM 2514 C CA . THR A 1 318 ? -1.370 -0.327 7.858 1.00 96.88 318 THR A CA 1
ATOM 2515 C C . THR A 1 318 ? -1.526 -0.050 6.369 1.00 96.88 318 THR A C 1
ATOM 2517 O O . THR A 1 318 ? -2.489 -0.483 5.736 1.00 96.88 318 THR A O 1
ATOM 2520 N N . ALA A 1 319 ? -0.535 0.619 5.783 1.00 94.44 319 ALA A N 1
ATOM 2521 C CA . ALA A 1 319 ? -0.460 0.840 4.338 1.00 94.44 319 ALA A CA 1
ATOM 2522 C C . ALA A 1 319 ? 0.085 -0.362 3.540 1.00 94.44 319 ALA A C 1
ATOM 2524 O O . ALA A 1 319 ? 0.196 -0.311 2.316 1.00 94.44 319 ALA A O 1
ATOM 2525 N N . CYS A 1 320 ? 0.514 -1.422 4.226 1.00 93.12 320 CYS A N 1
ATOM 2526 C CA . CYS A 1 320 ? 1.232 -2.536 3.626 1.00 93.12 320 CYS A CA 1
ATOM 2527 C C . CYS A 1 320 ? 0.870 -3.844 4.330 1.00 93.12 320 CYS A C 1
ATOM 2529 O O . CYS A 1 320 ? 1.070 -3.981 5.535 1.00 93.12 320 CYS A O 1
ATOM 2531 N N . ALA A 1 321 ? 0.436 -4.842 3.562 1.00 92.38 321 ALA A N 1
ATOM 2532 C CA . ALA A 1 321 ? 0.094 -6.169 4.077 1.00 92.38 321 ALA A CA 1
ATOM 2533 C C . ALA A 1 321 ? 1.234 -6.841 4.871 1.00 92.38 321 ALA A C 1
ATOM 2535 O O . ALA A 1 321 ? 0.998 -7.520 5.866 1.00 92.38 321 ALA A O 1
ATOM 2536 N N . MET A 1 322 ? 2.494 -6.616 4.475 1.00 91.94 322 MET A N 1
ATOM 2537 C CA . MET A 1 322 ? 3.652 -7.138 5.215 1.00 91.94 322 MET A CA 1
ATOM 2538 C C . MET A 1 322 ? 3.864 -6.447 6.560 1.00 91.94 322 MET A C 1
ATOM 2540 O O . MET A 1 322 ? 4.513 -7.015 7.436 1.00 91.94 322 MET A O 1
ATOM 2544 N N . CYS A 1 323 ? 3.365 -5.222 6.722 1.00 94.50 323 CYS A N 1
ATOM 2545 C CA . CYS A 1 323 ? 3.370 -4.547 8.008 1.00 94.50 323 CYS A CA 1
ATOM 2546 C C . CYS A 1 323 ? 2.328 -5.156 8.937 1.00 94.50 323 CYS A C 1
ATOM 2548 O O . CYS A 1 323 ? 2.699 -5.515 10.047 1.00 94.50 323 CYS A O 1
ATOM 2550 N N . GLN A 1 324 ? 1.088 -5.344 8.473 1.00 94.62 324 GLN A N 1
ATOM 2551 C CA . GLN A 1 324 ? 0.046 -6.019 9.253 1.00 94.62 324 GLN A CA 1
ATOM 2552 C C . GLN A 1 324 ? 0.521 -7.383 9.747 1.00 94.62 324 GLN A C 1
ATOM 2554 O O . GLN A 1 324 ? 0.627 -7.601 10.949 1.00 94.62 324 GLN A O 1
ATOM 2559 N N . MET A 1 325 ? 0.923 -8.254 8.820 1.00 91.62 325 MET A N 1
ATOM 2560 C CA . MET A 1 325 ? 1.399 -9.593 9.154 1.00 91.62 325 MET A CA 1
ATOM 2561 C C . MET A 1 325 ? 2.553 -9.560 10.160 1.00 91.62 325 MET A C 1
ATOM 2563 O O . MET A 1 325 ? 2.601 -10.361 11.087 1.00 91.62 325 MET A O 1
ATOM 2567 N N . ASN A 1 326 ? 3.512 -8.650 9.987 1.00 92.94 326 ASN A N 1
ATOM 2568 C CA . ASN A 1 326 ? 4.668 -8.598 10.870 1.00 92.94 326 ASN A CA 1
ATOM 2569 C C . ASN A 1 326 ? 4.324 -8.070 12.267 1.00 92.94 326 ASN A C 1
ATOM 2571 O O . ASN A 1 326 ? 4.879 -8.582 13.237 1.00 92.94 326 ASN A O 1
ATOM 2575 N N . LEU A 1 327 ? 3.423 -7.087 12.366 1.00 94.00 327 LEU A N 1
ATOM 2576 C CA . LEU A 1 327 ? 2.907 -6.595 13.644 1.00 94.00 327 LEU A CA 1
ATOM 2577 C C . LEU A 1 327 ? 2.146 -7.703 14.380 1.00 94.00 327 LEU A C 1
ATOM 2579 O O . LEU A 1 327 ? 2.414 -7.941 15.552 1.00 94.00 327 LEU A O 1
ATOM 2583 N N . GLU A 1 328 ? 1.292 -8.439 13.671 1.00 91.88 328 GLU A N 1
ATOM 2584 C CA . GLU A 1 328 ? 0.495 -9.530 14.234 1.00 91.88 328 GLU A CA 1
ATOM 2585 C C . GLU A 1 328 ? 1.328 -10.756 14.647 1.00 91.88 328 GLU A C 1
ATOM 2587 O O . GLU A 1 328 ? 1.136 -11.301 15.728 1.00 91.88 328 GLU A O 1
ATOM 2592 N N . ILE A 1 329 ? 2.289 -11.197 13.823 1.00 89.75 329 ILE A N 1
ATOM 2593 C CA . ILE A 1 329 ? 3.138 -12.363 14.145 1.00 89.75 329 ILE A CA 1
ATOM 2594 C C . ILE A 1 329 ? 4.047 -12.076 15.347 1.00 89.75 329 ILE A C 1
ATOM 2596 O O . ILE A 1 329 ? 4.371 -12.982 16.117 1.00 89.75 329 ILE A O 1
ATOM 2600 N N . ARG A 1 330 ? 4.551 -10.840 15.462 1.00 88.75 330 ARG A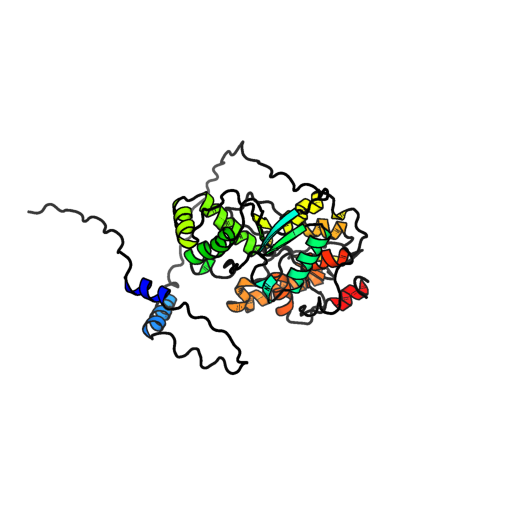 N 1
ATOM 2601 C CA . ARG A 1 330 ? 5.636 -10.495 16.396 1.00 88.75 330 ARG A CA 1
ATOM 2602 C C . ARG A 1 330 ? 5.192 -9.677 17.597 1.00 88.75 330 ARG A C 1
ATOM 2604 O O . ARG A 1 330 ? 6.053 -9.347 18.415 1.00 88.75 330 ARG A O 1
ATOM 2611 N N . SER A 1 331 ? 3.902 -9.396 17.757 1.00 82.50 331 SER A N 1
ATOM 2612 C CA . SER A 1 331 ? 3.369 -8.932 19.034 1.00 82.50 331 SER A CA 1
ATOM 2613 C C . SER A 1 331 ? 3.513 -10.064 20.061 1.00 82.50 331 SER A C 1
ATOM 2615 O O . SER A 1 331 ? 2.643 -10.918 20.221 1.00 82.50 331 SER A O 1
ATOM 2617 N N . ARG A 1 332 ? 4.681 -10.140 20.710 1.00 64.56 332 ARG A N 1
ATOM 2618 C CA . ARG A 1 332 ? 4.897 -10.973 21.896 1.00 64.56 332 ARG A CA 1
ATOM 2619 C C . ARG A 1 332 ? 4.125 -10.298 23.027 1.00 64.56 332 ARG A C 1
ATOM 2621 O O . ARG A 1 332 ? 4.445 -9.155 23.324 1.00 64.56 332 ARG A O 1
ATOM 2628 N N . LEU A 1 333 ? 3.184 -11.019 23.644 1.00 53.66 333 LEU A N 1
ATOM 2629 C CA . LEU A 1 333 ? 2.133 -10.576 24.589 1.00 53.66 333 LEU A CA 1
ATOM 2630 C C . LEU A 1 333 ? 0.789 -10.311 23.882 1.00 53.66 333 LEU A C 1
ATOM 2632 O O . LEU A 1 333 ? 0.798 -9.836 22.748 1.00 53.66 333 LEU A O 1
ATOM 2636 N N . PRO A 1 334 ? -0.365 -10.644 24.501 1.00 49.22 334 PRO A N 1
ATOM 2637 C CA . PRO A 1 334 ? -1.670 -10.500 23.865 1.00 49.22 334 PRO A CA 1
ATOM 2638 C C . PRO A 1 334 ? -2.028 -9.013 23.747 1.00 49.22 334 PRO A C 1
ATOM 2640 O O . PRO A 1 334 ? -2.718 -8.451 24.596 1.00 49.22 334 PRO A O 1
ATOM 2643 N N . GLY A 1 335 ? -1.529 -8.369 22.693 1.00 55.00 335 GLY A N 1
ATOM 2644 C CA . GLY A 1 335 ? -1.945 -7.037 22.288 1.00 55.00 335 GLY A CA 1
ATOM 2645 C C . GLY A 1 335 ? -3.410 -7.095 21.876 1.00 55.00 335 GLY A C 1
ATOM 2646 O O . GLY A 1 335 ? -3.781 -7.831 20.963 1.00 55.00 335 GLY A O 1
ATOM 2647 N N . LYS A 1 336 ? -4.260 -6.339 22.576 1.00 64.88 336 LYS A N 1
ATOM 2648 C CA . LYS A 1 336 ? -5.690 -6.230 22.250 1.00 64.88 336 LYS A CA 1
ATOM 2649 C C . LYS A 1 336 ? -5.949 -5.354 21.031 1.00 64.88 336 LYS A C 1
ATOM 2651 O O . LYS A 1 336 ? -7.087 -5.315 20.586 1.00 64.88 336 LYS A O 1
ATOM 2656 N N . THR A 1 337 ? -4.945 -4.625 20.546 1.00 90.88 337 THR A N 1
ATOM 2657 C CA . THR A 1 337 ? -5.087 -3.660 19.456 1.00 90.88 337 THR A CA 1
ATOM 2658 C C . THR A 1 337 ? -5.046 -4.396 18.116 1.00 90.88 337 THR A C 1
ATOM 2660 O O . THR A 1 337 ? -3.954 -4.753 17.668 1.00 90.88 337 THR A O 1
ATOM 2663 N N . PRO A 1 338 ? -6.195 -4.655 17.463 1.00 94.00 338 PRO A N 1
ATOM 2664 C CA . PRO A 1 338 ? -6.206 -5.270 16.147 1.00 94.00 338 PRO A CA 1
ATOM 2665 C C . PRO A 1 338 ? -5.481 -4.404 15.125 1.00 94.00 338 PRO A C 1
ATOM 2667 O O . PRO A 1 338 ? -5.437 -3.170 15.215 1.00 94.00 338 PRO A O 1
ATOM 2670 N N . VAL A 1 339 ? -4.934 -5.083 14.128 1.00 95.62 339 VAL A N 1
ATOM 2671 C CA . VAL A 1 339 ? -4.223 -4.466 13.021 1.00 95.62 339 VAL A CA 1
ATOM 2672 C C . VAL A 1 339 ? -5.013 -4.750 11.756 1.00 95.62 339 VAL A C 1
ATOM 2674 O O . VAL A 1 339 ? -5.356 -5.888 11.474 1.00 95.62 339 VAL A O 1
ATOM 2677 N N . PHE A 1 340 ? -5.312 -3.711 10.990 1.00 95.62 340 PHE A N 1
ATOM 2678 C CA . PHE A 1 340 ? -5.995 -3.842 9.709 1.00 95.62 340 PHE A CA 1
ATOM 2679 C C . PHE A 1 340 ? -5.069 -3.414 8.586 1.00 95.62 340 PHE A C 1
ATOM 2681 O O . PHE A 1 340 ? -4.259 -2.491 8.738 1.00 95.62 340 PHE A O 1
ATOM 2688 N N . HIS A 1 341 ? -5.223 -4.017 7.418 1.00 94.81 341 HIS A N 1
ATOM 2689 C CA . HIS A 1 341 ? -4.792 -3.351 6.202 1.00 94.81 341 HIS A CA 1
ATOM 2690 C C . HIS A 1 341 ? -5.772 -2.233 5.844 1.00 94.81 341 HIS A C 1
ATOM 2692 O O . HIS A 1 341 ? -6.979 -2.347 6.055 1.00 94.81 341 HIS A O 1
ATOM 2698 N N . PHE A 1 342 ? -5.265 -1.143 5.272 1.00 95.12 342 PHE A N 1
ATOM 2699 C CA . PHE A 1 342 ? -6.077 0.024 4.934 1.00 95.12 342 PHE A CA 1
ATOM 2700 C C . PHE A 1 342 ? -7.306 -0.319 4.078 1.00 95.12 342 PHE A C 1
ATOM 2702 O O . PHE A 1 342 ? -8.400 0.168 4.356 1.00 95.12 342 PHE A O 1
ATOM 2709 N N . SER A 1 343 ? -7.163 -1.213 3.093 1.00 92.44 343 SER A N 1
ATOM 2710 C CA . SER A 1 343 ? -8.292 -1.635 2.250 1.00 92.44 343 SER A CA 1
ATOM 2711 C C . SER A 1 343 ? -9.383 -2.393 3.009 1.00 92.44 343 SER A C 1
ATOM 2713 O O . SER A 1 343 ? -10.537 -2.342 2.593 1.00 92.44 343 SER A O 1
ATOM 2715 N N . GLU A 1 344 ? -9.065 -3.066 4.120 1.00 93.12 344 GLU A N 1
ATOM 2716 C CA . GLU A 1 344 ? -10.074 -3.746 4.937 1.00 93.12 344 GLU A CA 1
ATOM 2717 C C . GLU A 1 344 ? -10.992 -2.736 5.622 1.00 93.12 344 GLU A C 1
ATOM 2719 O O . GLU A 1 344 ? -12.211 -2.875 5.541 1.00 93.12 344 GLU A O 1
ATOM 2724 N N . LEU A 1 345 ? -10.430 -1.687 6.238 1.00 92.25 345 LEU A N 1
ATOM 2725 C CA . LEU A 1 345 ? -11.252 -0.635 6.842 1.00 92.25 345 LEU A CA 1
ATOM 2726 C C . LEU A 1 345 ? -12.022 0.172 5.803 1.00 92.25 345 LEU A C 1
ATOM 2728 O O . LEU A 1 345 ? -13.162 0.541 6.076 1.00 92.25 345 LEU A O 1
ATOM 2732 N N . LEU A 1 346 ? -11.446 0.413 4.621 1.00 91.31 346 LEU A N 1
ATOM 2733 C CA . LEU A 1 346 ? -12.197 1.020 3.525 1.00 91.31 346 LEU A CA 1
ATOM 2734 C C . LEU A 1 346 ? -13.419 0.171 3.184 1.00 91.31 346 LEU A C 1
ATOM 2736 O O . LEU A 1 346 ? -14.534 0.672 3.265 1.00 91.31 346 LEU A O 1
ATOM 2740 N N . ALA A 1 347 ? -13.239 -1.117 2.887 1.00 90.25 347 ALA A N 1
ATOM 2741 C CA . ALA A 1 347 ? -14.352 -2.001 2.555 1.00 90.25 347 ALA A CA 1
ATOM 2742 C C . ALA A 1 347 ? -15.413 -2.024 3.674 1.00 90.25 347 ALA A C 1
ATOM 2744 O O . ALA A 1 347 ? -16.592 -1.786 3.409 1.00 90.25 347 ALA A O 1
ATOM 2745 N N . LEU A 1 348 ? -14.989 -2.196 4.933 1.00 89.56 348 LEU A N 1
ATOM 2746 C CA . LEU A 1 348 ? -15.890 -2.228 6.089 1.00 89.56 348 LEU A CA 1
ATOM 2747 C C . LEU A 1 348 ? -16.665 -0.921 6.273 1.00 89.56 348 LEU A C 1
ATOM 2749 O O . LEU A 1 348 ? -17.864 -0.957 6.540 1.00 89.56 348 LEU A O 1
ATOM 2753 N N . SER A 1 349 ? -16.017 0.231 6.085 1.00 88.06 349 SER A N 1
ATOM 2754 C CA . SER A 1 349 ? -16.671 1.542 6.188 1.00 88.06 349 SER A CA 1
ATOM 2755 C C . SER A 1 349 ? -17.773 1.746 5.145 1.00 88.06 349 SER A C 1
ATOM 2757 O O . SER A 1 349 ? -18.744 2.455 5.400 1.00 88.06 349 SER A O 1
ATOM 2759 N N . LEU A 1 350 ? -17.652 1.076 3.995 1.00 82.25 350 LEU A N 1
ATOM 2760 C CA . LEU A 1 350 ? -18.630 1.089 2.910 1.00 82.25 350 LEU A CA 1
ATOM 2761 C C . LEU A 1 350 ? -19.764 0.070 3.123 1.00 82.25 350 LEU A C 1
ATOM 2763 O O . LEU A 1 350 ? -20.640 -0.058 2.267 1.00 82.25 350 LEU A O 1
ATOM 2767 N N . GLY A 1 351 ? -19.746 -0.671 4.237 1.00 82.94 351 GLY A N 1
ATOM 2768 C CA . GLY A 1 351 ? -20.665 -1.778 4.499 1.00 82.94 351 GLY A CA 1
ATOM 2769 C C . GLY A 1 351 ? -20.375 -3.009 3.641 1.00 82.94 351 GLY A C 1
ATOM 2770 O O . GLY A 1 351 ? -21.278 -3.804 3.382 1.00 82.94 351 GLY A O 1
ATOM 2771 N N . ILE A 1 352 ? -19.137 -3.153 3.158 1.00 80.06 352 ILE A N 1
ATOM 2772 C CA . ILE A 1 352 ? -18.737 -4.216 2.239 1.00 80.06 352 ILE A CA 1
ATOM 2773 C C . ILE A 1 352 ? -17.705 -5.112 2.915 1.00 80.06 352 ILE A C 1
ATOM 2775 O O . ILE A 1 352 ? -16.667 -4.672 3.400 1.00 80.06 352 ILE A O 1
ATOM 2779 N N . GLY A 1 353 ? -17.980 -6.409 2.922 1.00 73.50 353 GLY A N 1
ATOM 2780 C CA . GLY A 1 353 ? -17.126 -7.388 3.582 1.00 73.50 353 GLY A CA 1
ATOM 2781 C C . GLY A 1 353 ? -17.549 -7.702 5.011 1.00 73.50 353 GLY A C 1
ATOM 2782 O O . GLY A 1 353 ? -18.684 -7.468 5.405 1.00 73.50 353 GLY A O 1
ATOM 2783 N N . GLY A 1 354 ? -16.671 -8.377 5.755 1.00 68.88 354 GLY A N 1
ATOM 2784 C CA . GLY A 1 354 ? -16.987 -8.872 7.102 1.00 68.88 354 GLY A CA 1
ATOM 2785 C C . GLY A 1 354 ? -17.803 -10.174 7.158 1.00 68.88 354 GLY A C 1
ATOM 2786 O O . GLY A 1 354 ? -18.146 -10.636 8.244 1.00 68.88 354 GLY A O 1
ATOM 2787 N N . GLY A 1 355 ? -18.077 -10.811 6.012 1.00 68.38 355 GLY A N 1
ATOM 2788 C CA . GLY A 1 355 ? -18.724 -12.127 5.951 1.00 68.38 355 GLY A CA 1
ATOM 2789 C C . GLY A 1 355 ? -17.906 -13.252 6.610 1.00 68.38 355 GLY A C 1
ATOM 2790 O O . GLY A 1 355 ? -16.699 -13.120 6.848 1.00 68.38 355 GLY A O 1
ATOM 2791 N N . LYS A 1 356 ? -18.559 -14.396 6.879 1.00 60.59 356 LYS A N 1
ATOM 2792 C CA . LYS A 1 356 ? -17.930 -15.583 7.492 1.00 60.59 356 LYS A CA 1
ATOM 2793 C C . LYS A 1 356 ? -16.678 -15.994 6.699 1.00 60.59 356 LYS A C 1
ATOM 2795 O O . LYS A 1 356 ? -16.778 -16.508 5.592 1.00 60.59 356 LYS A O 1
ATOM 2800 N N . GLY A 1 357 ? -15.496 -15.770 7.277 1.00 73.44 357 GLY A N 1
ATOM 2801 C CA . GLY A 1 357 ? -14.209 -16.224 6.738 1.00 73.44 357 GLY A CA 1
ATOM 2802 C C . GLY A 1 357 ? -13.230 -15.130 6.310 1.00 73.44 357 GLY A C 1
ATOM 2803 O O . GLY A 1 357 ? -12.062 -15.454 6.115 1.00 73.44 357 GLY A O 1
ATOM 2804 N N . TRP A 1 358 ? -13.645 -13.860 6.219 1.00 83.00 358 TRP A N 1
ATOM 2805 C CA . TRP A 1 358 ? -12.739 -12.770 5.814 1.00 83.00 358 TRP A CA 1
ATOM 2806 C C . TRP A 1 358 ? -11.582 -12.588 6.805 1.00 83.00 358 TRP A C 1
ATOM 2808 O O . TRP A 1 358 ? -10.421 -12.592 6.417 1.00 83.00 358 TRP A O 1
ATOM 2818 N N . PHE A 1 359 ? -11.891 -12.550 8.102 1.00 86.62 359 PHE A N 1
ATOM 2819 C CA . PHE A 1 359 ? -10.901 -12.349 9.166 1.00 86.62 359 PHE A CA 1
ATOM 2820 C C . PHE A 1 359 ? -10.184 -13.630 9.607 1.00 86.62 359 PHE A C 1
ATOM 2822 O O . PHE A 1 359 ? -9.492 -13.631 10.615 1.00 86.62 359 PHE A O 1
ATOM 2829 N N . ARG A 1 360 ? -10.344 -14.754 8.892 1.00 85.81 360 ARG A N 1
ATOM 2830 C CA . ARG A 1 360 ? -9.772 -16.050 9.310 1.00 85.81 360 ARG A CA 1
ATOM 2831 C C . ARG A 1 360 ? -8.236 -16.050 9.335 1.00 85.81 360 ARG A C 1
ATOM 2833 O O . ARG A 1 360 ? -7.645 -16.919 9.965 1.00 85.81 360 ARG A O 1
ATOM 2840 N N . ARG A 1 361 ? -7.612 -15.125 8.605 1.00 87.75 361 ARG A N 1
ATOM 2841 C CA . ARG A 1 361 ? -6.155 -15.004 8.464 1.00 87.75 361 ARG A CA 1
ATOM 2842 C C . ARG A 1 361 ? -5.523 -13.982 9.407 1.00 87.75 361 ARG A C 1
ATOM 2844 O O . ARG A 1 361 ? -4.303 -13.970 9.506 1.00 87.75 361 ARG A O 1
ATOM 2851 N N . HIS A 1 362 ? -6.337 -13.197 10.114 1.00 90.69 362 HIS A N 1
ATOM 2852 C CA . HIS A 1 362 ? -5.857 -12.342 11.196 1.00 90.69 362 HIS A CA 1
ATOM 2853 C C . HIS A 1 362 ? -5.376 -13.218 12.354 1.00 90.69 362 HIS A C 1
ATOM 2855 O O . HIS A 1 362 ? -6.092 -14.126 12.786 1.00 90.69 362 HIS A O 1
ATOM 2861 N N . LEU A 1 363 ? -4.176 -12.950 12.863 1.00 90.25 363 LEU A N 1
ATOM 2862 C CA . LEU A 1 363 ? -3.642 -13.612 14.058 1.00 90.25 363 LEU A CA 1
ATOM 2863 C C . LEU A 1 363 ? -4.102 -12.909 15.338 1.00 90.25 363 LEU A C 1
ATOM 2865 O O . LEU A 1 363 ? -4.239 -13.553 16.376 1.00 90.25 363 LEU A O 1
ATOM 2869 N N . ILE A 1 364 ? -4.375 -11.605 15.254 1.00 90.44 364 ILE A N 1
ATOM 2870 C CA . ILE A 1 364 ? -5.051 -10.838 16.303 1.00 90.44 364 ILE A CA 1
ATOM 2871 C C . ILE A 1 364 ? -6.506 -10.679 15.876 1.00 90.44 364 ILE A C 1
ATOM 2873 O O . ILE A 1 364 ? -6.780 -9.986 14.906 1.00 90.44 364 ILE A O 1
ATOM 2877 N N . ASP A 1 365 ? -7.443 -11.313 16.582 1.00 90.19 365 ASP A N 1
ATOM 2878 C CA . ASP A 1 365 ? -8.857 -11.305 16.190 1.00 90.19 365 ASP A CA 1
ATOM 2879 C C . ASP A 1 365 ? -9.458 -9.882 16.207 1.00 90.19 365 ASP A C 1
ATOM 2881 O O . ASP A 1 365 ? -9.634 -9.310 17.288 1.00 90.19 365 ASP A O 1
ATOM 2885 N N . PRO A 1 366 ? -9.852 -9.314 15.048 1.00 92.44 366 PRO A N 1
ATOM 2886 C CA . PRO A 1 366 ? -10.425 -7.973 14.990 1.00 92.44 366 PRO A CA 1
ATOM 2887 C C . PRO A 1 366 ? -11.913 -7.928 15.359 1.00 92.44 366 PRO A C 1
ATOM 2889 O O . PRO A 1 366 ? -12.464 -6.853 15.612 1.00 92.44 366 PRO A O 1
ATOM 2892 N N . ARG A 1 367 ? -12.605 -9.075 15.378 1.00 91.81 367 ARG A N 1
ATOM 2893 C CA . ARG A 1 367 ? -14.072 -9.142 15.493 1.00 91.81 367 ARG A CA 1
ATOM 2894 C C . ARG A 1 367 ? -14.631 -8.518 16.776 1.00 91.81 367 ARG A C 1
ATOM 2896 O O . ARG A 1 367 ? -15.687 -7.896 16.671 1.00 91.81 367 ARG A O 1
ATOM 2903 N N . PRO A 1 368 ? -13.995 -8.633 17.961 1.00 92.19 368 PRO A N 1
ATOM 2904 C CA . PRO A 1 368 ? -14.488 -7.967 19.166 1.00 92.19 368 PRO A CA 1
ATOM 2905 C C . PRO A 1 368 ? -14.632 -6.452 18.986 1.00 92.19 368 PRO A C 1
ATOM 2907 O O . PRO A 1 368 ? -15.678 -5.897 19.319 1.00 92.19 368 PRO A O 1
ATOM 2910 N N . LEU A 1 369 ? -13.630 -5.798 18.386 1.00 93.00 369 LEU A N 1
ATOM 2911 C CA . LEU A 1 369 ? -13.681 -4.365 18.094 1.00 93.00 369 LEU A CA 1
ATOM 2912 C C . LEU A 1 369 ? -14.752 -4.049 17.048 1.00 93.00 369 LEU A C 1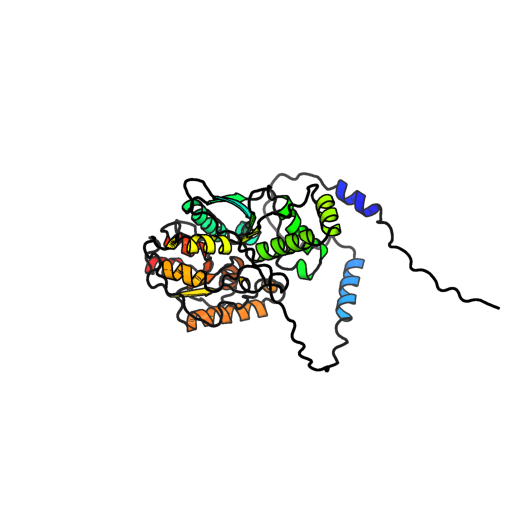
ATOM 2914 O O . LEU A 1 369 ? -15.559 -3.142 17.242 1.00 93.00 369 LEU A O 1
ATOM 2918 N N . LEU A 1 370 ? -14.791 -4.816 15.955 1.00 92.44 370 LEU A N 1
ATOM 2919 C CA . LEU A 1 370 ? -15.750 -4.586 14.875 1.00 92.44 370 LEU A CA 1
ATOM 2920 C C . LEU A 1 370 ? -17.205 -4.720 15.352 1.00 92.44 370 LEU A C 1
ATOM 2922 O O . LEU A 1 370 ? -18.043 -3.909 14.966 1.00 92.44 370 LEU A O 1
ATOM 2926 N N . ARG A 1 371 ? -17.508 -5.683 16.234 1.00 91.81 371 ARG A N 1
ATOM 2927 C CA . ARG A 1 371 ? -18.839 -5.827 16.853 1.00 91.81 371 ARG A CA 1
ATOM 2928 C C . ARG A 1 371 ? -19.159 -4.680 17.801 1.00 91.81 371 ARG A C 1
ATOM 2930 O O . ARG A 1 371 ? -20.250 -4.122 17.721 1.00 91.81 371 ARG A O 1
ATOM 2937 N N . ALA A 1 372 ? -18.211 -4.284 18.654 1.00 92.25 372 ALA A N 1
ATOM 2938 C CA . ALA A 1 372 ? -18.385 -3.134 19.543 1.00 92.25 372 ALA A CA 1
ATOM 2939 C C . ALA A 1 372 ? -18.688 -1.845 18.755 1.00 92.25 372 ALA A C 1
ATOM 2941 O O . ALA A 1 372 ? -19.481 -1.013 19.193 1.00 92.25 372 ALA A O 1
ATOM 2942 N N . ARG A 1 373 ? -18.110 -1.719 17.554 1.00 91.62 373 ARG A N 1
ATOM 2943 C CA . ARG A 1 373 ? -18.336 -0.616 16.611 1.00 91.62 373 ARG A CA 1
ATOM 2944 C C . ARG A 1 373 ? -19.496 -0.841 15.631 1.00 91.62 373 ARG A C 1
ATOM 2946 O O . ARG A 1 373 ? -19.737 0.025 14.799 1.00 91.62 373 ARG A O 1
ATOM 2953 N N . LYS A 1 374 ? -20.241 -1.952 15.740 1.00 90.25 374 LYS A N 1
ATOM 2954 C CA . LYS A 1 374 ? -21.369 -2.322 14.857 1.00 90.25 374 LYS A CA 1
ATOM 2955 C C . LYS A 1 374 ? -21.010 -2.341 13.361 1.00 90.25 374 LYS A C 1
ATOM 2957 O O . LYS A 1 374 ? -21.856 -2.080 12.512 1.00 90.25 374 LYS A O 1
ATOM 2962 N N . LEU A 1 375 ? -19.755 -2.656 13.049 1.00 88.44 375 LEU A N 1
ATOM 2963 C CA . LEU A 1 375 ? -19.244 -2.808 11.683 1.00 88.44 375 LEU A CA 1
ATOM 2964 C C . LEU A 1 375 ? -19.528 -4.194 11.100 1.00 88.44 375 LEU A C 1
ATOM 2966 O O . LEU A 1 375 ? -19.507 -4.376 9.887 1.00 88.44 375 LEU A O 1
ATOM 2970 N N . ILE A 1 376 ? -19.779 -5.172 11.970 1.00 87.25 376 ILE A N 1
ATOM 2971 C CA . ILE A 1 376 ? -20.190 -6.530 11.615 1.00 87.25 376 ILE A CA 1
ATOM 2972 C C . ILE A 1 376 ? -21.297 -6.996 12.566 1.00 87.25 376 ILE A C 1
ATOM 2974 O O . ILE A 1 376 ? -21.411 -6.475 13.680 1.00 87.25 376 ILE A O 1
ATOM 2978 N N . GLY A 1 377 ? -22.089 -7.967 12.102 1.00 76.50 377 GLY A N 1
ATOM 2979 C CA . GLY A 1 377 ? -23.181 -8.592 12.857 1.00 76.50 377 GLY A CA 1
ATOM 2980 C C . GLY A 1 377 ? -22.756 -9.577 13.940 1.00 76.50 377 GLY A C 1
ATOM 2981 O O . GLY A 1 377 ? -21.582 -10.036 13.956 1.00 76.50 377 GLY A O 1
#